Protein AF-A0A9N8EPL3-F1 (afdb_monomer)

Mean predicted aligned error: 24.22 Å

Structure (mmCIF, N/CA/C/O backbone):
data_AF-A0A9N8EPL3-F1
#
_entry.id   AF-A0A9N8EPL3-F1
#
loop_
_atom_site.group_PDB
_atom_site.id
_atom_site.type_symbol
_atom_site.label_atom_id
_atom_site.label_alt_id
_atom_site.label_comp_id
_atom_site.label_asym_id
_atom_site.label_entity_id
_atom_site.label_seq_id
_atom_site.pdbx_PDB_ins_code
_atom_site.Cartn_x
_atom_site.Cartn_y
_atom_site.Cartn_z
_atom_site.occupancy
_atom_site.B_iso_or_equiv
_atom_site.auth_seq_id
_atom_site.auth_comp_id
_atom_site.auth_asym_id
_atom_site.auth_atom_id
_atom_site.pdbx_PDB_model_num
ATOM 1 N N . MET A 1 1 ? 80.827 -56.954 -45.476 1.00 40.31 1 MET A N 1
ATOM 2 C CA . MET A 1 1 ? 81.808 -56.240 -44.629 1.00 40.31 1 MET A CA 1
ATOM 3 C C . MET A 1 1 ? 81.049 -55.196 -43.836 1.00 40.31 1 MET A C 1
ATOM 5 O O . MET A 1 1 ? 80.089 -54.658 -44.373 1.00 40.31 1 MET A O 1
ATOM 9 N N . ALA A 1 2 ? 81.421 -54.974 -42.580 1.00 41.19 2 ALA A N 1
ATOM 10 C CA . ALA A 1 2 ? 80.780 -54.018 -41.684 1.00 41.19 2 ALA A CA 1
ATOM 11 C C . ALA A 1 2 ? 81.861 -53.354 -40.828 1.00 41.19 2 ALA A C 1
ATOM 13 O O . ALA A 1 2 ? 82.773 -54.053 -40.406 1.00 41.19 2 ALA A O 1
ATOM 14 N N . GLU A 1 3 ? 81.736 -52.048 -40.608 1.00 37.34 3 GLU A N 1
ATOM 15 C CA . GLU A 1 3 ? 82.481 -51.197 -39.666 1.00 37.34 3 GLU A CA 1
ATOM 16 C C . GLU A 1 3 ? 81.985 -49.748 -39.880 1.00 37.34 3 GLU A C 1
ATOM 18 O O . GLU A 1 3 ? 81.495 -49.430 -40.962 1.00 37.34 3 GLU A O 1
ATOM 23 N N . ASN A 1 4 ? 82.128 -48.802 -38.953 1.00 39.25 4 ASN A N 1
ATOM 24 C CA . ASN A 1 4 ? 81.725 -48.801 -37.540 1.00 39.25 4 ASN A CA 1
ATOM 25 C C . ASN A 1 4 ? 81.555 -47.319 -37.120 1.00 39.25 4 ASN A C 1
ATOM 27 O O . ASN A 1 4 ? 82.023 -46.426 -37.826 1.00 39.25 4 ASN A O 1
ATOM 31 N N . THR A 1 5 ? 80.896 -47.022 -36.000 1.00 44.78 5 THR A N 1
ATOM 32 C CA . THR A 1 5 ? 80.741 -45.625 -35.518 1.00 44.78 5 THR A CA 1
ATOM 33 C C . THR A 1 5 ? 82.028 -45.094 -34.856 1.00 44.78 5 THR A C 1
ATOM 35 O O . THR A 1 5 ? 82.841 -45.911 -34.416 1.00 44.78 5 THR A O 1
ATOM 38 N N . PRO A 1 6 ? 82.217 -43.763 -34.714 1.00 53.03 6 PRO A N 1
ATOM 39 C CA . PRO A 1 6 ? 81.726 -43.117 -33.481 1.00 53.03 6 PRO A CA 1
ATOM 40 C C . PRO A 1 6 ? 81.220 -41.659 -33.624 1.00 53.03 6 PRO A C 1
ATOM 42 O O . PRO A 1 6 ? 81.658 -40.903 -34.487 1.00 53.03 6 PRO A O 1
ATOM 45 N N . SER A 1 7 ? 80.365 -41.239 -32.684 1.00 39.00 7 SER A N 1
ATOM 46 C CA . SER A 1 7 ? 80.159 -39.821 -32.307 1.00 39.00 7 SER A CA 1
ATOM 47 C C . SER A 1 7 ? 81.125 -39.434 -31.173 1.00 39.00 7 SER A C 1
ATOM 49 O O . SER A 1 7 ? 81.661 -40.337 -30.523 1.00 39.00 7 SER A O 1
ATOM 51 N N . PRO A 1 8 ? 81.329 -38.134 -30.866 1.00 53.06 8 PRO A N 1
ATOM 52 C CA . PRO A 1 8 ? 80.723 -37.629 -29.615 1.00 53.06 8 PRO A CA 1
ATOM 53 C C . PRO A 1 8 ? 80.386 -36.109 -29.563 1.00 53.06 8 PRO A C 1
ATOM 55 O O . PRO A 1 8 ? 80.992 -35.316 -30.267 1.00 53.06 8 PRO A O 1
ATOM 58 N N . THR A 1 9 ? 79.457 -35.742 -28.657 1.00 38.78 9 THR A N 1
ATOM 59 C CA . THR A 1 9 ? 79.371 -34.523 -27.784 1.00 38.78 9 THR A CA 1
ATOM 60 C C . THR A 1 9 ? 79.788 -33.120 -28.288 1.00 38.78 9 THR A C 1
ATOM 62 O O . THR A 1 9 ? 80.861 -32.978 -28.852 1.00 38.78 9 THR A O 1
ATOM 65 N N . ASN A 1 10 ? 79.172 -31.972 -27.949 1.00 35.41 10 ASN A N 1
ATOM 66 C CA . ASN A 1 10 ? 77.970 -31.504 -27.201 1.00 35.41 10 ASN A CA 1
ATOM 67 C C . ASN A 1 10 ? 77.811 -29.977 -27.591 1.00 35.41 10 ASN A C 1
ATOM 69 O O . ASN A 1 10 ? 78.437 -29.575 -28.565 1.00 35.41 10 ASN A O 1
ATOM 73 N N . ASN A 1 11 ? 77.075 -29.025 -26.980 1.00 32.94 11 ASN A N 1
ATOM 74 C CA . ASN A 1 11 ? 76.281 -28.914 -25.743 1.00 32.94 11 ASN A CA 1
ATOM 75 C C . ASN A 1 11 ? 75.267 -27.735 -25.820 1.00 32.94 11 ASN A C 1
ATOM 77 O O . ASN A 1 11 ? 75.605 -26.729 -26.433 1.00 32.94 11 ASN A O 1
ATOM 81 N N . ALA A 1 12 ? 74.166 -27.801 -25.048 1.00 33.34 12 ALA A N 1
ATOM 82 C CA . ALA A 1 12 ? 73.296 -26.678 -24.611 1.00 33.34 12 ALA A CA 1
ATOM 83 C C . ALA A 1 12 ? 72.541 -25.863 -25.719 1.00 33.34 12 ALA A C 1
ATOM 85 O O . ALA A 1 12 ? 72.945 -25.865 -26.873 1.00 33.34 12 ALA A O 1
ATOM 86 N N . SER A 1 13 ? 71.400 -25.180 -25.501 1.00 33.31 13 SER A N 1
ATOM 87 C CA . SER A 1 13 ? 70.576 -24.914 -24.300 1.00 33.31 13 SER A CA 1
ATOM 88 C C . SER A 1 13 ? 69.064 -24.826 -24.634 1.00 33.31 13 SER A C 1
ATOM 90 O O . SER A 1 13 ? 68.695 -24.382 -25.713 1.00 33.31 13 SER A O 1
ATOM 92 N N . SER A 1 14 ? 68.205 -25.136 -23.651 1.00 37.78 14 SER A N 1
ATOM 93 C CA . SER A 1 14 ? 66.886 -24.510 -23.353 1.00 37.78 14 SER A CA 1
ATOM 94 C C . SER A 1 14 ? 65.889 -24.092 -24.468 1.00 37.78 14 SER A C 1
ATOM 96 O O . SER A 1 14 ? 66.021 -23.014 -25.047 1.00 37.78 14 SER A O 1
ATOM 98 N N . SER A 1 15 ? 64.765 -24.814 -24.593 1.00 38.09 15 SER A N 1
ATOM 99 C CA . SER A 1 15 ? 63.357 -24.312 -24.660 1.00 38.09 15 SER A CA 1
ATOM 100 C C . SER A 1 15 ? 62.410 -25.534 -24.706 1.00 38.09 15 SER A C 1
ATOM 102 O O . SER A 1 15 ? 62.738 -26.526 -25.345 1.00 38.09 15 SER A O 1
ATOM 104 N N . ALA A 1 16 ? 61.389 -25.648 -23.846 1.00 40.59 16 ALA A N 1
ATOM 105 C CA . ALA A 1 16 ? 60.056 -25.028 -23.969 1.00 40.59 16 ALA A CA 1
ATOM 106 C C . ALA A 1 16 ? 59.380 -25.434 -25.297 1.00 40.59 16 ALA A C 1
ATOM 108 O O . ALA A 1 16 ? 59.772 -24.956 -26.353 1.00 40.59 16 ALA A O 1
ATOM 109 N N . ASP A 1 17 ? 58.575 -26.499 -25.301 1.00 45.41 17 ASP A N 1
ATOM 110 C CA . ASP A 1 17 ? 57.138 -26.520 -24.940 1.00 45.41 17 ASP A CA 1
ATOM 111 C C . ASP A 1 17 ? 56.240 -26.057 -26.107 1.00 45.41 17 ASP A C 1
ATOM 113 O O . ASP A 1 17 ? 56.545 -25.094 -26.804 1.00 45.41 17 ASP A O 1
ATOM 117 N N . GLY A 1 18 ? 55.174 -26.813 -26.376 1.00 41.47 18 GLY A N 1
ATOM 118 C CA . GLY A 1 18 ? 54.440 -26.767 -27.645 1.00 41.47 18 GLY A CA 1
ATOM 119 C C . GLY A 1 18 ? 53.420 -27.897 -27.804 1.00 41.47 18 GLY A C 1
ATOM 120 O O . GLY A 1 18 ? 53.473 -28.645 -28.778 1.00 41.47 18 GLY A O 1
ATOM 121 N N . GLY A 1 19 ? 52.523 -28.047 -26.822 1.00 46.97 19 GLY A N 1
ATOM 122 C CA . GLY A 1 19 ? 51.480 -29.089 -26.784 1.00 46.97 19 GLY A CA 1
ATOM 123 C C . GLY A 1 19 ? 50.029 -28.583 -26.706 1.00 46.97 19 GLY A C 1
ATOM 124 O O . GLY A 1 19 ? 49.110 -29.395 -26.639 1.00 46.97 19 GLY A O 1
ATOM 125 N N . ALA A 1 20 ? 49.822 -27.264 -26.708 1.00 50.41 20 ALA A N 1
ATOM 126 C CA . ALA A 1 20 ? 48.538 -26.552 -26.713 1.00 50.41 20 ALA A CA 1
ATOM 127 C C . ALA A 1 20 ? 48.774 -25.152 -27.343 1.00 50.41 20 ALA A C 1
ATOM 129 O O . ALA A 1 20 ? 49.918 -24.707 -27.389 1.00 50.41 20 ALA A O 1
ATOM 130 N N . ASP A 1 21 ? 47.813 -24.413 -27.908 1.00 40.72 21 ASP A N 1
ATOM 131 C CA . ASP A 1 21 ? 46.347 -24.511 -27.865 1.00 40.72 21 ASP A CA 1
ATOM 132 C C . ASP A 1 21 ? 45.696 -24.365 -29.257 1.00 40.72 21 ASP A C 1
ATOM 134 O O . ASP A 1 21 ? 46.080 -23.511 -30.055 1.00 40.72 21 ASP A O 1
ATOM 138 N N . GLN A 1 22 ? 44.595 -25.091 -29.493 1.00 48.56 22 GLN A N 1
ATOM 139 C CA . GLN A 1 22 ? 43.567 -24.728 -30.487 1.00 48.56 22 GLN A CA 1
ATOM 140 C C . GLN A 1 22 ? 42.187 -24.582 -29.816 1.00 48.56 22 GLN A C 1
ATOM 142 O O . GLN A 1 22 ? 41.227 -25.242 -30.207 1.00 48.56 22 GLN A O 1
ATOM 147 N N . ASN A 1 23 ? 42.059 -23.753 -28.769 1.00 50.03 23 ASN A N 1
ATOM 148 C CA . ASN A 1 23 ? 40.772 -23.614 -28.069 1.00 50.03 23 ASN A CA 1
ATOM 149 C C . ASN A 1 23 ? 40.500 -22.239 -27.422 1.00 50.03 23 ASN A C 1
ATOM 151 O O . ASN A 1 23 ? 40.343 -22.129 -26.208 1.00 50.03 23 ASN A O 1
ATOM 155 N N . THR A 1 24 ? 40.377 -21.183 -28.231 1.00 46.59 24 THR A N 1
ATOM 156 C CA . THR A 1 24 ? 39.913 -19.859 -27.752 1.00 46.59 24 THR A CA 1
ATOM 157 C C . THR A 1 24 ? 38.661 -19.342 -28.467 1.00 46.59 24 THR A C 1
ATOM 159 O O . THR A 1 24 ? 37.778 -18.785 -27.815 1.00 46.59 24 THR A O 1
ATOM 162 N N . ASN A 1 25 ? 38.504 -19.575 -29.776 1.00 45.41 25 ASN A N 1
ATOM 163 C CA . ASN A 1 25 ? 37.389 -18.996 -30.547 1.00 45.41 25 ASN A CA 1
ATOM 164 C C . ASN A 1 25 ? 36.025 -19.701 -30.332 1.00 45.41 25 ASN A C 1
ATOM 166 O O . ASN A 1 25 ? 34.971 -19.177 -30.687 1.00 45.41 25 ASN A O 1
ATOM 170 N N . THR A 1 26 ? 36.010 -20.875 -29.695 1.00 45.06 26 THR A N 1
ATOM 171 C CA . THR A 1 26 ? 34.785 -21.621 -29.346 1.00 45.06 26 THR A CA 1
ATOM 172 C C . THR A 1 26 ? 33.987 -20.963 -28.209 1.00 45.06 26 THR A C 1
ATOM 174 O O . THR A 1 26 ? 32.779 -21.178 -28.083 1.00 45.06 26 THR A O 1
ATOM 177 N N . ASN A 1 27 ? 34.651 -20.157 -27.371 1.00 48.25 27 ASN A N 1
ATOM 178 C CA . ASN A 1 27 ? 34.168 -19.811 -26.029 1.00 48.25 27 ASN A CA 1
ATOM 179 C C . ASN A 1 27 ? 33.155 -18.647 -25.982 1.00 48.25 27 ASN A C 1
ATOM 181 O O . ASN A 1 27 ? 32.413 -18.489 -25.014 1.00 48.25 27 ASN A O 1
ATOM 185 N N . ASN A 1 28 ? 33.071 -17.837 -27.040 1.00 50.56 28 ASN A N 1
ATOM 186 C CA . ASN A 1 28 ? 32.079 -16.758 -27.112 1.00 50.56 28 ASN A CA 1
ATOM 187 C C . ASN A 1 28 ? 30.680 -17.290 -27.476 1.00 50.56 28 ASN A C 1
ATOM 189 O O . ASN A 1 28 ? 29.670 -16.795 -26.978 1.00 50.56 28 ASN A O 1
ATOM 193 N N . ASN A 1 29 ? 30.604 -18.348 -28.290 1.00 49.81 29 ASN A N 1
ATOM 194 C CA . ASN A 1 29 ? 29.332 -18.913 -28.756 1.00 49.81 29 ASN A CA 1
ATOM 195 C C . ASN A 1 29 ? 28.694 -19.858 -27.708 1.00 49.81 29 ASN A C 1
ATOM 197 O O . ASN A 1 29 ? 27.468 -19.922 -27.578 1.00 49.81 29 ASN A O 1
ATOM 201 N N . SER A 1 30 ? 29.512 -20.536 -26.890 1.00 56.25 30 SER A N 1
ATOM 202 C CA . SER A 1 30 ? 29.051 -21.309 -25.724 1.00 56.25 30 SER A CA 1
ATOM 203 C C . SER A 1 30 ? 28.411 -20.418 -24.651 1.00 56.25 30 SER A C 1
ATOM 205 O O . SER A 1 30 ? 27.349 -20.763 -24.126 1.00 56.25 30 SER A O 1
ATOM 207 N N . ASN A 1 31 ? 28.995 -19.248 -24.372 1.00 55.75 31 ASN A N 1
ATOM 208 C CA . ASN A 1 31 ? 28.458 -18.288 -23.405 1.00 55.75 31 ASN A CA 1
ATOM 209 C C . ASN A 1 31 ? 27.102 -17.709 -23.843 1.00 55.75 31 ASN A C 1
ATOM 211 O O . ASN A 1 31 ? 26.171 -17.680 -23.038 1.00 55.75 31 ASN A O 1
ATOM 215 N N . VAL A 1 32 ? 26.934 -17.339 -25.120 1.00 59.25 32 VAL A N 1
ATOM 216 C CA . VAL A 1 32 ? 25.638 -16.855 -25.640 1.00 59.25 32 VAL A CA 1
ATOM 217 C C . VAL A 1 32 ? 24.559 -17.942 -25.560 1.00 59.25 32 VAL A C 1
ATOM 219 O O . VAL A 1 32 ? 23.460 -17.677 -25.070 1.00 59.25 32 VAL A O 1
ATOM 222 N N . ARG A 1 33 ? 24.864 -19.187 -25.957 1.00 63.25 33 ARG A N 1
ATOM 223 C CA . ARG A 1 33 ? 23.916 -20.312 -25.829 1.00 63.25 33 ARG A CA 1
ATOM 224 C C . ARG A 1 33 ? 23.555 -20.608 -24.371 1.00 63.25 33 ARG A C 1
ATOM 226 O O . ARG A 1 33 ? 22.383 -20.815 -24.068 1.00 63.25 33 ARG A O 1
ATOM 233 N N . THR A 1 34 ? 24.529 -20.567 -23.463 1.00 65.44 34 THR A N 1
ATOM 234 C CA . THR A 1 34 ? 24.298 -20.752 -22.020 1.00 65.44 34 THR A CA 1
ATOM 235 C C . THR A 1 34 ? 23.418 -19.639 -21.445 1.00 65.44 34 THR A C 1
ATOM 237 O O . THR A 1 34 ? 22.477 -19.926 -20.709 1.00 65.44 34 THR A O 1
ATOM 240 N N . ALA A 1 35 ? 23.637 -18.379 -21.835 1.00 65.88 35 ALA A N 1
ATOM 241 C CA . ALA A 1 35 ? 22.799 -17.254 -21.416 1.00 65.88 35 ALA A CA 1
ATOM 242 C C . ALA A 1 35 ? 21.344 -17.382 -21.911 1.00 65.88 35 ALA A C 1
ATOM 244 O O . ALA A 1 35 ? 20.411 -17.157 -21.137 1.00 65.88 35 ALA A O 1
ATOM 245 N N . VAL A 1 36 ? 21.133 -17.798 -23.166 1.00 72.19 36 VAL A N 1
ATOM 246 C CA . VAL A 1 36 ? 19.790 -18.049 -23.724 1.00 72.19 36 VAL A CA 1
ATOM 247 C C . VAL A 1 36 ? 19.098 -19.215 -23.012 1.00 72.19 36 VAL A C 1
ATOM 249 O O . VAL A 1 36 ? 17.945 -19.074 -22.601 1.00 72.19 36 VAL A O 1
ATOM 252 N N . ASN A 1 37 ? 19.800 -20.330 -22.788 1.00 76.25 37 ASN A N 1
ATOM 253 C CA . ASN A 1 37 ? 19.259 -21.486 -22.068 1.00 76.25 37 ASN A CA 1
ATOM 254 C C . ASN A 1 37 ? 18.890 -21.131 -20.619 1.00 76.25 37 ASN A C 1
ATOM 256 O O . ASN A 1 37 ? 17.798 -21.468 -20.166 1.00 76.25 37 ASN A O 1
ATOM 260 N N . ASN A 1 38 ? 19.741 -20.379 -19.914 1.00 76.25 38 ASN A N 1
ATOM 261 C CA . ASN A 1 38 ? 19.460 -19.906 -18.556 1.00 76.25 38 ASN A CA 1
ATOM 262 C C . ASN A 1 38 ? 18.253 -18.953 -18.518 1.00 76.25 38 ASN A C 1
ATOM 264 O O . ASN A 1 38 ? 17.423 -19.052 -17.614 1.00 76.25 38 ASN A O 1
ATOM 268 N N . LYS A 1 39 ? 18.099 -18.073 -19.518 1.00 79.25 39 LYS A N 1
ATOM 269 C CA . LYS A 1 39 ? 16.929 -17.186 -19.643 1.00 79.25 39 LYS A CA 1
ATOM 270 C C . LYS A 1 39 ? 15.638 -17.976 -19.899 1.00 79.25 39 LYS A C 1
ATOM 272 O O . LYS A 1 39 ? 14.622 -17.697 -19.265 1.00 79.25 39 LYS A O 1
ATOM 277 N N . MET A 1 40 ? 15.684 -18.998 -20.756 1.00 80.81 40 MET A N 1
ATOM 278 C CA . MET A 1 40 ? 14.547 -19.889 -21.027 1.00 80.81 40 MET A CA 1
ATOM 279 C C . MET A 1 40 ? 14.180 -20.748 -19.804 1.00 80.81 40 MET A C 1
ATOM 281 O O . MET A 1 40 ? 12.998 -20.906 -19.489 1.00 80.81 40 MET A O 1
ATOM 285 N N . ALA A 1 41 ? 15.173 -21.246 -19.061 1.00 81.56 41 ALA A N 1
ATOM 286 C CA . ALA A 1 41 ? 14.965 -21.967 -17.807 1.00 81.56 41 ALA A CA 1
ATOM 287 C C . ALA A 1 41 ? 14.335 -21.067 -16.728 1.00 81.56 41 ALA A C 1
ATOM 289 O O . ALA A 1 41 ? 13.367 -21.471 -16.082 1.00 81.56 41 ALA A O 1
ATOM 290 N N . ALA A 1 42 ? 14.809 -19.824 -16.584 1.00 81.06 42 ALA A N 1
ATOM 291 C CA . ALA A 1 42 ? 14.230 -18.840 -15.668 1.00 81.06 42 ALA A CA 1
ATOM 292 C C . ALA A 1 42 ? 12.772 -18.498 -16.027 1.00 81.06 42 ALA A C 1
ATOM 294 O O . ALA A 1 42 ? 11.908 -18.499 -15.149 1.00 81.06 42 ALA A O 1
ATOM 295 N N . GLN A 1 43 ? 12.472 -18.290 -17.314 1.00 86.00 43 GLN A N 1
ATOM 296 C CA . GLN A 1 43 ? 11.109 -18.054 -17.802 1.00 86.00 43 GLN A CA 1
ATOM 297 C C . GLN A 1 43 ? 10.193 -19.266 -17.556 1.00 86.00 43 GLN A C 1
ATOM 299 O O . GLN A 1 43 ? 9.058 -19.108 -17.109 1.00 86.00 43 GLN A O 1
ATOM 304 N N . THR A 1 44 ? 10.695 -20.486 -17.762 1.00 86.44 44 THR A N 1
ATOM 305 C CA . THR A 1 44 ? 9.955 -21.729 -17.479 1.00 86.44 44 THR A CA 1
ATOM 306 C C . THR A 1 44 ? 9.679 -21.886 -15.979 1.00 86.44 44 THR A C 1
ATOM 308 O O . THR A 1 44 ? 8.559 -22.204 -15.579 1.00 86.44 44 THR A O 1
ATOM 311 N N . ALA A 1 45 ? 10.657 -21.580 -15.122 1.00 87.31 45 ALA A N 1
ATOM 312 C CA . ALA A 1 45 ? 10.479 -21.569 -13.672 1.00 87.31 45 ALA A CA 1
ATOM 313 C C . ALA A 1 45 ? 9.475 -20.493 -13.210 1.00 87.31 45 ALA A C 1
ATOM 315 O O . ALA A 1 45 ? 8.706 -20.731 -12.278 1.00 87.31 45 ALA A O 1
ATOM 316 N N . GLN A 1 46 ? 9.434 -19.331 -13.870 1.00 88.31 46 GLN A N 1
ATOM 317 C CA . GLN A 1 46 ? 8.438 -18.286 -13.618 1.00 88.31 46 GLN A CA 1
ATOM 318 C C . GLN A 1 46 ? 7.025 -18.735 -14.027 1.00 88.31 46 GLN A C 1
ATOM 320 O O . GLN A 1 46 ? 6.084 -18.541 -13.258 1.00 88.31 46 GLN A O 1
ATOM 325 N N . LEU A 1 47 ? 6.871 -19.393 -15.181 1.00 87.69 47 LEU A N 1
ATOM 326 C CA . LEU A 1 47 ? 5.592 -19.964 -15.625 1.00 87.69 47 LEU A CA 1
ATOM 327 C C . LEU A 1 47 ? 5.093 -21.075 -14.689 1.00 87.69 47 LEU A C 1
ATOM 329 O O . LEU A 1 47 ? 3.902 -21.120 -14.381 1.00 87.69 47 LEU A O 1
ATOM 333 N N . ASN A 1 48 ? 5.986 -21.918 -14.164 1.00 89.00 48 ASN A N 1
ATOM 334 C CA . ASN A 1 48 ? 5.621 -22.919 -13.158 1.00 89.00 48 ASN A CA 1
ATOM 335 C C . ASN A 1 48 ? 5.181 -22.258 -11.840 1.00 89.00 48 ASN A C 1
ATOM 337 O O . ASN A 1 48 ? 4.092 -22.555 -11.358 1.00 89.00 48 ASN A O 1
ATOM 341 N N . LYS A 1 49 ? 5.918 -21.260 -11.327 1.00 90.44 49 LYS A N 1
ATOM 342 C CA . LYS A 1 49 ? 5.492 -20.472 -10.149 1.00 90.44 49 LYS A CA 1
ATOM 343 C C . LYS A 1 49 ? 4.123 -19.804 -10.348 1.00 90.44 49 LYS A C 1
ATOM 345 O O . LYS A 1 49 ? 3.303 -19.812 -9.433 1.00 90.44 49 LYS A O 1
ATOM 350 N N . MET A 1 50 ? 3.851 -19.268 -11.541 1.00 86.69 50 MET A N 1
ATOM 351 C CA . MET A 1 50 ? 2.538 -18.719 -11.916 1.00 86.69 50 MET A CA 1
ATOM 352 C C . MET A 1 50 ? 1.445 -19.799 -11.920 1.00 86.69 50 MET A C 1
ATOM 354 O O . MET A 1 50 ? 0.324 -19.547 -11.477 1.00 86.69 50 MET A O 1
ATOM 358 N N . ARG A 1 51 ? 1.747 -21.011 -12.398 1.00 90.81 51 ARG A N 1
ATOM 359 C CA . ARG A 1 51 ? 0.819 -22.153 -12.402 1.00 90.81 51 ARG A CA 1
ATOM 360 C C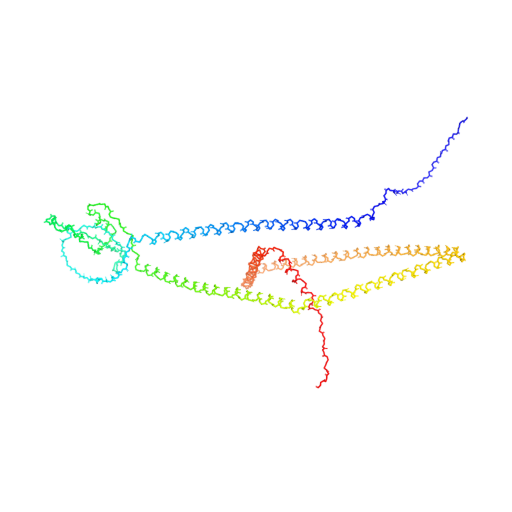 . ARG A 1 51 ? 0.504 -22.633 -10.983 1.00 90.81 51 ARG A C 1
ATOM 362 O O . ARG A 1 51 ? -0.668 -22.838 -10.670 1.00 90.81 51 ARG A O 1
ATOM 369 N N . ASP A 1 52 ? 1.511 -22.718 -10.119 1.00 90.06 52 ASP A N 1
ATOM 370 C CA . ASP A 1 52 ? 1.367 -23.112 -8.713 1.00 90.06 52 ASP A CA 1
ATOM 371 C C . ASP A 1 52 ? 0.589 -22.064 -7.906 1.00 90.06 52 ASP A C 1
ATOM 373 O O . ASP A 1 52 ? -0.290 -22.411 -7.116 1.00 90.06 52 ASP A O 1
ATOM 377 N N . ALA A 1 53 ? 0.853 -20.772 -8.139 1.00 88.31 53 ALA A N 1
ATOM 378 C CA . ALA A 1 53 ? 0.079 -19.677 -7.557 1.00 88.31 53 ALA A CA 1
ATOM 379 C C . ALA A 1 53 ? -1.395 -19.746 -7.986 1.00 88.31 53 ALA A C 1
ATOM 381 O O . ALA A 1 53 ? -2.283 -19.718 -7.138 1.00 88.31 53 ALA A O 1
ATOM 382 N N . ASN A 1 54 ? -1.673 -19.946 -9.279 1.00 90.56 54 ASN A N 1
ATOM 383 C CA . ASN A 1 54 ? -3.037 -20.149 -9.779 1.00 90.56 54 ASN A CA 1
ATOM 384 C C . ASN A 1 54 ? -3.711 -21.408 -9.199 1.00 90.56 54 ASN A C 1
ATOM 386 O O . ASN A 1 54 ? -4.919 -21.397 -8.962 1.00 90.56 54 ASN A O 1
ATOM 390 N N . GLY A 1 55 ? -2.954 -22.474 -8.919 1.00 94.50 55 GLY A N 1
ATOM 391 C CA . GLY A 1 55 ? -3.442 -23.640 -8.174 1.00 94.50 55 GLY A CA 1
ATOM 392 C C . GLY A 1 55 ? -3.854 -23.284 -6.741 1.00 94.50 55 GLY A C 1
ATOM 393 O O . GLY A 1 55 ? -4.968 -23.596 -6.320 1.00 94.50 55 GLY A O 1
ATOM 394 N N . LYS A 1 56 ? -3.000 -22.551 -6.014 1.00 93.00 56 LYS A N 1
ATOM 395 C CA . LYS A 1 56 ? -3.293 -22.057 -4.657 1.00 93.00 56 LYS A CA 1
ATOM 396 C C . LYS A 1 56 ? -4.513 -21.134 -4.632 1.00 93.00 56 LYS A C 1
ATOM 398 O O . LYS A 1 56 ? -5.384 -21.328 -3.788 1.00 93.00 56 LYS A O 1
ATOM 403 N N . TYR A 1 57 ? -4.630 -20.199 -5.578 1.00 93.25 57 TYR A N 1
ATOM 404 C CA . TYR A 1 57 ? -5.803 -19.327 -5.689 1.00 93.25 57 TYR A CA 1
ATOM 405 C C . TYR A 1 57 ? -7.086 -20.112 -5.985 1.00 93.25 57 TYR A C 1
ATOM 407 O O . TYR A 1 57 ? -8.102 -19.841 -5.355 1.00 93.25 57 TYR A O 1
ATOM 415 N N . LYS A 1 58 ? -7.055 -21.127 -6.863 1.00 94.44 58 LYS A N 1
ATOM 416 C CA . LYS A 1 58 ? -8.220 -22.004 -7.095 1.00 94.44 58 LYS A CA 1
ATOM 417 C C . LYS A 1 58 ? -8.635 -22.775 -5.840 1.00 94.44 58 LYS A C 1
ATOM 419 O O . LYS A 1 58 ? -9.827 -22.846 -5.554 1.00 94.44 58 LYS A O 1
ATOM 424 N N . ASN A 1 59 ? -7.679 -23.297 -5.070 1.00 93.38 59 ASN A N 1
ATOM 425 C CA . ASN A 1 59 ? -7.971 -23.998 -3.817 1.00 93.38 59 ASN A CA 1
ATOM 426 C C . ASN A 1 59 ? -8.548 -23.050 -2.753 1.00 93.38 59 ASN A C 1
ATOM 428 O O . ASN A 1 59 ? -9.542 -23.386 -2.113 1.00 93.38 59 ASN A O 1
ATOM 432 N N . LEU A 1 60 ? -7.986 -21.845 -2.609 1.00 94.62 60 LEU A N 1
ATOM 433 C CA . LEU A 1 60 ? -8.508 -20.823 -1.698 1.00 94.62 60 LEU A CA 1
ATOM 434 C C . LEU A 1 60 ? -9.922 -20.375 -2.101 1.00 94.62 60 LEU A C 1
ATOM 436 O O . LEU A 1 60 ? -10.797 -20.275 -1.246 1.00 94.62 60 LEU A O 1
ATOM 440 N N . LEU A 1 61 ? -10.174 -20.185 -3.400 1.00 93.56 61 LEU A N 1
ATOM 441 C CA . LEU A 1 61 ? -11.497 -19.839 -3.925 1.00 93.56 61 LEU A CA 1
ATOM 442 C C . LEU A 1 61 ? -12.515 -20.977 -3.729 1.00 93.56 61 LEU A C 1
ATOM 444 O O . LEU A 1 61 ? -13.692 -20.699 -3.508 1.00 93.56 61 LEU A O 1
ATOM 448 N N . LYS A 1 62 ? -12.078 -22.248 -3.759 1.00 96.19 62 LYS A N 1
ATOM 449 C CA . LYS A 1 62 ? -12.925 -23.392 -3.385 1.00 96.19 62 LYS A CA 1
ATOM 450 C C . LYS A 1 62 ? -13.304 -23.323 -1.904 1.00 96.19 62 LYS A C 1
ATOM 452 O O . LYS A 1 62 ? -14.491 -23.332 -1.609 1.00 96.19 62 LYS A O 1
ATOM 457 N N . MET A 1 63 ? -12.331 -23.190 -0.997 1.00 92.88 63 MET A N 1
ATOM 458 C CA . MET A 1 63 ? -12.610 -23.108 0.447 1.00 92.88 63 MET A CA 1
ATOM 459 C C . MET A 1 63 ? -13.470 -21.889 0.810 1.00 92.88 63 MET A C 1
ATOM 461 O O . MET A 1 63 ? -14.326 -21.986 1.681 1.00 92.88 63 MET A O 1
ATOM 465 N N . ALA A 1 64 ? -13.288 -20.756 0.123 1.00 91.25 64 ALA A N 1
ATOM 466 C CA . ALA A 1 64 ? -14.131 -19.578 0.303 1.00 91.25 64 ALA A CA 1
ATOM 467 C C . ALA A 1 64 ? -15.594 -19.853 -0.088 1.00 91.25 64 ALA A C 1
ATOM 469 O O . ALA A 1 64 ? -16.494 -19.507 0.669 1.00 91.25 64 ALA A O 1
ATOM 470 N N . LYS A 1 65 ? -15.840 -20.526 -1.223 1.00 95.38 65 LYS A N 1
ATOM 471 C CA . LYS A 1 65 ? -17.194 -20.949 -1.623 1.00 95.38 65 LYS A CA 1
ATOM 472 C C . LYS A 1 65 ? -17.802 -21.964 -0.656 1.00 95.38 65 LYS A C 1
ATOM 474 O O . LYS A 1 65 ? -18.954 -21.818 -0.283 1.00 95.38 65 LYS A O 1
ATOM 479 N N . GLU A 1 66 ? -17.019 -22.955 -0.244 1.00 94.81 66 GLU A N 1
ATOM 480 C CA . GLU A 1 66 ? -17.428 -24.015 0.687 1.00 94.81 66 GLU A CA 1
ATOM 481 C C . GLU A 1 66 ? -17.827 -23.431 2.054 1.00 94.81 66 GLU A C 1
ATOM 483 O O . GLU A 1 66 ? -18.849 -23.813 2.616 1.00 94.81 66 GLU A O 1
ATOM 488 N N . ARG A 1 67 ? -17.095 -22.417 2.539 1.00 93.19 67 ARG A N 1
ATOM 489 C CA . ARG A 1 67 ? -17.437 -21.693 3.771 1.00 93.19 67 ARG A CA 1
ATOM 490 C C . ARG A 1 67 ? -18.640 -20.758 3.616 1.00 93.19 67 ARG A C 1
ATOM 492 O O . ARG A 1 67 ? -19.413 -20.643 4.558 1.00 93.19 67 ARG A O 1
ATOM 499 N N . ILE A 1 68 ? -18.822 -20.114 2.459 1.00 93.06 68 ILE A N 1
ATOM 500 C CA . ILE A 1 68 ? -20.036 -19.326 2.177 1.00 93.06 68 ILE A CA 1
ATOM 501 C C . ILE A 1 68 ? -21.264 -20.242 2.174 1.00 93.06 68 ILE A C 1
ATOM 503 O O . ILE A 1 68 ? -22.232 -19.933 2.857 1.00 93.06 68 ILE A O 1
ATOM 507 N N . GLN A 1 69 ? -21.194 -21.396 1.503 1.00 95.56 69 GLN A N 1
ATOM 508 C CA . GLN A 1 69 ? -22.290 -22.367 1.477 1.00 95.56 69 GLN A CA 1
ATOM 509 C C . GLN A 1 69 ? -22.644 -22.866 2.890 1.00 95.56 69 GLN A C 1
ATOM 511 O O . GLN A 1 69 ? -23.817 -22.899 3.242 1.00 95.56 69 GLN A O 1
ATOM 516 N N . GLN A 1 70 ? -21.649 -23.168 3.734 1.00 94.12 70 GLN A N 1
ATOM 517 C CA . GLN A 1 70 ? -21.883 -23.514 5.145 1.00 94.12 70 GLN A CA 1
ATOM 518 C C . GLN A 1 70 ? -22.625 -22.399 5.901 1.00 94.12 70 GLN A C 1
ATOM 520 O O . GLN A 1 70 ? -23.561 -22.681 6.639 1.00 94.12 70 GLN A O 1
ATOM 525 N N . GLN A 1 71 ? -22.263 -21.131 5.682 1.00 92.12 71 GLN A N 1
ATOM 526 C CA . GLN A 1 71 ? -22.955 -19.994 6.302 1.00 92.12 71 GLN A CA 1
ATOM 527 C C . GLN A 1 71 ? -24.367 -19.768 5.735 1.00 92.12 71 GLN A C 1
ATOM 529 O O . GLN A 1 71 ? -25.246 -19.301 6.455 1.00 92.12 71 GLN A O 1
ATOM 534 N N . GLU A 1 72 ? -24.613 -20.099 4.466 1.00 92.44 72 GLU A N 1
ATOM 535 C CA . GLU A 1 72 ? -25.950 -20.073 3.858 1.00 92.44 72 GLU A CA 1
ATOM 536 C C . GLU A 1 72 ? -26.846 -21.187 4.432 1.00 92.44 72 GLU A C 1
ATOM 538 O O . GLU A 1 72 ? -28.003 -20.922 4.763 1.00 92.44 72 GLU A O 1
ATOM 543 N N . GLU A 1 73 ? -26.300 -22.389 4.642 1.00 94.62 73 GLU A N 1
ATOM 544 C CA . GLU A 1 73 ? -26.974 -23.523 5.295 1.00 94.62 73 GLU A CA 1
ATOM 545 C C . GLU A 1 73 ? -27.271 -23.236 6.785 1.00 94.62 73 GLU A C 1
ATOM 547 O O . GLU A 1 73 ? -28.409 -23.421 7.224 1.00 94.62 73 GLU A O 1
ATOM 552 N N . GLU A 1 74 ? -26.309 -22.689 7.543 1.00 94.25 74 GLU A N 1
ATOM 553 C CA . GLU A 1 74 ? -26.503 -22.213 8.929 1.00 94.25 74 GLU A CA 1
ATOM 554 C C . GLU A 1 74 ? -27.602 -21.137 9.016 1.00 94.25 74 GLU A C 1
ATOM 556 O O . GLU A 1 74 ? -28.481 -21.199 9.880 1.00 94.25 74 GLU A O 1
ATOM 561 N N . LEU A 1 75 ? -27.597 -20.157 8.102 1.00 90.62 75 LEU A N 1
ATOM 562 C CA . LEU A 1 75 ? -28.612 -19.100 8.054 1.00 90.62 75 LEU A CA 1
ATOM 563 C C . LEU A 1 75 ? -29.998 -19.619 7.655 1.00 90.62 75 LEU A C 1
ATOM 565 O O . LEU A 1 75 ? -31.000 -19.040 8.078 1.00 90.62 75 LEU A O 1
ATOM 569 N N . GLU A 1 76 ? -30.096 -20.673 6.843 1.00 96.00 76 GLU A N 1
ATOM 570 C CA . GLU A 1 76 ? -31.386 -21.286 6.519 1.00 96.00 76 GLU A CA 1
ATOM 571 C C . GLU A 1 76 ? -31.919 -22.160 7.661 1.00 96.00 76 GLU A C 1
ATOM 573 O O . GLU A 1 76 ? -33.124 -22.143 7.925 1.00 96.00 76 GLU A O 1
ATOM 578 N N . GLN A 1 77 ? -31.043 -22.844 8.404 1.00 93.31 77 GLN A N 1
ATOM 579 C CA . GLN A 1 77 ? -31.435 -23.522 9.638 1.00 93.31 77 GLN A CA 1
ATOM 580 C C . GLN A 1 77 ? -31.942 -22.518 10.687 1.00 93.31 77 GLN A C 1
ATOM 582 O O . GLN A 1 77 ? -33.047 -22.690 11.197 1.00 93.31 77 GLN A O 1
ATOM 587 N N . LEU A 1 78 ? -31.215 -21.421 10.930 1.00 91.88 78 LEU A N 1
ATOM 588 C CA . LEU A 1 78 ? -31.648 -20.347 11.838 1.00 91.88 78 LEU A CA 1
ATOM 589 C C . LEU A 1 78 ? -32.985 -19.714 11.420 1.00 91.88 78 LEU A C 1
ATOM 591 O O . LEU A 1 78 ? -33.808 -19.394 12.277 1.00 91.88 78 LEU A O 1
ATOM 595 N N . LYS A 1 79 ? -33.248 -19.558 10.113 1.00 92.12 79 LYS A N 1
ATOM 596 C CA . LYS A 1 79 ? -34.571 -19.127 9.623 1.00 92.12 79 LYS A CA 1
ATOM 597 C C . LYS A 1 79 ? -35.656 -20.141 9.975 1.00 92.12 79 LYS A C 1
ATOM 599 O O . LYS A 1 79 ? -36.678 -19.730 10.513 1.00 92.12 79 LYS A O 1
ATOM 604 N N . ARG A 1 80 ? -35.428 -21.437 9.727 1.00 92.69 80 ARG A N 1
ATOM 605 C CA . ARG A 1 80 ? -36.373 -22.513 10.079 1.00 92.69 80 ARG A CA 1
ATOM 606 C C . ARG A 1 80 ? -36.634 -22.593 11.585 1.00 92.69 80 ARG A C 1
ATOM 608 O O . ARG A 1 80 ? -37.774 -22.804 11.978 1.00 92.69 80 ARG A O 1
ATOM 615 N N . GLU A 1 81 ? -35.628 -22.361 12.425 1.00 89.94 81 GLU A N 1
ATOM 616 C CA . GLU A 1 81 ? -35.791 -22.293 13.886 1.00 89.94 81 GLU A CA 1
ATOM 617 C C . GLU A 1 81 ? -36.617 -21.066 14.318 1.00 89.94 81 GLU A C 1
ATOM 619 O O . GLU A 1 81 ? -37.529 -21.196 15.133 1.00 89.94 81 GLU A O 1
ATOM 624 N N . VAL A 1 82 ? -36.381 -19.888 13.724 1.00 87.69 82 VAL A N 1
ATOM 625 C CA . VAL A 1 82 ? -37.187 -18.672 13.967 1.00 87.69 82 VAL A CA 1
ATOM 626 C C . VAL A 1 82 ? -38.621 -18.802 13.438 1.00 87.69 82 VAL A C 1
ATOM 628 O O . VAL A 1 82 ? -39.542 -18.218 14.009 1.00 87.69 82 VAL A O 1
ATOM 631 N N . GLU A 1 83 ? -38.834 -19.548 12.357 1.00 89.69 83 GLU A N 1
ATOM 632 C CA . GLU A 1 83 ? -40.156 -19.810 11.782 1.00 89.69 83 GLU A CA 1
ATOM 633 C C . GLU A 1 83 ? -40.937 -20.819 12.639 1.00 89.69 83 GLU A C 1
ATOM 635 O O . GLU A 1 83 ? -42.045 -20.511 13.074 1.00 89.69 83 GLU A O 1
ATOM 640 N N . ALA A 1 84 ? -40.312 -21.927 13.050 1.00 86.06 84 ALA A N 1
ATOM 641 C CA . ALA A 1 84 ? -40.886 -22.870 14.013 1.00 86.06 84 ALA A CA 1
ATOM 642 C C . ALA A 1 84 ? -41.194 -22.219 15.379 1.00 86.06 84 ALA A C 1
ATOM 644 O O . ALA A 1 84 ? -42.210 -22.529 16.002 1.00 86.06 84 ALA A O 1
ATOM 645 N N . ALA A 1 85 ? -40.367 -21.269 15.835 1.00 80.94 85 ALA A N 1
ATOM 646 C CA . ALA A 1 85 ? -40.633 -20.488 17.045 1.00 80.94 85 ALA A CA 1
ATOM 647 C C . ALA A 1 85 ? -41.826 -19.518 16.899 1.00 80.94 85 ALA A C 1
ATOM 649 O O . ALA A 1 85 ? -42.448 -19.166 17.900 1.00 80.94 85 ALA A O 1
ATOM 650 N N . LYS A 1 86 ? -42.177 -19.098 15.674 1.00 80.06 86 LYS A N 1
ATOM 651 C CA . LYS A 1 86 ? -43.393 -18.310 15.394 1.00 80.06 86 LYS A CA 1
ATOM 652 C C . LYS A 1 86 ? -44.645 -19.170 15.261 1.00 80.06 86 LYS A C 1
ATOM 654 O O . LYS A 1 86 ? -45.723 -18.693 15.601 1.00 80.06 86 LYS A O 1
ATOM 659 N N . GLU A 1 87 ? -44.517 -20.405 14.779 1.00 74.31 87 GLU A N 1
ATOM 660 C CA . GLU A 1 87 ? -45.640 -21.344 14.647 1.00 74.31 87 GLU A CA 1
ATOM 661 C C . GLU A 1 87 ? -46.077 -21.971 15.985 1.00 74.31 87 GLU A C 1
ATOM 663 O O . GLU A 1 87 ? -47.139 -22.587 16.047 1.00 74.31 87 GLU A O 1
ATOM 668 N N . ASN A 1 88 ? -45.327 -21.752 17.076 1.00 54.28 88 ASN A N 1
ATOM 669 C CA . ASN A 1 88 ? -45.619 -22.298 18.409 1.00 54.28 88 ASN A CA 1
ATOM 670 C C . ASN A 1 88 ? -45.936 -21.228 19.504 1.00 54.28 88 ASN A C 1
ATOM 672 O O . ASN A 1 88 ? -45.327 -21.243 20.577 1.00 54.28 88 ASN A O 1
ATOM 676 N N . PRO A 1 89 ? -46.873 -20.274 19.290 1.00 51.53 89 PRO A N 1
ATOM 677 C CA . PRO A 1 89 ? -47.117 -19.147 20.199 1.00 51.53 89 PRO A CA 1
ATOM 678 C C . PRO A 1 89 ? -48.054 -19.507 21.375 1.00 51.53 89 PRO A C 1
ATOM 680 O O . PRO A 1 89 ? -49.179 -19.015 21.465 1.00 51.53 89 PRO A O 1
ATOM 683 N N . LEU A 1 90 ? -47.597 -20.354 22.302 1.00 47.06 90 LEU A N 1
ATOM 684 C CA . LEU A 1 90 ? -48.350 -20.762 23.502 1.00 47.06 90 LEU A CA 1
ATOM 685 C C . LEU A 1 90 ? -47.467 -20.716 24.765 1.00 47.06 90 LEU A C 1
ATOM 687 O O . LEU A 1 90 ? -46.836 -21.711 25.112 1.00 47.06 90 LEU A O 1
ATOM 691 N N . GLY A 1 91 ? -47.421 -19.573 25.472 1.00 42.75 91 GLY A N 1
ATOM 692 C CA . GLY A 1 91 ? -46.576 -19.475 26.680 1.00 42.75 91 GLY A CA 1
ATOM 693 C C . GLY A 1 91 ? -46.487 -18.163 27.484 1.00 42.75 91 GLY A C 1
ATOM 694 O O . GLY A 1 91 ? -45.604 -18.078 28.330 1.00 42.75 91 GLY A O 1
ATOM 695 N N . GLY A 1 92 ? -47.359 -17.164 27.287 1.00 38.97 92 GLY A N 1
ATOM 696 C CA . GLY A 1 92 ? -47.362 -15.920 28.091 1.00 38.97 92 GLY A CA 1
ATOM 697 C C . GLY A 1 92 ? -46.177 -14.963 27.830 1.00 38.97 92 GLY A C 1
ATOM 698 O O . GLY A 1 92 ? -45.350 -15.216 26.961 1.00 38.97 92 GLY A O 1
ATOM 699 N N . VAL A 1 93 ? -46.054 -13.815 28.510 1.00 43.25 93 VAL A N 1
ATOM 700 C CA . VAL A 1 93 ? -46.927 -13.184 29.528 1.00 43.25 93 VAL A CA 1
ATOM 701 C C . VAL A 1 93 ? -47.021 -11.678 29.235 1.00 43.25 93 VAL A C 1
ATOM 703 O O . VAL A 1 93 ? -46.020 -11.061 28.875 1.00 43.25 93 VAL A O 1
ATOM 706 N N . ASP A 1 94 ? -48.193 -11.070 29.433 1.00 40.19 94 ASP A N 1
ATOM 707 C CA . ASP A 1 94 ? -48.394 -9.623 29.291 1.00 40.19 94 ASP A CA 1
ATOM 708 C C . ASP A 1 94 ? -47.582 -8.812 30.318 1.00 40.19 94 ASP A C 1
ATOM 710 O O . ASP A 1 94 ? -47.941 -8.709 31.493 1.00 40.19 94 ASP A O 1
ATOM 714 N N . THR A 1 95 ? -46.501 -8.160 29.883 1.00 43.84 95 THR A N 1
ATOM 715 C CA . THR A 1 95 ? -45.735 -7.215 30.717 1.00 43.84 95 THR A CA 1
ATOM 716 C C . THR A 1 95 ? -46.412 -5.841 30.785 1.00 43.84 95 THR A C 1
ATOM 718 O O . THR A 1 95 ? -45.888 -4.844 30.290 1.00 43.84 95 THR A O 1
ATOM 721 N N . ALA A 1 96 ? -47.590 -5.801 31.412 1.00 44.03 96 ALA A N 1
ATOM 722 C CA . ALA A 1 96 ? -48.423 -4.612 31.610 1.00 44.03 96 ALA A CA 1
ATOM 723 C C . ALA A 1 96 ? -48.614 -4.260 33.105 1.00 44.03 96 ALA A C 1
ATOM 725 O O . ALA A 1 96 ? -49.731 -4.035 33.568 1.00 44.03 96 ALA A O 1
ATOM 726 N N . SER A 1 97 ? -47.508 -4.170 33.852 1.00 36.66 97 SER A N 1
ATOM 727 C CA . SER A 1 97 ? -47.467 -3.666 35.238 1.00 36.66 97 SER A CA 1
ATOM 728 C C . SER A 1 97 ? -46.615 -2.392 35.277 1.00 36.66 97 SER A C 1
ATOM 730 O O . SER A 1 97 ? -45.486 -2.411 34.802 1.00 36.66 97 SER A O 1
ATOM 732 N N . SER A 1 98 ? -47.060 -1.224 35.750 1.00 46.12 98 SER A N 1
ATOM 733 C CA . SER A 1 98 ? -48.105 -0.894 36.736 1.00 46.12 98 SER A CA 1
ATOM 734 C C . SER A 1 98 ? -47.788 -1.346 38.166 1.00 46.12 98 SER A C 1
ATOM 736 O O . SER A 1 98 ? -48.461 -2.193 38.744 1.00 46.12 98 SER A O 1
ATOM 738 N N . SER A 1 99 ? -46.783 -0.697 38.753 1.00 33.78 99 SER A N 1
ATOM 739 C CA . SER A 1 99 ? -46.607 -0.540 40.201 1.00 33.78 99 SER A CA 1
ATOM 740 C C . SER A 1 99 ? -46.122 0.897 40.451 1.00 33.78 99 SER A C 1
ATOM 742 O O . SER A 1 99 ? -45.167 1.323 39.809 1.00 33.78 99 SER A O 1
ATOM 744 N N . GLY A 1 100 ? -46.722 1.719 41.311 1.00 33.00 100 GLY A N 1
ATOM 745 C CA . GLY A 1 100 ? -47.617 1.375 42.419 1.00 33.00 100 GLY A CA 1
ATOM 746 C C . GLY A 1 100 ? -46.821 1.295 43.717 1.00 33.00 100 GLY A C 1
ATOM 747 O O . GLY A 1 100 ? -46.688 0.225 44.295 1.00 33.00 100 GLY A O 1
ATOM 748 N N . THR A 1 101 ? -46.235 2.420 44.130 1.00 38.09 101 THR A N 1
ATOM 749 C CA . THR A 1 101 ? -45.485 2.556 45.384 1.00 38.09 101 THR A CA 1
ATOM 750 C C . THR A 1 101 ? -46.434 2.552 46.587 1.00 38.09 101 THR A C 1
ATOM 752 O O . THR A 1 101 ? -47.182 3.523 46.738 1.00 38.09 101 THR A O 1
ATOM 755 N N . PRO A 1 102 ? -46.398 1.543 47.477 1.00 40.53 102 PRO A N 1
ATOM 756 C CA . PRO A 1 102 ? -46.970 1.694 48.808 1.00 40.53 102 PRO A CA 1
ATOM 757 C C . PRO A 1 102 ? -46.100 2.672 49.609 1.00 40.53 102 PRO A C 1
ATOM 759 O O . PRO A 1 102 ? -44.870 2.616 49.552 1.00 40.53 102 PRO A O 1
ATOM 762 N N . ALA A 1 103 ? -46.726 3.585 50.350 1.00 36.56 103 ALA A N 1
ATOM 763 C CA . ALA A 1 103 ? -45.996 4.475 51.244 1.00 36.56 103 ALA A CA 1
ATOM 764 C C . ALA A 1 103 ? -45.476 3.679 52.450 1.00 36.56 103 ALA A C 1
ATOM 766 O O . ALA A 1 103 ? -46.266 3.102 53.195 1.00 36.56 103 ALA A O 1
ATOM 767 N N . ILE A 1 104 ? -44.157 3.658 52.652 1.00 40.22 104 ILE A N 1
ATOM 768 C CA . ILE A 1 104 ? -43.554 3.094 53.864 1.00 40.22 104 ILE A CA 1
ATOM 769 C C . ILE A 1 104 ? -43.751 4.111 54.990 1.00 40.22 104 ILE A C 1
ATOM 771 O O . ILE A 1 104 ? -43.038 5.111 55.068 1.00 40.22 104 ILE A O 1
ATOM 775 N N . THR A 1 105 ? -44.734 3.864 55.850 1.00 35.25 105 THR A N 1
ATOM 776 C CA . THR A 1 105 ? -44.922 4.608 57.097 1.00 35.25 105 THR A CA 1
ATOM 777 C C . THR A 1 105 ? -43.834 4.215 58.090 1.00 35.25 105 THR A C 1
ATOM 779 O O . THR A 1 105 ? -43.840 3.100 58.609 1.00 35.25 105 THR A O 1
ATOM 782 N N . MET A 1 106 ? -42.901 5.130 58.358 1.00 43.06 106 MET A N 1
ATOM 783 C CA . MET A 1 106 ? -42.066 5.061 59.557 1.00 43.06 106 MET A CA 1
ATOM 784 C C . MET A 1 106 ? -42.917 5.519 60.741 1.00 43.06 106 MET A C 1
ATOM 786 O O . MET A 1 106 ? -43.274 6.693 60.818 1.00 43.06 106 MET A O 1
ATOM 790 N N . ASP A 1 107 ? -43.273 4.578 61.610 1.00 32.34 107 ASP A N 1
ATOM 791 C CA . ASP A 1 107 ? -44.004 4.822 62.851 1.00 32.34 107 ASP A CA 1
ATOM 792 C C . ASP A 1 107 ? -43.066 4.518 64.027 1.00 32.34 107 ASP A C 1
ATOM 794 O O . ASP A 1 107 ? -42.773 3.354 64.312 1.00 32.34 107 ASP A O 1
ATOM 798 N N . ASP A 1 108 ? -42.536 5.565 64.669 1.00 42.41 108 ASP A N 1
ATOM 799 C CA . ASP A 1 108 ? -41.661 5.465 65.849 1.00 42.41 108 ASP A CA 1
ATOM 800 C C . ASP A 1 108 ? -42.500 5.168 67.112 1.00 42.41 108 ASP A C 1
ATOM 802 O O . ASP A 1 108 ? -42.618 5.973 68.038 1.00 42.41 108 ASP 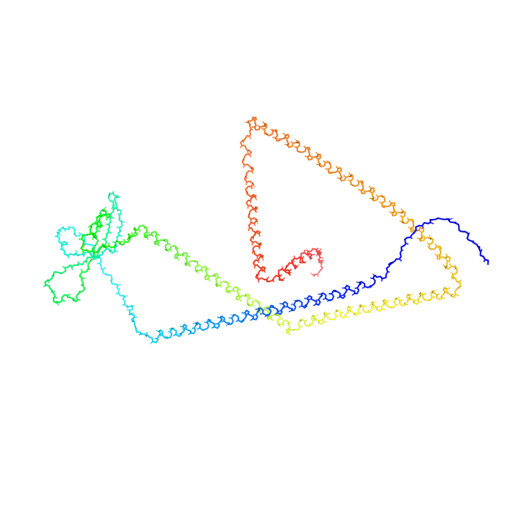A O 1
ATOM 806 N N . GLY A 1 109 ? -43.129 3.990 67.121 1.00 37.69 109 GLY A N 1
ATOM 807 C CA . GLY A 1 109 ? -44.008 3.498 68.181 1.00 37.69 109 GLY A CA 1
ATOM 808 C C . GLY A 1 109 ? -43.269 2.787 69.320 1.00 37.69 109 GLY A C 1
ATOM 809 O O . GLY A 1 109 ? -43.409 1.575 69.483 1.00 37.69 109 GLY A O 1
ATOM 810 N N . ASP A 1 110 ? -42.500 3.526 70.124 1.00 41.69 110 ASP A N 1
ATOM 811 C CA . ASP A 1 110 ? -41.888 3.013 71.364 1.00 41.69 110 ASP A CA 1
ATOM 812 C C . ASP A 1 110 ? -42.933 2.821 72.483 1.00 41.69 110 ASP A C 1
ATOM 814 O O . ASP A 1 110 ? -43.137 3.698 73.322 1.00 41.69 110 ASP A O 1
ATOM 818 N N . LEU A 1 111 ? -43.608 1.665 72.493 1.00 39.00 111 LEU A N 1
ATOM 819 C CA . LEU A 1 111 ? -44.319 1.127 73.660 1.00 39.00 111 LEU A CA 1
ATOM 820 C C . LEU A 1 111 ? -44.209 -0.407 73.694 1.00 39.00 111 LEU A C 1
ATOM 822 O O . LEU A 1 111 ? -44.519 -1.093 72.721 1.00 39.00 111 LEU A O 1
ATOM 826 N N . GLY A 1 112 ? -43.774 -0.950 74.834 1.00 43.56 112 GLY A N 1
ATOM 827 C CA . GLY A 1 112 ? -43.537 -2.385 75.011 1.00 43.56 112 GLY A CA 1
ATOM 828 C C . GLY A 1 112 ? -44.806 -3.232 75.174 1.00 43.56 112 GLY A C 1
ATOM 829 O O . GLY A 1 112 ? -45.808 -2.787 75.734 1.00 43.56 112 GLY A O 1
ATOM 830 N N . GLY A 1 113 ? -44.723 -4.493 74.741 1.00 37.09 113 GLY A N 1
ATOM 831 C CA . GLY A 1 113 ? -45.752 -5.514 74.935 1.00 37.09 113 GLY A CA 1
ATOM 832 C C . GLY A 1 113 ? -45.265 -6.886 74.466 1.00 37.09 113 GLY A C 1
ATOM 833 O O . GLY A 1 113 ? -45.121 -7.114 73.266 1.00 37.09 113 GLY A O 1
ATOM 834 N N . ASP A 1 114 ? -45.000 -7.795 75.407 1.00 42.00 114 ASP A N 1
ATOM 835 C CA . ASP A 1 114 ? -44.420 -9.120 75.145 1.00 42.00 114 ASP A CA 1
ATOM 836 C C . ASP A 1 114 ? -45.430 -10.083 74.493 1.00 42.00 114 ASP A C 1
ATOM 838 O O . ASP A 1 114 ? -46.034 -10.932 75.148 1.00 42.00 114 ASP A O 1
ATOM 842 N N . ALA A 1 115 ? -45.624 -9.930 73.180 1.00 44.53 115 ALA A N 1
ATOM 843 C CA . ALA A 1 115 ? -46.606 -10.674 72.388 1.00 44.53 115 ALA A CA 1
ATOM 844 C C . ALA A 1 115 ? -46.024 -11.387 71.143 1.00 44.53 115 ALA A C 1
ATOM 846 O O . ALA A 1 115 ? -46.787 -11.876 70.316 1.00 44.53 115 ALA A O 1
ATOM 847 N N . GLU A 1 116 ? -44.695 -11.523 71.002 1.00 52.12 116 GLU A N 1
ATOM 848 C CA . GLU A 1 116 ? -44.054 -12.205 69.847 1.00 52.12 116 GLU A CA 1
ATOM 849 C C . GLU A 1 116 ? -44.286 -13.745 69.793 1.00 52.12 116 GLU A C 1
ATOM 851 O O . GLU A 1 116 ? -43.674 -14.446 68.994 1.00 52.12 116 GLU A O 1
ATOM 856 N N . SER A 1 117 ? -45.179 -14.305 70.616 1.00 55.06 117 SER A N 1
ATOM 857 C CA . SER A 1 117 ? -45.271 -15.744 70.935 1.00 55.06 117 SER A CA 1
ATOM 858 C C . SER A 1 117 ? -45.931 -16.653 69.869 1.00 55.06 117 SER A C 1
ATOM 860 O O . SER A 1 117 ? -46.394 -17.741 70.217 1.00 55.06 117 SER A O 1
ATOM 862 N N . SER A 1 118 ? -46.034 -16.237 68.600 1.00 64.56 118 SER A N 1
ATOM 863 C CA . SER A 1 118 ? -46.672 -17.052 67.535 1.00 64.56 118 SER A CA 1
ATOM 864 C C . SER A 1 118 ? -46.217 -16.778 66.090 1.00 64.56 118 SER A C 1
ATOM 866 O O . SER A 1 118 ? -46.788 -17.342 65.160 1.00 64.56 118 SER A O 1
ATOM 868 N N . ALA A 1 119 ? -45.185 -15.958 65.866 1.00 73.69 119 ALA A N 1
ATOM 869 C CA . ALA A 1 119 ? -44.637 -15.724 64.526 1.00 73.69 119 ALA A CA 1
ATOM 870 C C . ALA A 1 119 ? -43.284 -16.431 64.364 1.00 73.69 119 ALA A C 1
ATOM 872 O O . ALA A 1 119 ? -42.363 -16.169 65.136 1.00 73.69 119 ALA A O 1
ATOM 873 N N . SER A 1 120 ? -43.165 -17.301 63.359 1.00 83.25 120 SER A N 1
ATOM 874 C CA . SER A 1 120 ? -41.928 -18.031 63.043 1.00 83.25 120 SER A CA 1
ATOM 875 C C . SER A 1 120 ? -41.099 -17.274 61.999 1.00 83.25 120 SER A C 1
ATOM 877 O O . SER A 1 120 ? -41.642 -16.563 61.147 1.00 83.25 120 SER A O 1
ATOM 879 N N . ILE A 1 121 ? -39.774 -17.381 62.075 1.00 85.56 121 ILE A N 1
ATOM 880 C CA . ILE A 1 121 ? -38.834 -16.747 61.149 1.00 85.56 121 ILE A CA 1
ATOM 881 C C . ILE A 1 121 ? -38.734 -17.581 59.864 1.00 85.56 121 ILE A C 1
ATOM 883 O O . ILE A 1 121 ? -38.218 -18.695 59.871 1.00 85.56 121 ILE A O 1
ATOM 887 N N . VAL A 1 122 ? -39.140 -17.005 58.729 1.00 85.12 122 VAL A N 1
ATOM 888 C CA . VAL A 1 122 ? -39.021 -17.652 57.410 1.00 85.12 122 VAL A CA 1
ATOM 889 C C . VAL A 1 122 ? -37.600 -17.527 56.868 1.00 85.12 122 VAL A C 1
ATOM 891 O O . VAL A 1 122 ? -37.015 -18.500 56.400 1.00 85.12 122 VAL A O 1
ATOM 894 N N . CYS A 1 123 ? -37.052 -16.308 56.865 1.00 87.44 123 CYS A N 1
ATOM 895 C CA . CYS A 1 123 ? -35.707 -16.029 56.361 1.00 87.44 123 CYS A CA 1
ATOM 896 C C . CYS A 1 123 ? -35.198 -14.639 56.776 1.00 87.44 123 CYS A C 1
ATOM 898 O O . CYS A 1 123 ? -35.963 -13.749 57.159 1.00 87.44 123 CYS A O 1
ATOM 900 N N . VAL A 1 124 ? -33.888 -14.428 56.620 1.00 88.94 124 VAL A N 1
ATOM 901 C CA . VAL A 1 124 ? -33.280 -13.092 56.595 1.00 88.94 124 VAL A CA 1
ATOM 902 C C . VAL A 1 124 ? -33.097 -12.674 55.140 1.00 88.94 124 VAL A C 1
ATOM 904 O O . VAL A 1 124 ? -32.330 -13.294 54.409 1.00 88.94 124 VAL A O 1
ATOM 907 N N . LEU A 1 125 ? -33.782 -11.611 54.721 1.00 88.75 125 LEU A N 1
ATOM 908 C CA . LEU A 1 125 ? -33.740 -11.107 53.343 1.00 88.75 125 LEU A CA 1
ATOM 909 C C . LEU A 1 125 ? -32.538 -10.191 53.091 1.00 88.75 125 LEU A C 1
ATOM 911 O O . LEU A 1 125 ? -32.004 -10.140 51.985 1.00 88.75 125 LEU A O 1
ATOM 915 N N . GLN A 1 126 ? -32.115 -9.448 54.114 1.00 90.81 126 GLN A N 1
ATOM 916 C CA . GLN A 1 126 ? -31.032 -8.474 54.022 1.00 90.81 126 GLN A CA 1
ATOM 917 C C . GLN A 1 126 ? -30.380 -8.300 55.396 1.00 90.81 126 GLN A C 1
ATOM 919 O O . GLN A 1 126 ? -31.087 -8.246 56.398 1.00 90.81 126 GLN A O 1
ATOM 924 N N . ARG A 1 127 ? -29.052 -8.140 55.455 1.00 92.31 127 ARG A N 1
ATOM 925 C CA . ARG A 1 127 ? -28.366 -7.570 56.629 1.00 92.31 127 ARG A CA 1
ATOM 926 C C . ARG A 1 127 ? -27.467 -6.404 56.226 1.00 92.31 127 ARG A C 1
ATOM 928 O O . ARG A 1 127 ? -26.924 -6.382 55.120 1.00 92.31 127 ARG A O 1
ATOM 935 N N . VAL A 1 128 ? -27.330 -5.430 57.117 1.00 90.12 128 VAL A N 1
ATOM 936 C CA . VAL A 1 128 ? -26.563 -4.191 56.942 1.00 90.12 128 VAL A CA 1
ATOM 937 C C . VAL A 1 128 ? -25.739 -3.970 58.208 1.00 90.12 128 VAL A C 1
ATOM 939 O O . VAL A 1 128 ? -26.284 -4.061 59.305 1.00 90.12 128 VAL A O 1
ATOM 942 N N . LYS A 1 129 ? -24.446 -3.655 58.072 1.00 89.38 129 LYS A N 1
ATOM 943 C CA . LYS A 1 129 ? -23.665 -3.096 59.184 1.00 89.38 129 LYS A CA 1
ATOM 944 C C . LYS A 1 129 ? -23.767 -1.576 59.160 1.00 89.38 129 LYS A C 1
ATOM 946 O O . LYS A 1 129 ? -23.449 -0.958 58.144 1.00 89.38 129 LYS A O 1
ATOM 951 N N . ALA A 1 130 ? -24.173 -0.988 60.277 1.00 83.88 130 ALA A N 1
ATOM 952 C CA . ALA A 1 130 ? -24.132 0.447 60.516 1.00 83.88 130 ALA A CA 1
ATOM 953 C C . ALA A 1 130 ? -23.090 0.764 61.599 1.00 83.88 130 ALA A C 1
ATOM 955 O O . ALA A 1 130 ? -22.851 -0.031 62.507 1.00 83.88 130 ALA A O 1
ATOM 956 N N . GLN A 1 131 ? -22.460 1.936 61.509 1.00 82.75 131 GLN A N 1
ATOM 957 C CA . GLN A 1 131 ? -21.626 2.458 62.592 1.00 82.75 131 GLN A CA 1
ATOM 958 C C . GLN A 1 131 ? -22.515 3.220 63.574 1.00 82.75 131 GLN A C 1
ATOM 960 O O . GLN A 1 131 ? -23.206 4.167 63.193 1.00 82.75 131 GLN A O 1
ATOM 965 N N . GLN A 1 132 ? -22.501 2.815 64.842 1.00 81.56 132 GLN A N 1
ATOM 966 C CA . GLN A 1 132 ? -23.355 3.390 65.870 1.00 81.56 132 GLN A CA 1
ATOM 967 C C . GLN A 1 132 ? -22.876 4.801 66.240 1.00 81.56 132 GLN A C 1
ATOM 969 O O . GLN A 1 132 ? -21.884 4.980 66.953 1.00 81.56 132 GLN A O 1
ATOM 974 N N . ALA A 1 133 ? -23.628 5.811 65.795 1.00 72.00 133 ALA A N 1
ATOM 975 C CA . ALA A 1 133 ? -23.248 7.230 65.793 1.00 72.00 133 ALA A CA 1
ATOM 976 C C . ALA A 1 133 ? -22.929 7.869 67.166 1.00 72.00 133 ALA A C 1
ATOM 978 O O . ALA A 1 133 ? -22.497 9.020 67.208 1.00 72.00 133 ALA A O 1
ATOM 979 N N . ARG A 1 134 ? -23.150 7.165 68.286 1.00 72.44 134 ARG A N 1
ATOM 980 C CA . ARG A 1 134 ? -22.837 7.644 69.648 1.00 72.44 134 ARG A CA 1
ATOM 981 C C . ARG A 1 134 ? -21.610 6.991 70.288 1.00 72.44 134 ARG A C 1
ATOM 983 O O . ARG A 1 134 ? -20.901 7.677 71.015 1.00 72.44 134 ARG A O 1
ATOM 990 N N . ASN A 1 135 ? -21.356 5.709 70.017 1.00 73.62 135 ASN A N 1
ATOM 991 C CA . ASN A 1 135 ? -20.346 4.915 70.734 1.00 73.62 135 ASN A CA 1
ATOM 992 C C . ASN A 1 135 ? -19.231 4.358 69.831 1.00 73.62 135 ASN A C 1
ATOM 994 O O . ASN A 1 135 ? -18.252 3.825 70.345 1.00 73.62 135 ASN A O 1
ATOM 998 N N . GLY A 1 136 ? -19.369 4.435 68.502 1.00 76.69 136 GLY A N 1
ATOM 999 C CA . GLY A 1 136 ? -18.382 3.891 67.558 1.00 76.69 136 GLY A CA 1
ATOM 1000 C C . GLY A 1 136 ? -18.366 2.361 67.436 1.00 76.69 136 GLY A C 1
ATOM 1001 O O . GLY A 1 136 ? -17.517 1.826 66.728 1.00 76.69 136 GLY A O 1
ATOM 1002 N N . GLY A 1 137 ? -19.294 1.658 68.093 1.00 80.25 137 GLY A N 1
ATOM 1003 C CA . GLY A 1 137 ? -19.531 0.232 67.862 1.00 80.25 137 GLY A CA 1
ATOM 1004 C C . GLY A 1 137 ? -20.141 -0.035 66.482 1.00 80.25 137 GLY A C 1
ATOM 1005 O O . GLY A 1 137 ? -20.735 0.853 65.867 1.00 80.25 137 GLY A O 1
ATOM 1006 N N . GLU A 1 138 ? -20.013 -1.267 66.000 1.00 85.81 138 GLU A N 1
ATOM 1007 C CA . GLU A 1 138 ? -20.813 -1.752 64.874 1.00 85.81 138 GLU A CA 1
ATOM 1008 C C . GLU A 1 138 ? -22.164 -2.243 65.401 1.00 85.81 138 GLU A C 1
ATOM 1010 O O . GLU A 1 138 ? -22.208 -2.966 66.391 1.00 85.81 138 GLU A O 1
ATOM 1015 N N . GLU A 1 139 ? -23.257 -1.890 64.730 1.00 90.31 139 GLU A N 1
ATOM 1016 C CA . GLU A 1 139 ? -24.568 -2.502 64.955 1.00 90.31 139 GLU A CA 1
ATOM 1017 C C . GLU A 1 139 ? -25.091 -3.117 63.655 1.00 90.31 139 GLU A C 1
ATOM 1019 O O . GLU A 1 139 ? -24.835 -2.624 62.549 1.00 90.31 139 GLU A O 1
ATOM 1024 N N . ILE A 1 140 ? -25.794 -4.238 63.784 1.00 90.81 140 ILE A N 1
ATOM 1025 C CA . ILE A 1 140 ? -26.253 -5.051 62.662 1.00 90.81 140 ILE A CA 1
ATOM 1026 C C . ILE A 1 140 ? -27.767 -4.914 62.564 1.00 90.81 140 ILE A C 1
ATOM 1028 O O . ILE A 1 140 ? -28.500 -5.242 63.493 1.00 90.81 140 ILE A O 1
ATOM 1032 N N . TRP A 1 141 ? -28.240 -4.449 61.416 1.00 92.69 141 TRP A N 1
ATOM 1033 C CA . TRP A 1 141 ? -29.659 -4.368 61.099 1.00 92.69 141 TRP A CA 1
ATOM 1034 C C . TRP A 1 141 ? -30.005 -5.470 60.104 1.00 92.69 141 TRP A C 1
ATOM 1036 O O . TRP A 1 141 ? -29.411 -5.533 59.025 1.00 92.69 141 TRP A O 1
ATOM 1046 N N . ALA A 1 142 ? -30.955 -6.338 60.453 1.00 91.56 142 ALA A N 1
ATOM 1047 C CA . ALA A 1 142 ? -31.426 -7.414 59.586 1.00 91.56 142 ALA A CA 1
ATOM 1048 C C . ALA A 1 142 ? -32.913 -7.243 59.254 1.00 91.56 142 ALA A C 1
ATOM 1050 O O . ALA A 1 142 ? -33.736 -7.021 60.144 1.00 91.56 142 ALA A O 1
ATOM 1051 N N . LEU A 1 143 ? -33.252 -7.359 57.970 1.00 91.81 143 LEU A N 1
ATOM 1052 C CA . LEU A 1 143 ? -34.623 -7.424 57.481 1.00 91.81 143 LEU A CA 1
ATOM 1053 C C . LEU A 1 143 ? -35.066 -8.883 57.510 1.00 91.81 143 LEU A C 1
ATOM 1055 O O . LEU A 1 143 ? -34.607 -9.696 56.703 1.00 91.81 143 LEU A O 1
ATOM 1059 N N . VAL A 1 144 ? -35.943 -9.199 58.454 1.00 90.38 144 VAL A N 1
ATOM 1060 C CA . VAL A 1 144 ? -36.425 -10.556 58.710 1.00 90.38 144 VAL A CA 1
ATOM 1061 C C . VAL A 1 144 ? -37.850 -10.684 58.173 1.00 90.38 144 VAL A C 1
ATOM 1063 O O . VAL A 1 144 ? -38.675 -9.790 58.386 1.00 90.38 144 VAL A O 1
ATOM 1066 N N . GLU A 1 145 ? -38.127 -11.771 57.453 1.00 90.12 145 GLU A N 1
ATOM 1067 C CA . GLU A 1 145 ? -39.477 -12.154 57.032 1.00 90.12 145 GLU A CA 1
ATOM 1068 C C . GLU A 1 145 ? -40.054 -13.153 58.041 1.00 90.12 145 GLU A C 1
ATOM 1070 O O . GLU A 1 145 ? -39.432 -14.175 58.337 1.00 90.12 145 GLU A O 1
ATOM 1075 N N . PHE A 1 146 ? -41.229 -12.829 58.575 1.00 88.19 146 PHE A N 1
ATOM 1076 C CA . PHE A 1 146 ? -41.952 -13.603 59.580 1.00 88.19 146 PHE A CA 1
ATOM 1077 C C . PHE A 1 146 ? -43.229 -14.189 58.980 1.00 88.19 146 PHE A C 1
ATOM 1079 O O . PHE A 1 146 ? -43.844 -13.569 58.113 1.00 88.19 146 PHE A O 1
ATOM 1086 N N . GLU A 1 147 ? -43.642 -15.349 59.478 1.00 85.75 147 GLU A N 1
ATOM 1087 C CA . GLU A 1 147 ? -44.876 -16.045 59.118 1.00 85.75 147 GLU A CA 1
ATOM 1088 C C . GLU A 1 147 ? -45.717 -16.255 60.382 1.00 85.75 147 GLU A C 1
ATOM 1090 O O . GLU A 1 147 ? -45.287 -16.894 61.343 1.00 85.75 147 GLU A O 1
ATOM 1095 N N . GLU A 1 148 ? -46.900 -15.639 60.406 1.00 82.00 148 GLU A N 1
ATOM 1096 C CA . GLU A 1 148 ? -47.830 -15.689 61.537 1.00 82.00 148 GLU A CA 1
ATOM 1097 C C . GLU A 1 148 ? -48.524 -17.059 61.599 1.00 82.00 148 GLU A C 1
ATOM 1099 O O . GLU A 1 148 ? -49.292 -17.422 60.702 1.00 82.00 148 GLU A O 1
ATOM 1104 N N . VAL A 1 149 ? -48.259 -17.833 62.658 1.00 68.00 149 VAL A N 1
ATOM 1105 C CA . VAL A 1 149 ? -48.844 -19.166 62.841 1.00 68.00 149 VAL A CA 1
ATOM 1106 C C . VAL A 1 149 ? -50.276 -19.020 63.352 1.00 68.00 149 VAL A C 1
ATOM 1108 O O . VAL A 1 149 ? -50.532 -18.916 64.553 1.00 68.00 149 VAL A O 1
ATOM 1111 N N . MET A 1 150 ? -51.225 -19.014 62.415 1.00 63.81 150 MET A N 1
ATOM 1112 C CA . MET A 1 150 ? -52.658 -19.045 62.713 1.00 63.81 150 MET A CA 1
ATOM 1113 C C . MET A 1 150 ? -53.001 -20.267 63.588 1.00 63.81 150 MET A C 1
ATOM 1115 O O . MET A 1 150 ? -52.619 -21.383 63.235 1.00 63.81 150 MET A O 1
ATOM 1119 N N . PRO A 1 151 ? -53.729 -20.103 64.708 1.00 63.25 151 PRO A N 1
ATOM 1120 C CA . PRO A 1 151 ? -54.028 -21.209 65.615 1.00 63.25 151 PRO A CA 1
ATOM 1121 C C . PRO A 1 151 ? -55.004 -22.225 64.995 1.00 63.25 151 PRO A C 1
ATOM 1123 O O . PRO A 1 151 ? -55.996 -21.840 64.374 1.00 63.25 151 PRO A O 1
ATOM 1126 N N . ASP A 1 152 ? -54.776 -23.516 65.268 1.00 57.81 152 ASP A N 1
ATOM 1127 C CA . ASP A 1 152 ? -55.435 -24.714 64.691 1.00 57.81 152 ASP A CA 1
ATOM 1128 C C . ASP A 1 152 ? -56.979 -24.825 64.825 1.00 57.81 152 ASP A C 1
ATOM 1130 O O . ASP A 1 152 ? -57.559 -25.867 64.529 1.00 57.81 152 ASP A O 1
ATOM 1134 N N . ASN A 1 153 ? -57.694 -23.788 65.267 1.00 54.00 153 ASN A N 1
ATOM 1135 C CA . ASN A 1 153 ? -59.146 -23.817 65.506 1.00 54.00 153 ASN A CA 1
ATOM 1136 C C . ASN A 1 153 ? -60.014 -23.253 64.355 1.00 54.00 153 ASN A C 1
ATOM 1138 O O . ASN A 1 153 ? -61.229 -23.150 64.515 1.00 54.00 153 ASN A O 1
ATOM 1142 N N . LEU A 1 154 ? -59.439 -22.900 63.195 1.00 56.09 154 LEU A N 1
ATOM 1143 C CA . LEU A 1 154 ? -60.163 -22.321 62.037 1.00 56.09 154 LEU A CA 1
ATOM 1144 C C . LEU A 1 154 ? -59.911 -23.082 60.714 1.00 56.09 154 LEU A C 1
ATOM 1146 O O . LEU A 1 154 ? -59.687 -22.502 59.655 1.00 56.09 154 LEU A O 1
ATOM 1150 N N . VAL A 1 155 ? -59.977 -24.414 60.780 1.00 55.66 155 VAL A N 1
ATOM 1151 C CA . VAL A 1 155 ? -59.456 -25.366 59.769 1.00 55.66 155 VAL A CA 1
ATOM 1152 C C . VAL A 1 155 ? -60.238 -25.422 58.433 1.00 55.66 155 VAL A C 1
ATOM 1154 O O . VAL A 1 155 ? -59.799 -26.087 57.501 1.00 55.66 155 VAL A O 1
ATOM 1157 N N . ALA A 1 156 ? -61.392 -24.754 58.297 1.00 54.50 156 ALA A N 1
ATOM 1158 C CA . ALA A 1 156 ? -62.314 -24.985 57.170 1.00 54.50 156 ALA A CA 1
ATOM 1159 C C . ALA A 1 156 ? -62.142 -24.057 55.945 1.00 54.50 156 ALA A C 1
ATOM 1161 O O . ALA A 1 156 ? -62.098 -24.552 54.822 1.00 54.50 156 ALA A O 1
ATOM 1162 N N . GLU A 1 157 ? -62.071 -22.732 56.129 1.00 50.88 157 GLU A N 1
ATOM 1163 C CA . GLU A 1 157 ? -62.108 -21.759 55.010 1.00 50.88 157 GLU A CA 1
ATOM 1164 C C . GLU A 1 157 ? -60.779 -21.013 54.781 1.00 50.88 157 GLU A C 1
ATOM 1166 O O . GLU A 1 157 ? -60.534 -20.494 53.691 1.00 50.88 157 GLU A O 1
ATOM 1171 N N . ALA A 1 158 ? -59.877 -20.995 55.771 1.00 51.44 158 ALA A N 1
ATOM 1172 C CA . ALA A 1 158 ? -58.621 -20.240 55.701 1.00 51.44 158 ALA A CA 1
ATOM 1173 C C . ALA A 1 158 ? -57.581 -20.826 54.721 1.00 51.44 158 ALA A C 1
ATOM 1175 O O . ALA A 1 158 ? -56.699 -20.102 54.265 1.00 51.44 158 ALA A O 1
ATOM 1176 N N . ALA A 1 159 ? -57.703 -22.105 54.345 1.00 53.28 159 ALA A N 1
ATOM 1177 C CA . ALA A 1 159 ? -56.720 -22.856 53.550 1.00 53.28 159 ALA A CA 1
ATOM 1178 C C . ALA A 1 159 ? -56.495 -22.351 52.103 1.00 53.28 159 ALA A C 1
ATOM 1180 O O . ALA A 1 159 ? -55.671 -22.908 51.380 1.00 53.28 159 ALA A O 1
ATOM 1181 N N . THR A 1 160 ? -57.217 -21.310 51.676 1.00 54.09 160 THR A N 1
ATOM 1182 C CA . THR A 1 160 ? -57.087 -20.681 50.347 1.00 54.09 160 THR A CA 1
ATOM 1183 C C . THR A 1 160 ? -56.369 -19.325 50.382 1.00 54.09 160 THR A C 1
ATOM 1185 O O . THR A 1 160 ? -56.098 -18.750 49.329 1.00 54.09 160 THR A O 1
ATOM 1188 N N . MET A 1 161 ? -56.072 -18.790 51.571 1.00 58.06 161 MET A N 1
ATOM 1189 C CA . MET A 1 161 ? -55.333 -17.534 51.734 1.00 58.06 161 MET A CA 1
ATOM 1190 C C . MET A 1 161 ? -53.824 -17.820 51.783 1.00 58.06 161 MET A C 1
ATOM 1192 O O . MET A 1 161 ? -53.418 -18.793 52.423 1.00 58.06 161 MET A O 1
ATOM 1196 N N . PRO A 1 162 ? -52.965 -16.997 51.149 1.00 61.53 162 PRO A N 1
ATOM 1197 C CA . PRO A 1 162 ? -51.528 -17.092 51.374 1.00 61.53 162 PRO A CA 1
ATOM 1198 C C . PRO A 1 162 ? -51.214 -16.778 52.850 1.00 61.53 162 PRO A C 1
ATOM 1200 O O . PRO A 1 162 ? -51.904 -15.948 53.449 1.00 61.53 162 PRO A O 1
ATOM 1203 N N . PRO A 1 163 ? -50.183 -17.405 53.444 1.00 66.62 163 PRO A N 1
ATOM 1204 C CA . PRO A 1 163 ? -49.807 -17.140 54.828 1.00 66.62 163 PRO A CA 1
ATOM 1205 C C . PRO A 1 163 ? -49.450 -15.662 55.026 1.00 66.62 163 PRO A C 1
ATOM 1207 O O . PRO A 1 163 ? -48.859 -15.030 54.144 1.00 66.62 163 PRO A O 1
ATOM 1210 N N . ASN A 1 164 ? -49.814 -15.107 56.185 1.00 77.19 164 ASN A N 1
ATOM 1211 C CA . ASN A 1 164 ? -49.650 -13.684 56.478 1.00 77.19 164 ASN A CA 1
ATOM 1212 C C . ASN A 1 164 ? -48.175 -13.354 56.760 1.00 77.19 164 ASN A C 1
ATOM 1214 O O . ASN A 1 164 ? -47.726 -13.322 57.907 1.00 77.19 164 ASN A O 1
ATOM 1218 N N . ARG A 1 165 ? -47.403 -13.162 55.685 1.00 86.62 165 ARG A N 1
ATOM 1219 C CA . ARG A 1 165 ? -45.974 -12.853 55.749 1.00 86.62 165 ARG A CA 1
ATOM 1220 C C . ARG A 1 165 ? -45.733 -11.357 55.830 1.00 86.62 165 ARG A C 1
ATOM 1222 O O . ARG A 1 165 ? -46.097 -10.610 54.921 1.00 86.62 165 ARG A O 1
ATOM 1229 N N . TYR A 1 166 ? -45.043 -10.932 56.881 1.00 87.50 166 TYR A N 1
ATOM 1230 C CA . TYR A 1 166 ? -44.641 -9.543 57.079 1.00 87.50 166 TYR A CA 1
ATOM 1231 C C . TYR A 1 166 ? -43.130 -9.426 57.278 1.00 87.50 166 TYR A C 1
ATOM 1233 O O . TYR A 1 166 ? -42.440 -10.378 57.641 1.00 87.50 166 TYR A O 1
ATOM 1241 N N . ARG A 1 167 ? -42.594 -8.234 57.005 1.00 92.44 167 ARG A N 1
ATOM 1242 C CA . ARG A 1 167 ? -41.153 -7.956 57.043 1.00 92.44 167 ARG A CA 1
ATOM 1243 C C . ARG A 1 167 ? -40.871 -6.872 58.064 1.00 92.44 167 ARG A C 1
ATOM 1245 O O . ARG A 1 167 ? -41.476 -5.804 57.999 1.00 92.44 167 ARG A O 1
ATOM 1252 N N . LYS A 1 168 ? -39.947 -7.130 58.988 1.00 92.00 168 LYS A N 1
ATOM 1253 C CA . LYS A 1 168 ? -39.567 -6.184 60.045 1.00 92.00 168 LYS A CA 1
ATOM 1254 C C . LYS A 1 168 ? -38.048 -6.114 60.157 1.00 92.00 168 LYS A C 1
ATOM 1256 O O . LYS A 1 168 ? -37.363 -7.134 60.105 1.00 92.00 168 LYS A O 1
ATOM 1261 N N . TRP A 1 169 ? -37.527 -4.903 60.316 1.00 93.19 169 TRP A N 1
ATOM 1262 C CA . TRP A 1 169 ? -36.132 -4.696 60.689 1.00 93.19 169 TRP A CA 1
ATOM 1263 C C . TRP A 1 169 ? -35.956 -5.009 62.180 1.00 93.19 169 TRP A C 1
ATOM 1265 O O . TRP A 1 169 ? -36.664 -4.442 63.013 1.00 93.19 169 TRP A O 1
ATOM 1275 N N . LYS A 1 170 ? -35.011 -5.889 62.521 1.00 91.81 170 LYS A N 1
ATOM 1276 C CA . LYS A 1 170 ? -34.499 -6.050 63.892 1.00 91.81 170 LYS A CA 1
ATOM 1277 C C . LYS A 1 170 ? -33.034 -5.596 63.952 1.00 91.81 170 LYS A C 1
ATOM 1279 O O . LYS A 1 170 ? -32.288 -5.752 62.982 1.00 91.81 170 LYS A O 1
ATOM 1284 N N . ARG A 1 171 ? -32.659 -4.998 65.085 1.00 92.69 171 ARG A N 1
ATOM 1285 C CA . ARG A 1 171 ? -31.312 -4.506 65.407 1.00 92.69 171 ARG A CA 1
ATOM 1286 C C . ARG A 1 171 ? -30.635 -5.492 66.354 1.00 92.69 171 ARG A C 1
ATOM 1288 O O . ARG A 1 171 ? -31.279 -5.948 67.293 1.00 92.69 171 ARG A O 1
ATOM 1295 N N . PHE A 1 172 ? -29.354 -5.747 66.122 1.00 92.44 172 PHE A N 1
ATOM 1296 C CA . PHE A 1 172 ? -28.500 -6.648 66.891 1.00 92.44 172 PHE A CA 1
ATOM 1297 C C . PHE A 1 172 ? -27.168 -5.946 67.194 1.00 92.44 172 PHE A C 1
ATOM 1299 O O . PHE A 1 172 ? -26.651 -5.197 66.360 1.00 92.44 172 PHE A O 1
ATOM 1306 N N . GLU A 1 173 ? -26.607 -6.175 68.377 1.00 89.88 173 GLU A N 1
ATOM 1307 C CA . GLU A 1 173 ? -25.360 -5.547 68.844 1.00 89.88 173 GLU A CA 1
ATOM 1308 C C . GLU A 1 173 ? -24.119 -6.406 68.557 1.00 89.88 173 GLU A C 1
ATOM 1310 O O . GLU A 1 173 ? -22.995 -5.907 68.567 1.00 89.88 173 GLU A O 1
ATOM 1315 N N . ALA A 1 174 ? -24.312 -7.690 68.244 1.00 89.88 174 ALA A N 1
ATOM 1316 C CA . ALA A 1 174 ? -23.259 -8.599 67.802 1.00 89.88 174 ALA A CA 1
ATOM 1317 C C . ALA A 1 174 ? -23.795 -9.637 66.806 1.00 89.88 174 ALA A C 1
ATOM 1319 O O . ALA A 1 174 ? -24.959 -10.028 66.861 1.00 89.88 174 ALA A O 1
ATOM 1320 N N . GLU A 1 175 ? -22.929 -10.157 65.930 1.00 88.06 175 GLU A N 1
ATOM 1321 C CA . GLU A 1 175 ? -23.318 -11.210 64.975 1.00 88.06 175 GLU A CA 1
ATOM 1322 C C . GLU A 1 175 ? -23.780 -12.490 65.694 1.00 88.06 175 GLU A C 1
ATOM 1324 O O . GLU A 1 175 ? -24.693 -13.163 65.232 1.00 88.06 175 GLU A O 1
ATOM 1329 N N . THR A 1 176 ? -23.228 -12.777 66.879 1.00 89.62 176 THR A N 1
ATOM 1330 C CA . THR A 1 176 ? -23.667 -13.887 67.739 1.00 89.62 176 THR A CA 1
ATOM 1331 C C . THR A 1 176 ? -25.112 -13.738 68.213 1.00 89.62 176 THR A C 1
ATOM 1333 O O . THR A 1 176 ? -25.793 -14.739 68.393 1.00 89.62 176 THR A O 1
ATOM 1336 N N . GLU A 1 177 ? -25.603 -12.508 68.397 1.00 89.38 177 GLU A N 1
ATOM 1337 C CA . GLU A 1 177 ? -26.998 -12.250 68.772 1.00 89.38 177 GLU A CA 1
ATOM 1338 C C . GLU A 1 177 ? -27.944 -12.515 67.590 1.00 89.38 177 GLU A C 1
ATOM 1340 O O . GLU A 1 177 ? -29.009 -13.101 67.773 1.00 89.38 177 GLU A O 1
ATOM 1345 N N . LEU A 1 178 ? -27.527 -12.155 66.370 1.00 87.88 178 LEU A N 1
ATOM 1346 C CA . LEU A 1 178 ? -28.248 -12.478 65.136 1.00 87.88 178 LEU A CA 1
ATOM 1347 C C . LEU A 1 178 ? -28.268 -13.996 64.878 1.00 87.88 178 LEU A C 1
ATOM 1349 O O . LEU A 1 178 ? -29.325 -14.548 64.573 1.00 87.88 178 LEU A O 1
ATOM 1353 N N . GLU A 1 179 ? -27.133 -14.683 65.042 1.00 87.75 179 GLU A N 1
ATOM 1354 C CA . GLU A 1 179 ? -27.061 -16.146 64.941 1.00 87.75 179 GLU A CA 1
ATOM 1355 C C . GLU A 1 179 ? -27.960 -16.838 65.977 1.00 87.75 179 GLU A C 1
ATOM 1357 O O . GLU A 1 179 ? -28.726 -17.735 65.623 1.00 87.75 179 GLU A O 1
ATOM 1362 N N . ASP A 1 180 ? -27.913 -16.422 67.245 1.00 86.88 180 ASP A N 1
ATOM 1363 C CA . ASP A 1 180 ? -28.709 -17.036 68.313 1.00 86.88 180 ASP A CA 1
ATOM 1364 C C . ASP A 1 180 ? -30.196 -16.665 68.256 1.00 86.88 180 ASP A C 1
ATOM 1366 O O . ASP A 1 180 ? -31.022 -17.426 68.759 1.00 86.88 180 ASP A O 1
ATOM 1370 N N . PHE A 1 181 ? -30.564 -15.541 67.634 1.00 85.88 181 PHE A N 1
ATOM 1371 C CA . PHE A 1 181 ? -31.953 -15.226 67.295 1.00 85.88 181 PHE A CA 1
ATOM 1372 C C . PHE A 1 181 ? -32.491 -16.189 66.227 1.00 85.88 181 PHE A C 1
ATOM 1374 O O . PHE A 1 181 ? -33.574 -16.744 66.391 1.00 85.88 181 PHE A O 1
ATOM 1381 N N . ILE A 1 182 ? -31.704 -16.452 65.180 1.00 85.50 182 ILE A N 1
ATOM 1382 C CA . ILE A 1 182 ? -32.068 -17.348 64.070 1.00 85.50 182 ILE A CA 1
ATOM 1383 C C . ILE A 1 182 ? -32.116 -18.823 64.500 1.00 85.50 182 ILE A C 1
ATOM 1385 O O . ILE A 1 182 ? -32.978 -19.568 64.046 1.00 85.50 182 ILE A O 1
ATOM 1389 N N . ARG A 1 183 ? -31.229 -19.256 65.405 1.00 81.56 183 ARG A N 1
ATOM 1390 C CA . ARG A 1 183 ? -31.168 -20.641 65.923 1.00 81.56 183 ARG A CA 1
ATOM 1391 C C . ARG A 1 183 ? -32.349 -21.061 66.810 1.00 81.56 183 ARG A C 1
ATOM 1393 O O . ARG A 1 183 ? -32.393 -22.221 67.214 1.00 81.56 183 ARG A O 1
ATOM 1400 N N . ARG A 1 184 ? -33.244 -20.143 67.192 1.00 69.75 184 ARG A N 1
ATOM 1401 C CA . ARG A 1 184 ? -34.349 -20.429 68.131 1.00 69.75 184 ARG A CA 1
ATOM 1402 C C . ARG A 1 184 ? -35.610 -20.962 67.462 1.00 69.75 184 ARG A C 1
ATOM 1404 O O . ARG A 1 184 ? -36.408 -21.594 68.151 1.00 69.75 184 ARG A O 1
ATOM 1411 N N . ASP A 1 185 ? -35.775 -20.752 66.159 1.00 63.50 185 ASP A N 1
ATOM 1412 C CA . ASP A 1 185 ? -36.836 -21.406 65.394 1.00 63.50 185 ASP A CA 1
ATOM 1413 C C . ASP A 1 185 ? -36.495 -22.880 65.133 1.00 63.50 185 ASP A C 1
ATOM 1415 O O . ASP A 1 185 ? -35.340 -23.262 64.933 1.00 63.50 185 ASP A O 1
ATOM 1419 N N . THR A 1 186 ? -37.513 -23.738 65.175 1.00 52.56 186 THR A N 1
ATOM 1420 C CA . THR A 1 186 ? -37.338 -25.200 65.240 1.00 52.56 186 THR A CA 1
ATOM 1421 C C . THR A 1 186 ? -37.187 -25.839 63.854 1.00 52.56 186 THR A C 1
ATOM 1423 O O . THR A 1 186 ? -38.045 -26.596 63.406 1.00 52.56 186 THR A O 1
ATOM 1426 N N . GLY A 1 187 ? -36.078 -25.548 63.164 1.00 64.88 187 GLY A N 1
ATOM 1427 C CA . GLY A 1 187 ? -35.860 -26.004 61.786 1.00 64.88 187 GLY A CA 1
ATOM 1428 C C . GLY A 1 187 ? -34.403 -26.115 61.326 1.00 64.88 187 GLY A C 1
ATOM 1429 O O . GLY A 1 187 ? -33.465 -26.213 62.118 1.00 64.88 187 GLY A O 1
ATOM 1430 N N . GLU A 1 188 ? -34.230 -26.141 60.004 1.00 68.75 188 GLU A N 1
ATOM 1431 C CA . GLU A 1 188 ? -32.930 -26.105 59.324 1.00 68.75 188 GLU A CA 1
ATOM 1432 C C . GLU A 1 188 ? -32.269 -24.719 59.508 1.00 68.75 188 GLU A C 1
ATOM 1434 O O . GLU A 1 188 ? -32.970 -23.706 59.447 1.00 68.75 188 GLU A O 1
ATOM 1439 N N . PRO A 1 189 ? -30.944 -24.620 59.749 1.00 71.38 189 PRO A N 1
ATOM 1440 C CA . PRO A 1 189 ? -30.295 -23.340 60.034 1.00 71.38 189 PRO A CA 1
ATOM 1441 C C . PRO A 1 189 ? -30.365 -22.377 58.839 1.00 71.38 189 PRO A C 1
ATOM 1443 O O . PRO A 1 189 ? -29.684 -22.566 57.829 1.00 71.38 189 PRO A O 1
ATOM 1446 N N . LEU A 1 190 ? -31.159 -21.312 58.982 1.00 79.44 190 LEU A N 1
ATOM 1447 C CA . LEU A 1 190 ? -31.408 -20.328 57.926 1.00 79.44 190 LEU A CA 1
ATOM 1448 C C . LEU A 1 190 ? -30.110 -19.654 57.454 1.00 79.44 190 LEU A C 1
ATOM 1450 O O . LEU A 1 190 ? -29.344 -19.088 58.238 1.00 79.44 190 LEU A O 1
ATOM 1454 N N . THR A 1 191 ? -29.875 -19.673 56.142 1.00 81.25 191 THR A N 1
ATOM 1455 C CA . THR A 1 191 ? -28.657 -19.124 55.53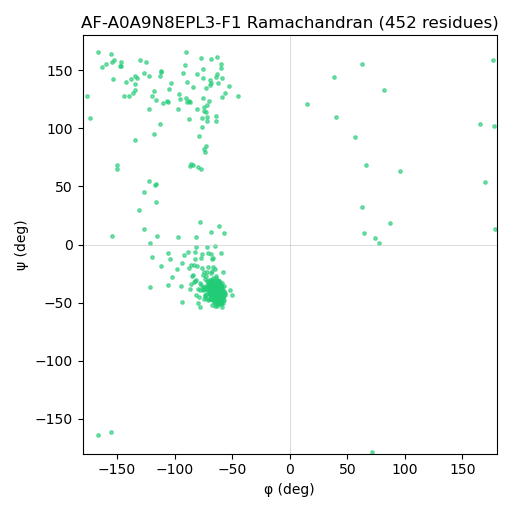6 1.00 81.25 191 THR A CA 1
ATOM 1456 C C . THR A 1 191 ? -28.671 -17.596 55.523 1.00 81.25 191 THR A C 1
ATOM 1458 O O . THR A 1 191 ? -29.498 -16.985 54.845 1.00 81.25 191 THR A O 1
ATOM 1461 N N . LEU A 1 192 ? -27.717 -16.966 56.212 1.00 85.62 192 LEU A N 1
ATOM 1462 C CA . LEU A 1 192 ? -27.569 -15.509 56.218 1.00 85.62 192 LEU A CA 1
ATOM 1463 C C . LEU A 1 192 ? -27.074 -14.972 54.853 1.00 85.62 192 LEU A C 1
ATOM 1465 O O . LEU A 1 192 ? -25.979 -15.351 54.424 1.00 85.62 192 LEU A O 1
ATOM 1469 N N . PRO A 1 193 ? -27.791 -14.034 54.196 1.00 88.88 193 PRO A N 1
ATOM 1470 C CA . PRO A 1 193 ? -27.320 -13.384 52.966 1.00 88.88 193 PRO A CA 1
ATOM 1471 C C . PRO A 1 193 ? -26.041 -12.571 53.235 1.00 88.88 193 PRO A C 1
ATOM 1473 O O . PRO A 1 193 ? -25.762 -12.247 54.390 1.00 88.88 193 PRO A O 1
ATOM 1476 N N . PRO A 1 194 ? -25.225 -12.201 52.232 1.00 88.06 194 PRO A N 1
ATOM 1477 C CA . PRO A 1 194 ? -24.084 -11.308 52.456 1.00 88.06 194 PRO A CA 1
ATOM 1478 C C . PRO A 1 194 ? -24.535 -9.945 53.012 1.00 88.06 194 PRO A C 1
ATOM 1480 O O . PRO A 1 194 ? -25.675 -9.523 52.803 1.00 88.06 194 PRO A O 1
ATOM 1483 N N . TYR A 1 195 ? -23.647 -9.234 53.717 1.00 88.19 195 TYR A N 1
ATOM 1484 C CA . TYR A 1 195 ? -23.944 -7.855 54.113 1.00 88.19 195 TYR A CA 1
ATOM 1485 C C . TYR A 1 195 ? -24.129 -6.970 52.879 1.00 88.19 195 TYR A C 1
ATOM 1487 O O . TYR A 1 195 ? -23.362 -7.038 51.917 1.00 88.19 195 TYR A O 1
ATOM 1495 N N . SER A 1 196 ? -25.123 -6.091 52.948 1.00 86.81 196 SER A N 1
ATOM 1496 C CA . SER A 1 196 ? -25.276 -5.000 51.992 1.00 86.81 196 SER A CA 1
ATOM 1497 C C . SER A 1 196 ? -24.086 -4.052 52.095 1.00 86.81 196 SER A C 1
ATOM 1499 O O . SER A 1 196 ? -23.589 -3.792 53.193 1.00 86.81 196 SER A O 1
ATOM 1501 N N . LEU A 1 197 ? -23.668 -3.504 50.954 1.00 83.38 197 LEU A N 1
ATOM 1502 C CA . LEU A 1 197 ? -22.660 -2.448 50.890 1.00 83.38 197 LEU A CA 1
ATOM 1503 C C . LEU A 1 197 ? -23.054 -1.283 51.806 1.00 83.38 197 LEU A C 1
ATOM 1505 O O . LEU A 1 197 ? -24.207 -0.845 51.792 1.00 83.38 197 LEU A O 1
ATOM 1509 N N . ALA A 1 198 ? -22.093 -0.747 52.559 1.00 83.44 198 ALA A N 1
ATOM 1510 C CA . ALA A 1 198 ? -22.317 0.466 53.339 1.00 83.44 198 ALA A CA 1
ATOM 1511 C C . ALA A 1 198 ? -22.720 1.630 52.405 1.00 83.44 198 ALA A C 1
ATOM 1513 O O . ALA A 1 198 ? -22.266 1.657 51.254 1.00 83.44 198 ALA A O 1
ATOM 1514 N N . PRO A 1 199 ? -23.503 2.628 52.865 1.00 79.81 199 PRO A N 1
ATOM 1515 C CA . PRO A 1 199 ? -23.954 3.734 52.017 1.00 79.81 199 PRO A CA 1
ATOM 1516 C C . PRO A 1 199 ? -22.817 4.406 51.233 1.00 79.81 199 PRO A C 1
ATOM 1518 O O . PRO A 1 199 ? -22.931 4.575 50.021 1.00 79.81 199 PRO A O 1
ATOM 1521 N N . GLU A 1 200 ? -21.668 4.661 51.871 1.00 82.81 200 GLU A N 1
ATOM 1522 C CA . GLU A 1 200 ? -20.468 5.175 51.195 1.00 82.81 200 GLU A CA 1
ATOM 1523 C C . GLU A 1 200 ? -19.920 4.251 50.100 1.00 82.81 200 GLU A C 1
ATOM 1525 O O . GLU A 1 200 ? -19.525 4.728 49.038 1.00 82.81 200 GLU A O 1
ATOM 1530 N N . GLN A 1 201 ? -19.873 2.937 50.334 1.00 85.62 201 GLN A N 1
ATOM 1531 C CA . GLN A 1 201 ? -19.392 1.971 49.342 1.00 85.62 201 GLN A CA 1
ATOM 1532 C C . GLN A 1 201 ? -20.331 1.940 48.133 1.00 85.62 201 GLN A C 1
ATOM 1534 O O . GLN A 1 201 ? -19.869 1.984 46.995 1.00 85.62 201 GLN A O 1
ATOM 1539 N N . SER A 1 202 ? -21.647 1.941 48.380 1.00 87.44 202 SER A N 1
ATOM 1540 C CA . SER A 1 202 ? -22.655 1.998 47.319 1.00 87.44 202 SER A CA 1
ATOM 1541 C C . SER A 1 202 ? -22.557 3.293 46.500 1.00 87.44 202 SER A C 1
ATOM 1543 O O . SER A 1 202 ? -22.631 3.246 45.274 1.00 87.44 202 SER A O 1
ATOM 1545 N N . ALA A 1 203 ? -22.294 4.434 47.150 1.00 89.38 203 ALA A N 1
ATOM 1546 C CA . ALA A 1 203 ? -22.111 5.722 46.488 1.00 89.38 203 ALA A CA 1
ATOM 1547 C C . ALA A 1 203 ? -20.846 5.747 45.614 1.00 89.38 203 ALA A C 1
ATOM 1549 O O . ALA A 1 203 ? -20.926 6.148 44.453 1.00 89.38 203 ALA A O 1
ATOM 1550 N N . ARG A 1 204 ? -19.707 5.256 46.130 1.00 92.69 204 ARG A N 1
ATOM 1551 C CA . ARG A 1 204 ? -18.439 5.163 45.380 1.00 92.69 204 ARG A CA 1
ATOM 1552 C C . ARG A 1 204 ? -18.579 4.272 44.142 1.00 92.69 204 ARG A C 1
ATOM 1554 O O . ARG A 1 204 ? -18.212 4.695 43.052 1.00 92.69 204 ARG A O 1
ATOM 1561 N N . ILE A 1 205 ? -19.185 3.090 44.287 1.00 93.38 205 ILE A N 1
ATOM 1562 C CA . ILE A 1 205 ? -19.439 2.165 43.167 1.00 93.38 205 ILE A CA 1
ATOM 1563 C C . ILE A 1 205 ? -20.409 2.787 42.147 1.00 93.38 205 ILE A C 1
ATOM 1565 O O . ILE A 1 205 ? -20.220 2.640 40.942 1.00 93.38 205 ILE A O 1
ATOM 1569 N N . GLN A 1 206 ? -21.421 3.539 42.596 1.00 94.94 206 GLN A N 1
ATOM 1570 C CA . GLN A 1 206 ? -22.335 4.236 41.687 1.00 94.94 206 GLN A CA 1
ATOM 1571 C C . GLN A 1 206 ? -21.655 5.404 40.944 1.00 94.94 206 GLN A C 1
ATOM 1573 O O . GLN A 1 206 ? -22.004 5.678 39.796 1.00 94.94 206 GLN A O 1
ATOM 1578 N N . GLU A 1 207 ? -20.703 6.106 41.563 1.00 96.19 207 GLU A N 1
ATOM 1579 C CA . GLU A 1 207 ? -19.892 7.138 40.902 1.00 96.19 207 GLU A CA 1
ATOM 1580 C C . GLU A 1 207 ? -18.919 6.529 39.881 1.00 96.19 207 GLU A C 1
ATOM 1582 O O . GLU A 1 207 ? -18.834 7.005 38.747 1.00 96.19 207 GLU A O 1
ATOM 1587 N N . GLU A 1 208 ? -18.253 5.432 40.244 1.00 96.19 208 GLU A N 1
ATOM 1588 C CA . GLU A 1 208 ? -17.357 4.679 39.364 1.00 96.19 208 GLU A CA 1
ATOM 1589 C C . GLU A 1 208 ? -18.100 4.147 38.129 1.00 96.19 208 GLU A C 1
ATOM 1591 O O . GLU A 1 208 ? -17.708 4.455 37.003 1.00 96.19 208 GLU A O 1
ATOM 1596 N N . ALA A 1 209 ? -19.255 3.500 38.309 1.00 96.38 209 ALA A N 1
ATOM 1597 C CA . ALA A 1 209 ? -20.092 3.039 37.199 1.00 96.38 209 ALA A CA 1
ATOM 1598 C C . ALA A 1 209 ? -20.582 4.193 36.294 1.00 96.38 209 ALA A C 1
ATOM 1600 O O . ALA A 1 209 ? -20.587 4.067 35.068 1.00 96.38 209 ALA A O 1
ATOM 1601 N N . LYS A 1 210 ? -20.950 5.357 36.857 1.00 97.12 210 LYS A N 1
ATOM 1602 C CA . LYS A 1 210 ? -21.305 6.555 36.061 1.00 97.12 210 LYS A CA 1
ATOM 1603 C C . LYS A 1 210 ? -20.121 7.059 35.230 1.00 97.12 210 LYS A C 1
ATOM 1605 O O . LYS A 1 210 ? -20.309 7.484 34.086 1.00 97.12 210 LYS A O 1
ATOM 1610 N N . LYS A 1 211 ? -18.910 7.017 35.788 1.00 97.44 211 LYS A N 1
ATOM 1611 C CA . LYS A 1 211 ? -17.664 7.408 35.116 1.00 97.44 211 LYS A CA 1
ATOM 1612 C C . LYS A 1 211 ? -17.306 6.434 33.990 1.00 97.44 211 LYS A C 1
ATOM 1614 O O . LYS A 1 211 ? -16.992 6.895 32.894 1.00 97.44 211 LYS A O 1
ATOM 1619 N N . GLU A 1 212 ? -17.424 5.125 34.213 1.00 97.38 212 GLU A N 1
ATOM 1620 C CA . GLU A 1 212 ? -17.225 4.101 33.178 1.00 97.38 212 GLU A CA 1
ATOM 1621 C C . GLU A 1 212 ? -18.226 4.247 32.026 1.00 97.38 212 GLU A C 1
ATOM 1623 O O . GLU A 1 212 ? -17.816 4.333 30.869 1.00 97.38 212 GLU A O 1
ATOM 1628 N N . VAL A 1 213 ? -19.526 4.381 32.318 1.00 97.12 213 VAL A N 1
ATOM 1629 C CA . VAL A 1 213 ? -20.559 4.621 31.292 1.00 97.12 213 VAL A CA 1
ATOM 1630 C C . VAL A 1 213 ? -20.253 5.890 30.488 1.00 97.12 213 VAL A C 1
ATOM 1632 O O . VAL A 1 213 ? -20.331 5.876 29.258 1.00 97.12 213 VAL A O 1
ATOM 1635 N N . SER A 1 214 ? -19.825 6.966 31.154 1.00 96.50 214 SER A N 1
ATOM 1636 C CA . SER A 1 214 ? -19.428 8.218 30.492 1.00 96.50 214 SER A CA 1
ATOM 1637 C C . SER A 1 214 ? -18.208 8.038 29.577 1.00 96.50 214 SER A C 1
ATOM 1639 O O . SER A 1 214 ? -18.179 8.588 28.473 1.00 96.50 214 SER A O 1
ATOM 1641 N N . GLN A 1 215 ? -17.218 7.242 29.996 1.00 97.25 215 GLN A N 1
ATOM 1642 C CA . GLN A 1 215 ? -16.055 6.897 29.176 1.00 97.25 215 GLN A CA 1
ATOM 1643 C C . GLN A 1 215 ? -16.459 6.054 27.958 1.00 97.25 215 GLN A C 1
ATOM 1645 O O . GLN A 1 215 ? -16.104 6.408 26.835 1.00 97.25 215 GLN A O 1
ATOM 1650 N N . VAL A 1 216 ? -17.246 4.991 28.150 1.00 97.12 216 VAL A N 1
ATOM 1651 C CA . VAL A 1 216 ? -17.712 4.104 27.069 1.00 97.12 216 VAL A CA 1
ATOM 1652 C C . VAL A 1 216 ? -18.558 4.870 26.045 1.00 97.12 216 VAL A C 1
ATOM 1654 O O . VAL A 1 216 ? -18.386 4.679 24.840 1.00 97.12 216 VAL A O 1
ATOM 1657 N N . MET A 1 217 ? -19.411 5.803 26.484 1.00 97.38 217 MET A N 1
ATOM 1658 C CA . MET A 1 217 ? -20.163 6.694 25.590 1.00 97.38 217 MET A CA 1
ATOM 1659 C C . MET A 1 217 ? -19.246 7.584 24.735 1.00 97.38 217 MET A C 1
ATOM 1661 O O . MET A 1 217 ? -19.459 7.718 23.526 1.00 97.38 217 MET A O 1
ATOM 1665 N N . GLU A 1 218 ? -18.209 8.178 25.330 1.00 97.06 218 GLU A N 1
ATOM 1666 C CA . GLU A 1 218 ? -17.230 9.005 24.614 1.00 97.06 218 GLU A CA 1
ATOM 1667 C C . GLU A 1 218 ? -16.354 8.170 23.662 1.00 97.06 218 GLU A C 1
ATOM 1669 O O . GLU A 1 218 ? -16.074 8.592 22.536 1.00 97.06 218 GLU A O 1
ATOM 1674 N N . GLU A 1 219 ? -15.965 6.957 24.052 1.00 95.50 219 GLU A N 1
ATOM 1675 C CA . GLU A 1 219 ? -15.240 6.022 23.188 1.00 95.50 219 GLU A CA 1
ATOM 1676 C C . GLU A 1 219 ? -16.095 5.543 22.009 1.00 95.50 219 GLU A C 1
ATOM 1678 O O . GLU A 1 219 ? -15.608 5.530 20.873 1.00 95.50 219 GLU A O 1
ATOM 1683 N N . PHE A 1 220 ? -17.383 5.259 22.224 1.00 97.81 220 PHE A N 1
ATOM 1684 C CA . PHE A 1 220 ? -18.333 4.937 21.158 1.00 97.81 220 PHE A CA 1
ATOM 1685 C C . PHE A 1 220 ? -18.549 6.125 20.206 1.00 97.81 220 PHE A C 1
ATOM 1687 O O . PHE A 1 220 ? -18.535 5.954 18.982 1.00 97.81 220 PHE A O 1
ATOM 1694 N N . ARG A 1 221 ? -18.643 7.357 20.731 1.00 98.38 221 ARG A N 1
ATOM 1695 C CA . ARG A 1 221 ? -18.689 8.585 19.916 1.00 98.38 221 ARG A CA 1
ATOM 1696 C C . ARG A 1 221 ? -17.428 8.726 19.056 1.00 98.38 221 ARG A C 1
ATOM 1698 O O . ARG A 1 221 ? -17.529 8.941 17.845 1.00 98.38 221 ARG A O 1
ATOM 1705 N N . ARG A 1 222 ? -16.239 8.530 19.640 1.00 97.50 222 ARG A N 1
ATOM 1706 C CA . ARG A 1 222 ? -14.947 8.517 18.921 1.00 97.50 222 ARG A CA 1
ATOM 1707 C C . ARG A 1 222 ? -14.852 7.381 17.904 1.00 97.50 222 ARG A C 1
ATOM 1709 O O . ARG A 1 222 ? -14.229 7.554 16.859 1.00 97.50 222 ARG A O 1
ATOM 1716 N N . PHE A 1 223 ? -15.429 6.216 18.184 1.00 98.00 223 PHE A N 1
ATOM 1717 C CA . PHE A 1 223 ? -15.479 5.092 17.250 1.00 98.00 223 PHE A CA 1
ATOM 1718 C C . PHE A 1 223 ? -16.365 5.407 16.038 1.00 98.00 223 PHE A C 1
ATOM 1720 O O . PHE A 1 223 ? -15.911 5.247 14.903 1.00 98.00 223 PHE A O 1
ATOM 1727 N N . ARG A 1 224 ? -17.573 5.952 16.248 1.00 98.06 224 ARG A N 1
ATOM 1728 C CA . ARG A 1 224 ? -18.452 6.405 15.154 1.00 98.06 224 ARG A CA 1
ATOM 1729 C C . ARG A 1 224 ? -17.796 7.471 14.277 1.00 98.06 224 ARG A C 1
ATOM 1731 O O . ARG A 1 224 ? -17.855 7.363 13.059 1.00 98.06 224 ARG A O 1
ATOM 1738 N N . VAL A 1 225 ? -17.125 8.464 14.866 1.00 98.44 225 VAL A N 1
ATOM 1739 C CA . VAL A 1 225 ? -16.418 9.500 14.086 1.00 98.44 225 VAL A CA 1
ATOM 1740 C C . VAL A 1 225 ? -15.253 8.907 13.281 1.00 98.44 225 VAL A C 1
ATOM 1742 O O . VAL A 1 225 ? -15.096 9.242 12.109 1.00 98.44 225 VAL A O 1
ATOM 1745 N N . ARG A 1 226 ? -14.461 7.993 13.864 1.00 96.25 226 ARG A N 1
ATOM 1746 C CA . ARG A 1 226 ? -13.342 7.334 13.161 1.00 96.25 226 ARG A CA 1
ATOM 1747 C C . ARG A 1 226 ? -13.806 6.423 12.020 1.00 96.25 226 ARG A C 1
ATOM 1749 O O . ARG A 1 226 ? -13.199 6.453 10.955 1.00 96.25 226 ARG A O 1
ATOM 1756 N N . SER A 1 227 ? -14.871 5.647 12.218 1.00 94.88 227 SER A N 1
ATOM 1757 C CA . SER A 1 227 ? -15.419 4.752 11.184 1.00 94.88 227 SER A CA 1
ATOM 1758 C C . SER A 1 227 ? -16.088 5.523 10.039 1.00 94.88 227 SER A C 1
ATOM 1760 O O . SER A 1 227 ? -15.815 5.226 8.878 1.00 94.88 227 SER A O 1
ATOM 1762 N N . GLU A 1 228 ? -16.860 6.577 10.331 1.00 96.75 228 GLU A N 1
ATOM 1763 C CA . GLU A 1 228 ? -17.395 7.491 9.306 1.00 96.75 228 GLU A CA 1
ATOM 1764 C C . GLU A 1 228 ? -16.285 8.186 8.502 1.00 96.75 228 GLU A C 1
ATOM 1766 O O . GLU A 1 228 ? -16.379 8.284 7.277 1.00 96.75 228 GLU A O 1
ATOM 1771 N N . LEU A 1 229 ? -15.217 8.649 9.165 1.00 95.31 229 LEU A N 1
ATOM 1772 C CA . LEU A 1 229 ? -14.073 9.267 8.490 1.00 95.31 229 LEU A CA 1
ATOM 1773 C C . LEU A 1 229 ? -13.322 8.259 7.608 1.00 95.31 229 LEU A C 1
ATOM 1775 O O . LEU A 1 229 ? -13.009 8.574 6.463 1.00 95.31 229 LEU A O 1
ATOM 1779 N N . SER A 1 230 ? -13.077 7.048 8.114 1.00 95.62 230 SER A N 1
ATOM 1780 C CA . SER A 1 230 ? -12.390 5.988 7.371 1.00 95.62 230 SER A CA 1
ATOM 1781 C C . SER A 1 230 ? -13.187 5.543 6.141 1.00 95.62 230 SER A C 1
ATOM 1783 O O . SER A 1 230 ? -12.612 5.456 5.056 1.00 95.62 230 SER A O 1
ATOM 1785 N N . ARG A 1 231 ? -14.517 5.379 6.258 1.00 96.69 231 ARG A N 1
ATOM 1786 C CA . ARG A 1 231 ? -15.379 5.098 5.099 1.00 96.69 231 ARG A CA 1
ATOM 1787 C C . ARG A 1 231 ? -15.310 6.231 4.074 1.00 96.69 231 ARG A C 1
ATOM 1789 O O . ARG A 1 231 ? -15.050 5.967 2.910 1.00 96.69 231 ARG A O 1
ATOM 1796 N N . LYS A 1 232 ? -15.417 7.498 4.501 1.00 97.94 232 LYS A N 1
ATOM 1797 C CA . LYS A 1 232 ? -15.292 8.657 3.594 1.00 97.94 232 LYS A CA 1
ATOM 1798 C C . LYS A 1 232 ? -13.929 8.744 2.896 1.00 97.94 232 LYS A C 1
ATOM 1800 O O . LYS A 1 232 ? -13.875 9.187 1.753 1.00 97.94 232 LYS A O 1
ATOM 1805 N N . GLN A 1 233 ? -12.844 8.328 3.550 1.00 95.00 233 GLN A N 1
ATOM 1806 C CA . GLN A 1 233 ? -11.514 8.244 2.933 1.00 95.00 233 GLN A CA 1
ATOM 1807 C C . GLN A 1 233 ? -11.448 7.130 1.876 1.00 95.00 233 GLN A C 1
ATOM 1809 O O . GLN A 1 233 ? -10.913 7.355 0.793 1.00 95.00 233 GLN A O 1
ATOM 1814 N N . GLN A 1 234 ? -12.046 5.965 2.145 1.00 94.00 234 GLN A N 1
ATOM 1815 C CA . GLN A 1 234 ? -12.169 4.879 1.165 1.00 94.00 234 GLN A CA 1
ATOM 1816 C C . GLN A 1 234 ? -13.059 5.286 -0.024 1.00 94.00 234 GLN A C 1
ATOM 1818 O O . GLN A 1 234 ? -12.646 5.124 -1.170 1.00 94.00 234 GLN A O 1
ATOM 1823 N N . ASP A 1 235 ? -14.219 5.901 0.231 1.00 95.44 235 ASP A N 1
ATOM 1824 C CA . ASP A 1 235 ? -15.130 6.435 -0.793 1.00 95.44 235 ASP A CA 1
ATOM 1825 C C . ASP A 1 235 ? -14.435 7.479 -1.691 1.00 95.44 235 ASP A C 1
ATOM 1827 O O . ASP A 1 235 ? -14.650 7.508 -2.904 1.00 95.44 235 ASP A O 1
ATOM 1831 N N . ALA A 1 236 ? -13.595 8.344 -1.108 1.00 94.19 236 ALA A N 1
ATOM 1832 C CA . ALA A 1 236 ? -12.816 9.337 -1.845 1.00 94.19 236 ALA A CA 1
ATOM 1833 C C . ALA A 1 236 ? -11.735 8.685 -2.722 1.00 94.19 236 ALA A C 1
ATOM 1835 O O . ALA A 1 236 ? -11.650 8.998 -3.907 1.00 94.19 236 ALA A O 1
ATOM 1836 N N . HIS A 1 237 ? -10.973 7.733 -2.178 1.00 94.19 237 HIS A N 1
ATOM 1837 C CA . HIS A 1 237 ? -9.943 6.996 -2.917 1.00 94.19 237 HIS A CA 1
ATOM 1838 C C . HIS A 1 237 ? -10.534 6.157 -4.066 1.00 94.19 237 HIS A C 1
ATOM 1840 O O . HIS A 1 237 ? -9.968 6.104 -5.156 1.00 94.19 237 HIS A O 1
ATOM 1846 N N . ILE A 1 238 ? -11.716 5.557 -3.879 1.00 93.88 238 ILE A N 1
ATOM 1847 C CA . ILE A 1 238 ? -12.439 4.856 -4.954 1.00 93.88 238 ILE A CA 1
ATOM 1848 C C . ILE A 1 238 ? -12.832 5.832 -6.073 1.00 93.88 238 ILE A C 1
ATOM 1850 O O . ILE A 1 238 ? -12.646 5.511 -7.247 1.00 93.88 238 ILE A O 1
ATOM 1854 N N . LYS A 1 239 ? -13.317 7.036 -5.738 1.00 94.62 239 LYS A N 1
ATOM 1855 C CA . LYS A 1 239 ? -13.643 8.077 -6.731 1.00 94.62 239 LYS A CA 1
ATOM 1856 C C . LYS A 1 239 ? -12.410 8.616 -7.455 1.00 94.62 239 LYS A C 1
ATOM 1858 O O . LYS A 1 239 ? -12.482 8.867 -8.654 1.00 94.62 239 LYS A O 1
ATOM 1863 N N . GLU A 1 240 ? -11.286 8.767 -6.760 1.00 93.69 240 GLU A N 1
ATOM 1864 C CA . GLU A 1 240 ? -10.004 9.151 -7.356 1.00 93.69 240 GLU A CA 1
ATOM 1865 C C . GLU A 1 240 ? -9.515 8.087 -8.348 1.00 93.69 240 GLU A C 1
ATOM 1867 O O . GLU A 1 240 ? -9.234 8.404 -9.504 1.00 93.69 240 GLU A O 1
ATOM 1872 N N . LEU A 1 241 ? -9.518 6.809 -7.951 1.00 91.31 241 LEU A N 1
ATOM 1873 C CA . LEU A 1 241 ? -9.202 5.699 -8.849 1.00 91.31 241 LEU A CA 1
ATOM 1874 C C . LEU A 1 241 ? -10.143 5.663 -10.060 1.00 91.31 241 LEU A C 1
ATOM 1876 O O . LEU A 1 241 ? -9.663 5.522 -11.182 1.00 91.31 241 LEU A O 1
ATOM 1880 N N . GLN A 1 242 ? -11.455 5.824 -9.866 1.00 91.62 242 GLN A N 1
ATOM 1881 C CA . GLN A 1 242 ? -12.428 5.874 -10.964 1.00 91.62 242 GLN A CA 1
ATOM 1882 C C . GLN A 1 242 ? -12.167 7.058 -11.907 1.00 91.62 242 GLN A C 1
ATOM 1884 O O . GLN A 1 242 ? -12.139 6.859 -13.119 1.00 91.62 242 GLN A O 1
ATOM 1889 N N . SER A 1 243 ? -11.897 8.255 -11.376 1.00 91.88 243 SER A N 1
ATOM 1890 C CA . SER A 1 243 ? -11.506 9.437 -12.161 1.00 91.88 243 SER A CA 1
ATOM 1891 C C . SER A 1 243 ? -10.253 9.167 -13.000 1.00 91.88 243 SER A C 1
ATOM 1893 O O . SER A 1 243 ? -10.256 9.404 -14.206 1.00 91.88 243 SER A O 1
ATOM 1895 N N . ASN A 1 244 ? -9.211 8.587 -12.402 1.00 88.75 244 ASN A N 1
ATOM 1896 C CA . ASN A 1 244 ? -7.957 8.278 -13.092 1.00 88.75 244 ASN A CA 1
ATOM 1897 C C . ASN A 1 244 ? -8.142 7.211 -14.189 1.00 88.75 244 ASN A C 1
ATOM 1899 O O . ASN A 1 244 ? -7.593 7.350 -15.285 1.00 88.75 244 ASN A O 1
ATOM 1903 N N . HIS A 1 245 ? -8.959 6.179 -13.942 1.00 89.12 245 HIS A N 1
ATOM 1904 C CA . HIS A 1 245 ? -9.307 5.180 -14.960 1.00 89.12 245 HIS A CA 1
ATOM 1905 C C . HIS A 1 245 ? -10.133 5.787 -16.100 1.00 89.12 245 HIS A C 1
ATOM 1907 O O . HIS A 1 245 ? -9.856 5.487 -17.259 1.00 89.12 245 HIS A O 1
ATOM 1913 N N . VAL A 1 246 ? -11.094 6.670 -15.802 1.00 89.25 246 VAL A N 1
ATOM 1914 C CA . VAL A 1 246 ? -11.881 7.386 -16.820 1.00 89.25 246 VAL A CA 1
ATOM 1915 C C . VAL A 1 246 ? -10.991 8.314 -17.646 1.00 89.25 246 VAL A C 1
ATOM 1917 O O . VAL A 1 246 ? -11.070 8.265 -18.866 1.00 89.25 246 VAL A O 1
ATOM 1920 N N . GLN A 1 247 ? -10.085 9.082 -17.033 1.00 84.69 247 GLN A N 1
ATOM 1921 C CA . GLN A 1 247 ? -9.140 9.937 -17.765 1.00 84.69 247 GLN A CA 1
ATOM 1922 C C . GLN A 1 247 ? -8.175 9.131 -18.645 1.00 84.69 247 GLN A C 1
ATOM 1924 O O . GLN A 1 247 ? -7.896 9.528 -19.773 1.00 84.69 247 GLN A O 1
ATOM 1929 N N . THR A 1 248 ? -7.675 7.992 -18.159 1.00 82.25 248 THR A N 1
ATOM 1930 C CA . THR A 1 248 ? -6.784 7.117 -18.943 1.00 82.25 248 THR A CA 1
ATOM 1931 C C . THR A 1 248 ? -7.539 6.468 -20.105 1.00 82.25 248 THR A C 1
ATOM 1933 O O . THR A 1 248 ? -7.048 6.452 -21.231 1.00 82.25 248 THR A O 1
ATOM 1936 N N . ALA A 1 249 ? -8.765 5.990 -19.867 1.00 79.38 249 ALA A N 1
ATOM 1937 C CA . ALA A 1 249 ? -9.637 5.487 -20.924 1.00 79.38 249 ALA A CA 1
ATOM 1938 C C . ALA A 1 249 ? -9.989 6.584 -21.941 1.00 79.38 249 ALA A C 1
ATOM 1940 O O . ALA A 1 249 ? -9.979 6.319 -23.139 1.00 79.38 249 ALA A O 1
ATOM 1941 N N . GLN A 1 250 ? -10.232 7.815 -21.484 1.00 84.06 250 GLN A N 1
ATOM 1942 C CA . GLN A 1 250 ? -10.521 8.966 -22.333 1.00 84.06 250 GLN A CA 1
ATOM 1943 C C . GLN A 1 250 ? -9.337 9.304 -23.247 1.00 84.06 250 GLN A C 1
ATOM 1945 O O . GLN A 1 250 ? -9.527 9.296 -24.456 1.00 84.06 250 GLN A O 1
ATOM 1950 N N . ARG A 1 251 ? -8.110 9.488 -22.729 1.00 78.88 251 ARG A N 1
ATOM 1951 C CA . ARG A 1 251 ? -6.919 9.752 -23.575 1.00 78.88 251 ARG A CA 1
ATOM 1952 C C . ARG A 1 251 ? -6.674 8.650 -24.611 1.00 78.88 251 ARG A C 1
ATOM 1954 O O . ARG A 1 251 ? -6.285 8.935 -25.743 1.00 78.88 251 ARG A O 1
ATOM 1961 N N . ARG A 1 252 ? -6.952 7.397 -24.234 1.00 76.88 252 ARG A N 1
ATOM 1962 C CA . ARG A 1 252 ? -6.842 6.223 -25.109 1.00 76.88 252 ARG A CA 1
ATOM 1963 C C . ARG A 1 252 ? -7.929 6.173 -26.193 1.00 76.88 252 ARG A C 1
ATOM 1965 O O . ARG A 1 252 ? -7.655 5.703 -27.292 1.00 76.88 252 ARG A O 1
ATOM 1972 N N . ILE A 1 253 ? -9.140 6.658 -25.905 1.00 75.62 253 ILE A N 1
ATOM 1973 C CA . ILE A 1 253 ? -10.235 6.827 -26.881 1.00 75.62 253 ILE A CA 1
ATOM 1974 C C . ILE A 1 253 ? -9.974 8.039 -27.791 1.00 75.62 253 ILE A C 1
ATOM 1976 O O . ILE A 1 253 ? -10.238 7.973 -28.986 1.00 75.62 253 ILE A O 1
ATOM 1980 N N . GLU A 1 254 ? -9.400 9.114 -27.247 1.00 80.38 254 GLU A N 1
ATOM 1981 C CA . GLU A 1 254 ? -8.972 10.324 -27.966 1.00 80.38 254 GLU A CA 1
ATOM 1982 C C . GLU A 1 254 ? -7.721 10.109 -28.841 1.00 80.38 254 GLU A C 1
ATOM 1984 O O . GLU A 1 254 ? -7.293 11.029 -29.530 1.00 80.38 254 GLU A O 1
ATOM 1989 N N . GLY A 1 255 ? -7.127 8.910 -28.836 1.00 71.25 255 GLY A N 1
ATOM 1990 C CA . GLY A 1 255 ? -6.034 8.528 -29.739 1.00 71.25 255 GLY A CA 1
ATOM 1991 C C . GLY A 1 255 ? -4.646 9.069 -29.376 1.00 71.25 255 GLY A C 1
ATOM 1992 O O . GLY A 1 255 ? -3.684 8.749 -30.072 1.00 71.25 255 GLY A O 1
ATOM 1993 N N . GLN A 1 256 ? -4.500 9.810 -28.272 1.00 69.56 256 GLN A N 1
ATOM 1994 C CA . GLN A 1 256 ? -3.247 10.486 -27.893 1.00 69.56 256 GLN A CA 1
ATOM 1995 C C . GLN A 1 256 ? -2.062 9.519 -27.713 1.00 69.56 256 GLN A C 1
ATOM 1997 O O . GLN A 1 256 ? -0.921 9.869 -28.020 1.00 69.56 256 GLN A O 1
ATOM 2002 N N . ASP A 1 257 ? -2.327 8.294 -27.245 1.00 67.38 257 ASP A N 1
ATOM 2003 C CA . ASP A 1 257 ? -1.324 7.226 -27.120 1.00 67.38 257 ASP A CA 1
ATOM 2004 C C . ASP A 1 257 ? -0.809 6.747 -28.491 1.00 67.38 257 ASP A C 1
ATOM 2006 O O . ASP A 1 257 ? 0.316 6.257 -28.603 1.00 67.38 257 ASP A O 1
ATOM 2010 N N . LEU A 1 258 ? -1.644 6.841 -29.531 1.00 71.06 258 LEU A N 1
ATOM 2011 C CA . LEU A 1 258 ? -1.402 6.290 -30.864 1.00 71.06 258 LEU A CA 1
ATOM 2012 C C . LEU A 1 258 ? -0.603 7.274 -31.729 1.00 71.06 258 LEU A C 1
ATOM 2014 O O . LEU A 1 258 ? 0.334 6.855 -32.403 1.00 71.06 258 LEU A O 1
ATOM 2018 N N . ASP A 1 259 ? -0.880 8.577 -31.622 1.00 77.19 259 ASP A N 1
ATOM 2019 C CA . ASP A 1 259 ? -0.046 9.623 -32.232 1.00 77.19 259 ASP A CA 1
ATOM 2020 C C . ASP A 1 259 ? 1.377 9.637 -31.646 1.00 77.19 259 ASP A C 1
ATOM 2022 O O . ASP A 1 259 ? 2.353 9.738 -32.390 1.00 77.19 259 ASP A O 1
ATOM 2026 N N . GLN A 1 260 ? 1.520 9.444 -30.328 1.00 79.38 260 GLN A N 1
ATOM 2027 C CA . GLN A 1 260 ? 2.834 9.311 -29.682 1.00 79.38 260 GLN A CA 1
ATOM 2028 C C . GLN A 1 260 ? 3.604 8.081 -30.188 1.00 79.38 260 GLN A C 1
ATOM 2030 O O . GLN A 1 260 ? 4.785 8.190 -30.514 1.00 79.38 260 GLN A O 1
ATOM 2035 N N . GLN A 1 261 ? 2.937 6.929 -30.330 1.00 78.38 261 GLN A N 1
ATOM 2036 C CA . GLN A 1 261 ? 3.542 5.724 -30.916 1.00 78.38 261 GLN A CA 1
ATOM 2037 C C . GLN A 1 261 ? 3.921 5.912 -32.394 1.00 78.38 261 GLN A C 1
ATOM 2039 O O . GLN A 1 261 ? 4.960 5.412 -32.826 1.00 78.38 261 GLN A O 1
ATOM 2044 N N . LEU A 1 262 ? 3.123 6.650 -33.174 1.00 80.56 262 LEU A N 1
ATOM 2045 C CA . LEU A 1 262 ? 3.440 6.969 -34.569 1.00 80.56 262 LEU A CA 1
ATOM 2046 C C . LEU A 1 262 ? 4.656 7.896 -34.694 1.00 80.56 262 LEU A C 1
ATOM 2048 O O . LEU A 1 262 ? 5.484 7.676 -35.580 1.00 80.56 262 LEU A O 1
ATOM 2052 N N . GLU A 1 263 ? 4.797 8.897 -33.824 1.00 84.38 263 GLU A N 1
ATOM 2053 C CA . GLU A 1 263 ? 5.958 9.796 -33.847 1.00 84.38 263 GLU A CA 1
ATOM 2054 C C . GLU A 1 263 ? 7.228 9.117 -33.313 1.00 84.38 263 GLU A C 1
ATOM 2056 O O . GLU A 1 263 ? 8.297 9.259 -33.910 1.00 84.38 263 GLU A O 1
ATOM 2061 N N . GLN A 1 264 ? 7.113 8.262 -32.289 1.00 84.88 264 GLN A N 1
ATOM 2062 C CA . GLN A 1 264 ? 8.209 7.385 -31.867 1.00 84.88 264 GLN A CA 1
ATOM 2063 C C . GLN A 1 264 ? 8.672 6.483 -33.025 1.00 84.88 264 GLN A C 1
ATOM 2065 O O . GLN A 1 264 ? 9.856 6.472 -33.362 1.00 84.88 264 GLN A O 1
ATOM 2070 N N . ALA A 1 265 ? 7.746 5.799 -33.707 1.00 84.62 265 ALA A N 1
ATOM 2071 C CA . ALA A 1 265 ? 8.067 4.936 -34.846 1.00 84.62 265 ALA A CA 1
ATOM 2072 C C . ALA A 1 265 ? 8.663 5.705 -36.046 1.00 84.62 265 ALA A C 1
ATOM 2074 O O . ALA A 1 265 ? 9.443 5.140 -36.820 1.00 84.62 265 ALA A O 1
ATOM 2075 N N . ARG A 1 266 ? 8.339 6.997 -36.214 1.00 89.50 266 ARG A N 1
ATOM 2076 C CA . ARG A 1 266 ? 9.006 7.888 -37.183 1.00 89.50 266 ARG A CA 1
ATOM 2077 C C . ARG A 1 266 ? 10.449 8.181 -36.772 1.00 89.50 266 ARG A C 1
ATOM 2079 O O . ARG A 1 266 ? 11.330 8.067 -37.627 1.00 89.50 266 ARG A O 1
ATOM 2086 N N . SER A 1 267 ? 10.700 8.498 -35.499 1.00 89.19 267 SER A N 1
ATOM 2087 C CA . SER A 1 267 ? 12.055 8.744 -34.980 1.00 89.19 267 SER A CA 1
ATOM 2088 C C . SER A 1 267 ? 12.940 7.502 -35.103 1.00 89.19 267 SER A C 1
ATOM 2090 O O . SER A 1 267 ? 13.997 7.563 -35.730 1.00 89.19 267 SER A O 1
ATOM 2092 N N . GLU A 1 268 ? 12.464 6.349 -34.621 1.00 88.69 268 GLU A N 1
ATOM 2093 C CA . GLU A 1 268 ? 13.169 5.061 -34.703 1.00 88.69 268 GLU A CA 1
ATOM 2094 C C . GLU A 1 268 ? 13.488 4.676 -36.156 1.00 88.69 268 GLU A C 1
ATOM 2096 O O . GLU A 1 268 ? 14.605 4.264 -36.475 1.00 88.69 268 GLU A O 1
ATOM 2101 N N . ARG A 1 269 ? 12.541 4.872 -37.086 1.00 88.81 269 ARG A N 1
ATOM 2102 C CA . ARG A 1 269 ? 12.777 4.647 -38.522 1.00 88.81 269 ARG A CA 1
ATOM 2103 C C . ARG A 1 269 ? 13.791 5.637 -39.107 1.00 88.81 269 ARG A C 1
ATOM 2105 O O . ARG A 1 269 ? 14.546 5.263 -40.005 1.00 88.81 269 ARG A O 1
ATOM 2112 N N . GLY A 1 270 ? 13.818 6.876 -38.620 1.00 91.44 270 GLY A N 1
ATOM 2113 C CA . GLY A 1 270 ? 14.820 7.879 -38.979 1.00 91.44 270 GLY A CA 1
ATOM 2114 C C . GLY A 1 270 ? 16.228 7.481 -38.530 1.00 91.44 270 GLY A C 1
ATOM 2115 O O . GLY A 1 270 ? 17.165 7.556 -39.320 1.00 91.44 270 GLY A O 1
ATOM 2116 N N . GLU A 1 271 ? 16.375 7.000 -37.297 1.00 92.06 271 GLU A N 1
ATOM 2117 C CA . GLU A 1 271 ? 17.640 6.497 -36.744 1.00 92.06 271 GLU A CA 1
ATOM 2118 C C . GLU A 1 271 ? 18.124 5.233 -37.462 1.00 92.06 271 GLU A C 1
ATOM 2120 O O . GLU A 1 271 ? 19.276 5.167 -37.887 1.00 92.06 271 GLU A O 1
ATOM 2125 N N . LEU A 1 272 ? 17.229 4.273 -37.710 1.00 90.31 272 LEU A N 1
ATOM 2126 C CA . LEU A 1 272 ? 17.527 3.051 -38.463 1.00 90.31 272 LEU A CA 1
ATOM 2127 C C . LEU A 1 272 ? 17.988 3.375 -39.899 1.00 90.31 272 LEU A C 1
ATOM 2129 O O . LEU A 1 272 ? 18.915 2.747 -40.414 1.00 90.31 272 LEU A O 1
ATOM 2133 N N . ASN A 1 273 ? 17.397 4.389 -40.539 1.00 93.31 273 ASN A N 1
ATOM 2134 C CA . ASN A 1 273 ? 17.847 4.873 -41.846 1.00 93.31 273 ASN A CA 1
ATOM 2135 C C . ASN A 1 273 ? 19.226 5.559 -41.790 1.00 93.31 273 ASN A C 1
ATOM 2137 O O . ASN A 1 273 ? 20.023 5.337 -42.699 1.00 93.31 273 ASN A O 1
ATOM 2141 N N . LYS A 1 274 ? 19.535 6.343 -40.743 1.00 93.81 274 LYS A N 1
ATOM 2142 C CA . LYS A 1 274 ? 20.878 6.929 -40.545 1.00 93.81 274 LYS A CA 1
ATOM 2143 C C . LYS A 1 274 ? 21.936 5.839 -40.386 1.00 93.81 274 LYS A C 1
ATOM 2145 O O . LYS A 1 274 ? 22.914 5.845 -41.121 1.00 93.81 274 LYS A O 1
ATOM 2150 N N . LEU A 1 275 ? 21.693 4.863 -39.509 1.00 92.50 275 LEU A N 1
ATOM 2151 C CA . LEU A 1 275 ? 22.621 3.756 -39.262 1.00 92.50 275 LEU A CA 1
ATOM 2152 C C . LEU A 1 275 ? 22.850 2.904 -40.525 1.00 92.50 275 LEU A C 1
ATOM 2154 O O . LEU A 1 275 ? 23.955 2.433 -40.768 1.00 92.50 275 LEU A O 1
ATOM 2158 N N . LYS A 1 276 ? 21.828 2.740 -41.377 1.00 93.56 276 LYS A N 1
ATOM 2159 C CA . LYS A 1 276 ? 21.984 2.106 -42.698 1.00 93.56 276 LYS A CA 1
ATOM 2160 C C . LYS A 1 276 ? 22.839 2.921 -43.668 1.00 93.56 276 LYS A C 1
ATOM 2162 O O . LYS A 1 276 ? 23.590 2.321 -44.429 1.00 93.56 276 LYS A O 1
ATOM 2167 N N . ALA A 1 277 ? 22.720 4.249 -43.661 1.00 94.06 277 ALA A N 1
ATOM 2168 C CA . ALA A 1 277 ? 23.561 5.115 -44.484 1.00 94.06 277 ALA A CA 1
ATOM 2169 C C . ALA A 1 277 ? 25.025 5.066 -44.015 1.00 94.06 277 ALA A C 1
ATOM 2171 O O . ALA A 1 277 ? 25.911 4.853 -44.832 1.00 94.06 277 ALA A O 1
ATOM 2172 N N . GLU A 1 278 ? 25.259 5.144 -42.703 1.00 94.19 278 GLU A N 1
ATOM 2173 C CA . GLU A 1 278 ? 26.583 5.020 -42.081 1.00 94.19 278 GLU A CA 1
ATOM 2174 C C . GLU A 1 278 ? 27.232 3.652 -42.361 1.00 94.19 278 GLU A C 1
ATOM 2176 O O . GLU A 1 278 ? 28.411 3.579 -42.700 1.00 94.19 278 GLU A O 1
ATOM 2181 N N . MET A 1 279 ? 26.472 2.553 -42.296 1.00 93.31 279 MET A N 1
ATOM 2182 C CA . MET A 1 279 ? 26.971 1.229 -42.693 1.00 93.31 279 MET A CA 1
ATOM 2183 C C . MET A 1 279 ? 27.348 1.168 -44.181 1.00 93.31 279 MET A C 1
ATOM 2185 O O . MET A 1 279 ? 28.406 0.640 -44.511 1.00 93.31 279 MET A O 1
ATOM 2189 N N . ALA A 1 280 ? 26.532 1.739 -45.074 1.00 95.25 280 ALA A N 1
ATOM 2190 C CA . ALA A 1 280 ? 26.827 1.776 -46.509 1.00 95.25 280 ALA A CA 1
ATOM 2191 C C . ALA A 1 280 ? 28.033 2.677 -46.848 1.00 95.25 280 ALA A C 1
ATOM 2193 O O . ALA A 1 280 ? 28.802 2.362 -47.755 1.00 95.25 280 ALA A O 1
ATOM 2194 N N . GLU A 1 281 ? 28.229 3.771 -46.107 1.00 94.12 281 GLU A N 1
ATOM 2195 C CA . GLU A 1 281 ? 29.413 4.630 -46.208 1.00 94.12 281 GLU A CA 1
ATOM 2196 C C . GLU A 1 281 ? 30.673 3.892 -45.734 1.00 94.12 281 GLU A C 1
ATOM 2198 O O . GLU A 1 281 ? 31.690 3.906 -46.422 1.00 94.12 281 GLU A O 1
ATOM 2203 N N . ASN A 1 282 ? 30.601 3.152 -44.622 1.00 95.69 282 ASN A N 1
ATOM 2204 C CA . ASN A 1 282 ? 31.705 2.307 -44.160 1.00 95.69 282 ASN A CA 1
ATOM 2205 C C . ASN A 1 282 ? 32.044 1.179 -45.154 1.00 95.69 282 ASN A C 1
ATOM 2207 O O . ASN A 1 282 ? 33.222 0.942 -45.421 1.00 95.69 282 ASN A O 1
ATOM 2211 N N . GLU A 1 283 ? 31.045 0.525 -45.757 1.00 94.75 283 GLU A N 1
ATOM 2212 C CA . GLU A 1 283 ? 31.257 -0.462 -46.828 1.00 94.75 283 GLU A CA 1
ATOM 2213 C C . GLU A 1 283 ? 31.924 0.163 -48.068 1.00 94.75 283 GLU A C 1
ATOM 2215 O O . GLU A 1 283 ? 32.834 -0.439 -48.644 1.00 94.75 283 GLU A O 1
ATOM 2220 N N . ALA A 1 284 ? 31.532 1.383 -48.454 1.00 95.44 284 ALA A N 1
ATOM 2221 C CA . ALA A 1 284 ? 32.167 2.123 -49.544 1.00 95.44 284 ALA A CA 1
ATOM 2222 C C . ALA A 1 284 ? 33.623 2.500 -49.215 1.00 95.44 284 ALA A C 1
ATOM 2224 O O . ALA A 1 284 ? 34.515 2.228 -50.018 1.00 95.44 284 ALA A O 1
ATOM 2225 N N . ASN A 1 285 ? 33.878 3.033 -48.016 1.00 95.81 285 ASN A N 1
ATOM 2226 C CA . ASN A 1 285 ? 35.210 3.421 -47.543 1.00 95.81 285 ASN A CA 1
ATOM 2227 C C . ASN A 1 285 ? 36.166 2.217 -47.461 1.00 95.81 285 ASN A C 1
ATOM 2229 O O . ASN A 1 285 ? 37.324 2.307 -47.872 1.00 95.81 285 ASN A O 1
ATOM 2233 N N . TRP A 1 286 ? 35.697 1.064 -46.968 1.00 96.50 286 TRP A N 1
ATOM 2234 C CA . TRP A 1 286 ? 36.490 -0.172 -46.950 1.00 96.50 286 TRP A CA 1
ATOM 2235 C C . TRP A 1 286 ? 36.765 -0.707 -48.353 1.00 96.50 286 TRP A C 1
ATOM 2237 O O . TRP A 1 286 ? 37.858 -1.219 -48.602 1.00 96.50 286 TRP A O 1
ATOM 2247 N N . LYS A 1 287 ? 35.809 -0.572 -49.278 1.00 97.31 287 LYS A N 1
ATOM 2248 C CA . LYS A 1 287 ? 36.017 -0.945 -50.676 1.00 97.31 287 LYS A CA 1
ATOM 2249 C C . LYS A 1 287 ? 37.042 -0.034 -51.355 1.00 97.31 287 LYS A C 1
ATOM 2251 O O . LYS A 1 287 ? 37.949 -0.552 -51.993 1.00 97.31 287 LYS A O 1
ATOM 2256 N N . GLU A 1 288 ? 36.947 1.284 -51.191 1.00 95.69 288 GLU A N 1
ATOM 2257 C CA . GLU A 1 288 ? 37.922 2.226 -51.757 1.00 95.69 288 GLU A CA 1
ATOM 2258 C C . GLU A 1 288 ? 39.328 1.972 -51.195 1.00 95.69 288 GLU A C 1
ATOM 2260 O O . GLU A 1 288 ? 40.282 1.850 -51.961 1.00 95.69 288 GLU A O 1
ATOM 2265 N N . ALA A 1 289 ? 39.459 1.771 -49.879 1.00 93.31 289 ALA A N 1
ATOM 2266 C CA . ALA A 1 289 ? 40.732 1.404 -49.259 1.00 93.31 289 ALA A CA 1
ATOM 2267 C C . ALA A 1 289 ? 41.293 0.069 -49.793 1.00 93.31 289 ALA A C 1
ATOM 2269 O O . ALA A 1 289 ? 42.501 -0.053 -50.001 1.00 93.31 289 ALA A O 1
ATOM 2270 N N . TYR A 1 290 ? 40.435 -0.925 -50.052 1.00 94.81 290 TYR A N 1
ATOM 2271 C CA . TYR A 1 290 ? 40.838 -2.186 -50.680 1.00 94.81 290 TYR A CA 1
ATOM 2272 C C . TYR A 1 290 ? 41.279 -1.996 -52.138 1.00 94.81 290 TYR A C 1
ATOM 2274 O O . TYR A 1 290 ? 42.328 -2.511 -52.522 1.00 94.81 290 TYR A O 1
ATOM 2282 N N . ASP A 1 291 ? 40.523 -1.241 -52.936 1.00 96.00 291 ASP A N 1
ATOM 2283 C CA . ASP A 1 291 ? 40.827 -0.975 -54.345 1.00 96.00 291 ASP A CA 1
ATOM 2284 C C . ASP A 1 291 ? 42.136 -0.161 -54.486 1.00 96.00 291 ASP A C 1
ATOM 2286 O O . ASP A 1 291 ? 42.947 -0.450 -55.370 1.00 96.00 291 ASP A O 1
ATOM 2290 N N . VAL A 1 292 ? 42.415 0.772 -53.561 1.00 95.19 292 VAL A N 1
ATOM 2291 C CA . VAL A 1 292 ? 43.708 1.478 -53.443 1.00 95.19 292 VAL A CA 1
ATOM 2292 C C . VAL A 1 292 ? 44.843 0.514 -53.090 1.00 95.19 292 VAL A C 1
ATOM 2294 O O . VAL A 1 292 ? 45.842 0.471 -53.808 1.00 95.19 292 VAL A O 1
ATOM 2297 N N . LEU A 1 293 ? 44.697 -0.311 -52.046 1.00 92.38 293 LEU A N 1
ATOM 2298 C CA . LEU A 1 293 ? 45.719 -1.300 -51.668 1.00 92.38 293 LEU A CA 1
ATOM 2299 C C . LEU A 1 293 ? 45.979 -2.324 -52.785 1.00 92.38 293 LEU A C 1
ATOM 2301 O O . LEU A 1 293 ? 47.113 -2.765 -52.973 1.00 92.38 293 LEU A O 1
ATOM 2305 N N . LEU A 1 294 ? 44.953 -2.691 -53.556 1.00 93.81 294 LEU A N 1
ATOM 2306 C CA . LEU A 1 294 ? 45.074 -3.566 -54.719 1.00 93.81 294 LEU A CA 1
ATOM 2307 C C . LEU A 1 294 ? 45.823 -2.870 -55.869 1.00 93.81 294 LEU A C 1
ATOM 2309 O O . LEU A 1 294 ? 46.680 -3.491 -56.503 1.00 93.81 294 LEU A O 1
ATOM 2313 N N . ALA A 1 295 ? 45.552 -1.585 -56.114 1.00 91.38 295 ALA A N 1
ATOM 2314 C CA . ALA A 1 295 ? 46.283 -0.775 -57.086 1.00 91.38 295 ALA A CA 1
ATOM 2315 C C . ALA A 1 295 ? 47.763 -0.607 -56.696 1.00 91.38 295 ALA A C 1
ATOM 2317 O O . ALA A 1 295 ? 48.635 -0.846 -57.532 1.00 91.38 295 ALA A O 1
ATOM 2318 N N . GLU A 1 296 ? 48.065 -0.300 -55.430 1.00 86.56 296 GLU A N 1
ATOM 2319 C CA . GLU A 1 296 ? 49.435 -0.251 -54.901 1.00 86.56 296 GLU A CA 1
ATOM 2320 C C . GLU A 1 296 ? 50.143 -1.605 -55.026 1.00 86.56 296 GLU A C 1
ATOM 2322 O O . GLU A 1 296 ? 51.275 -1.676 -55.504 1.00 86.56 296 GLU A O 1
ATOM 2327 N N . ASN A 1 297 ? 49.473 -2.703 -54.663 1.00 84.19 297 ASN A N 1
ATOM 2328 C CA . ASN A 1 297 ? 50.036 -4.048 -54.755 1.00 84.19 297 ASN A CA 1
ATOM 2329 C C . ASN A 1 297 ? 50.384 -4.433 -56.205 1.00 84.19 297 ASN A C 1
ATOM 2331 O O . ASN A 1 297 ? 51.440 -5.016 -56.458 1.00 84.19 297 ASN A O 1
ATOM 2335 N N . ASN A 1 298 ? 49.530 -4.066 -57.164 1.00 86.06 298 ASN A N 1
ATOM 2336 C CA . ASN A 1 298 ? 49.782 -4.265 -58.591 1.00 86.06 298 ASN A CA 1
ATOM 2337 C C . ASN A 1 298 ? 50.887 -3.336 -59.122 1.00 86.06 298 ASN A C 1
ATOM 2339 O O . ASN A 1 298 ? 51.740 -3.784 -59.891 1.00 86.06 298 ASN A O 1
ATOM 2343 N N . ALA A 1 299 ? 50.936 -2.078 -58.673 1.00 82.94 299 ALA A N 1
ATOM 2344 C CA . ALA A 1 299 ? 52.007 -1.147 -59.018 1.00 82.94 299 ALA A CA 1
ATOM 2345 C C . ALA A 1 299 ? 53.371 -1.672 -58.540 1.00 82.94 299 ALA A C 1
ATOM 2347 O O . ALA A 1 299 ? 54.288 -1.803 -59.350 1.00 82.94 299 ALA A O 1
ATOM 2348 N N . LEU A 1 300 ? 53.488 -2.081 -57.274 1.00 74.12 300 LEU A N 1
ATOM 2349 C CA . LEU A 1 300 ? 54.707 -2.666 -56.703 1.00 74.12 300 LEU A CA 1
ATOM 2350 C C . LEU A 1 300 ? 55.169 -3.925 -57.461 1.00 74.12 300 LEU A C 1
ATOM 2352 O O . LEU A 1 300 ? 56.345 -4.022 -57.813 1.00 74.12 300 LEU A O 1
ATOM 2356 N N . LYS A 1 301 ? 54.244 -4.836 -57.802 1.00 77.88 301 LYS A N 1
ATOM 2357 C CA . LYS A 1 301 ? 54.526 -6.015 -58.648 1.00 77.88 301 LYS A CA 1
ATOM 2358 C C . LYS A 1 301 ? 55.041 -5.639 -60.043 1.00 77.88 301 LYS A C 1
ATOM 2360 O O . LYS A 1 301 ? 55.965 -6.269 -60.545 1.00 77.88 301 LYS A O 1
ATOM 2365 N N . SER A 1 302 ? 54.451 -4.622 -60.675 1.00 73.88 302 SER A N 1
ATOM 2366 C CA . SER A 1 302 ? 54.805 -4.182 -62.036 1.00 73.88 302 SER A CA 1
ATOM 2367 C C . SER A 1 302 ? 56.122 -3.399 -62.123 1.00 73.88 302 SER A C 1
ATOM 2369 O O . SER A 1 302 ? 56.777 -3.394 -63.162 1.00 73.88 302 SER A O 1
ATOM 2371 N N . SER A 1 303 ? 56.516 -2.737 -61.034 1.00 62.50 303 SER A N 1
ATOM 2372 C CA . SER A 1 303 ? 57.591 -1.739 -61.000 1.00 62.50 303 SER A CA 1
ATOM 2373 C C . SER A 1 303 ? 59.002 -2.342 -60.894 1.00 62.50 303 SER A C 1
ATOM 2375 O O . SER A 1 303 ? 59.989 -1.625 -61.041 1.00 62.50 303 SER A O 1
ATOM 2377 N N . GLY A 1 304 ? 59.125 -3.643 -60.595 1.00 59.59 304 GLY A N 1
ATOM 2378 C CA . GLY A 1 304 ? 60.408 -4.272 -60.237 1.00 59.59 304 GLY A CA 1
ATOM 2379 C C . GLY A 1 304 ? 61.009 -3.728 -58.930 1.00 59.59 304 GLY A C 1
ATOM 2380 O O . GLY A 1 304 ? 62.151 -4.026 -58.585 1.00 59.59 304 GLY A O 1
ATOM 2381 N N . SER A 1 305 ? 60.236 -2.932 -58.186 1.00 54.47 305 SER A N 1
ATOM 2382 C CA . SER A 1 305 ? 60.657 -2.226 -56.977 1.00 54.47 305 SER A CA 1
ATOM 2383 C C . SER A 1 305 ? 60.653 -3.101 -55.724 1.00 54.47 305 SER A C 1
ATOM 2385 O O . SER A 1 305 ? 61.084 -2.638 -54.673 1.00 54.47 305 SER A O 1
ATOM 2387 N N . GLU A 1 306 ? 60.244 -4.368 -55.824 1.00 60.50 306 GLU A N 1
ATOM 2388 C CA . GLU A 1 306 ? 60.197 -5.342 -54.725 1.00 60.50 306 GLU A CA 1
ATOM 2389 C C . GLU A 1 306 ? 61.533 -5.453 -53.965 1.00 60.50 306 GLU A C 1
ATOM 2391 O O . GLU A 1 306 ? 61.541 -5.484 -52.737 1.00 60.50 306 GLU A O 1
ATOM 2396 N N . ALA A 1 307 ? 62.675 -5.399 -54.661 1.00 63.44 307 ALA A N 1
ATOM 2397 C CA . ALA A 1 307 ? 63.997 -5.387 -54.025 1.00 63.44 307 ALA A CA 1
ATOM 2398 C C . ALA A 1 307 ? 64.255 -4.114 -53.188 1.00 63.44 307 ALA A C 1
ATOM 2400 O O . ALA A 1 307 ? 64.849 -4.181 -52.110 1.00 63.44 307 ALA A O 1
ATOM 2401 N N . LEU A 1 308 ? 63.775 -2.960 -53.662 1.00 65.38 308 LEU A N 1
ATOM 2402 C CA . LEU A 1 308 ? 63.871 -1.662 -52.987 1.00 65.38 308 LEU A CA 1
ATOM 2403 C C . LEU A 1 308 ? 62.880 -1.565 -51.818 1.00 65.38 308 LEU A C 1
ATOM 2405 O O . LEU A 1 308 ? 63.233 -1.079 -50.745 1.00 65.38 308 LEU A O 1
ATOM 2409 N N . LEU A 1 309 ? 61.669 -2.099 -51.991 1.00 65.00 309 LEU A N 1
ATOM 2410 C CA . LEU A 1 309 ? 60.664 -2.223 -50.941 1.00 65.00 309 LEU A CA 1
ATOM 2411 C C . LEU A 1 309 ? 61.160 -3.152 -49.827 1.00 65.00 309 LEU A C 1
ATOM 2413 O O . LEU A 1 309 ? 61.092 -2.786 -48.660 1.00 65.00 309 LEU A O 1
ATOM 2417 N N . ALA A 1 310 ? 61.750 -4.300 -50.170 1.00 74.75 310 ALA A N 1
ATOM 2418 C CA . ALA A 1 310 ? 62.360 -5.216 -49.210 1.00 74.75 310 ALA A CA 1
ATOM 2419 C C . ALA A 1 310 ? 63.571 -4.599 -48.483 1.00 74.75 310 ALA A C 1
ATOM 2421 O O . ALA A 1 310 ? 63.852 -4.964 -47.341 1.00 74.75 310 ALA A O 1
ATOM 2422 N N . ALA A 1 311 ? 64.305 -3.669 -49.104 1.00 75.25 311 ALA A N 1
ATOM 2423 C CA . ALA A 1 311 ? 65.337 -2.890 -48.415 1.00 75.25 311 ALA A CA 1
ATOM 2424 C C . ALA A 1 311 ? 64.716 -1.893 -47.418 1.00 75.25 311 ALA A C 1
ATOM 2426 O O . ALA A 1 311 ? 65.102 -1.878 -46.251 1.00 75.25 311 ALA A O 1
ATOM 2427 N N . GLN A 1 312 ? 63.690 -1.138 -47.829 1.00 7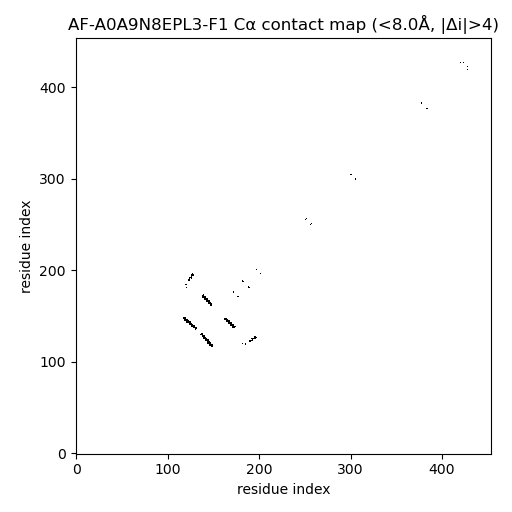8.38 312 GLN A N 1
ATOM 2428 C CA . GLN A 1 312 ? 62.965 -0.222 -46.937 1.00 78.38 312 GLN A CA 1
ATOM 2429 C C . GLN A 1 312 ? 62.229 -0.949 -45.800 1.00 78.38 312 GLN A C 1
ATOM 2431 O O . GLN A 1 312 ? 62.135 -0.414 -44.700 1.00 78.38 312 GLN A O 1
ATOM 2436 N N . TRP A 1 313 ? 61.726 -2.165 -46.026 1.00 82.94 313 TRP A N 1
ATOM 2437 C CA . TRP A 1 313 ? 61.100 -2.991 -44.989 1.00 82.94 313 TRP A CA 1
ATOM 2438 C C . TRP A 1 313 ? 62.115 -3.464 -43.947 1.00 82.94 313 TRP A C 1
ATOM 2440 O O . TRP A 1 313 ? 61.805 -3.404 -42.761 1.00 82.94 313 TRP A O 1
ATOM 2450 N N . ARG A 1 314 ? 63.333 -3.862 -44.354 1.00 85.81 314 ARG A N 1
ATOM 2451 C CA . ARG A 1 314 ? 64.428 -4.152 -43.408 1.00 85.81 314 ARG A CA 1
ATOM 2452 C C . ARG A 1 314 ? 64.773 -2.917 -42.580 1.00 85.81 314 ARG A C 1
ATOM 2454 O O . ARG A 1 314 ? 64.716 -2.991 -41.361 1.00 85.81 314 ARG A O 1
ATOM 2461 N N . GLN A 1 315 ? 64.990 -1.773 -43.232 1.00 87.75 315 GLN A N 1
ATOM 2462 C CA . GLN A 1 315 ? 65.306 -0.515 -42.549 1.00 87.75 315 GLN A CA 1
ATOM 2463 C C . GLN A 1 315 ? 64.209 -0.099 -41.551 1.00 87.75 315 GLN A C 1
ATOM 2465 O O . GLN A 1 315 ? 64.509 0.204 -40.402 1.00 87.75 315 GLN A O 1
ATOM 2470 N N . ARG A 1 316 ? 62.928 -0.121 -41.952 1.00 84.62 316 ARG A N 1
ATOM 2471 C CA . ARG A 1 316 ? 61.805 0.206 -41.052 1.00 84.62 316 ARG A CA 1
ATOM 2472 C C . ARG A 1 316 ? 61.666 -0.798 -39.907 1.00 84.62 316 ARG A C 1
ATOM 2474 O O . ARG A 1 316 ? 61.348 -0.395 -38.795 1.00 84.62 316 ARG A O 1
ATOM 2481 N N . TYR A 1 317 ? 61.911 -2.085 -40.158 1.00 91.94 317 TYR A N 1
ATOM 2482 C CA . TYR A 1 317 ? 61.916 -3.109 -39.114 1.00 91.94 317 TYR A CA 1
ATOM 2483 C C . TYR A 1 317 ? 63.051 -2.882 -38.105 1.00 91.94 317 TYR A C 1
ATOM 2485 O O . TYR A 1 317 ? 62.809 -2.948 -36.905 1.00 91.94 317 TYR A O 1
ATOM 2493 N N . GLU A 1 318 ? 64.257 -2.563 -38.577 1.00 90.31 318 GLU A N 1
ATOM 2494 C CA . GLU A 1 318 ? 65.414 -2.214 -37.744 1.00 90.31 318 GLU A CA 1
ATOM 2495 C C . GLU A 1 318 ? 65.126 -0.970 -36.887 1.00 90.31 318 GLU A C 1
ATOM 2497 O O . GLU A 1 318 ? 65.300 -1.027 -35.670 1.00 90.31 318 GLU A O 1
ATOM 2502 N N . THR A 1 319 ? 64.571 0.100 -37.474 1.00 88.94 319 THR A N 1
ATOM 2503 C CA . THR A 1 319 ? 64.144 1.298 -36.728 1.00 88.94 319 THR A CA 1
ATOM 2504 C C . THR A 1 319 ? 63.084 0.971 -35.675 1.00 88.94 319 THR A C 1
ATOM 2506 O O . THR A 1 319 ? 63.274 1.301 -34.510 1.00 88.94 319 THR A O 1
ATOM 2509 N N . CYS A 1 320 ? 62.005 0.259 -36.018 1.00 86.88 320 CYS A N 1
ATOM 2510 C CA . CYS A 1 320 ? 60.975 -0.090 -35.032 1.00 86.88 320 CYS A CA 1
ATOM 2511 C C . CYS A 1 320 ? 61.466 -1.081 -33.958 1.00 86.88 320 CYS A C 1
ATOM 2513 O O . CYS A 1 320 ? 60.908 -1.127 -32.859 1.00 86.88 320 CYS A O 1
ATOM 2515 N N . LEU A 1 321 ? 62.512 -1.869 -34.232 1.00 92.12 321 LEU A N 1
ATOM 2516 C CA . LEU A 1 321 ? 63.175 -2.711 -33.233 1.00 92.12 321 LEU A CA 1
ATOM 2517 C C . LEU A 1 321 ? 64.007 -1.862 -32.253 1.00 92.12 321 LEU A C 1
ATOM 2519 O O . LEU A 1 321 ? 63.940 -2.089 -31.044 1.00 92.12 321 LEU A O 1
ATOM 2523 N N . GLU A 1 322 ? 64.738 -0.865 -32.757 1.00 94.00 322 GLU A N 1
ATOM 2524 C CA . GLU A 1 322 ? 65.498 0.100 -31.953 1.00 94.00 322 GLU A CA 1
ATOM 2525 C C . GLU A 1 322 ? 64.573 1.000 -31.114 1.00 94.00 322 GLU A C 1
ATOM 2527 O O . GLU A 1 322 ? 64.793 1.161 -29.912 1.00 94.00 322 GLU A O 1
ATOM 2532 N N . GLU A 1 323 ? 63.479 1.505 -31.694 1.00 90.12 323 GLU A N 1
ATOM 2533 C CA . GLU A 1 323 ? 62.418 2.237 -30.988 1.00 90.12 323 GLU A CA 1
ATOM 2534 C C . GLU A 1 323 ? 61.798 1.388 -29.871 1.00 90.12 323 GLU A C 1
ATOM 2536 O O . GLU A 1 323 ? 61.628 1.866 -28.749 1.00 90.12 323 GLU A O 1
ATOM 2541 N N . LYS A 1 324 ? 61.501 0.110 -30.142 1.00 92.88 324 LYS A N 1
ATOM 2542 C CA . LYS A 1 324 ? 60.949 -0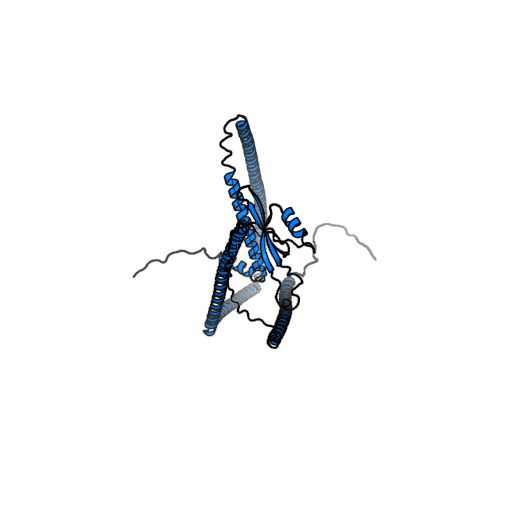.831 -29.157 1.00 92.88 324 LYS A CA 1
ATOM 2543 C C . LYS A 1 324 ? 61.906 -1.068 -27.991 1.00 92.88 324 LYS A C 1
ATOM 2545 O O . LYS A 1 324 ? 61.475 -1.019 -26.838 1.00 92.88 324 LYS A O 1
ATOM 2550 N N . GLU A 1 325 ? 63.180 -1.344 -28.256 1.00 93.56 325 GLU A N 1
ATOM 2551 C CA . GLU A 1 325 ? 64.165 -1.568 -27.191 1.00 93.56 325 GLU A CA 1
ATOM 2552 C C . GLU A 1 325 ? 64.480 -0.264 -26.432 1.00 93.56 325 GLU A C 1
ATOM 2554 O O . GLU A 1 325 ? 64.618 -0.290 -25.208 1.00 93.56 325 GLU A O 1
ATOM 2559 N N . THR A 1 326 ? 64.438 0.892 -27.102 1.00 91.75 326 THR A N 1
ATOM 2560 C CA . THR A 1 326 ? 64.511 2.221 -26.469 1.00 91.75 326 THR A CA 1
ATOM 2561 C C . THR A 1 326 ? 63.318 2.475 -25.543 1.00 91.75 326 THR A C 1
ATOM 2563 O O . THR A 1 326 ? 63.504 2.819 -24.375 1.00 91.75 326 THR A O 1
ATOM 2566 N N . ALA A 1 327 ? 62.088 2.249 -26.010 1.00 88.44 327 ALA A N 1
ATOM 2567 C CA . ALA A 1 327 ? 60.869 2.400 -25.214 1.00 88.44 327 ALA A CA 1
ATOM 2568 C C . ALA A 1 327 ? 60.828 1.423 -24.025 1.00 88.44 327 ALA A C 1
ATOM 2570 O O . ALA A 1 327 ? 60.379 1.775 -22.936 1.00 88.44 327 ALA A O 1
ATOM 2571 N N . LYS A 1 328 ? 61.361 0.209 -24.194 1.00 89.31 328 LYS A N 1
ATOM 2572 C CA . LYS A 1 328 ? 61.528 -0.803 -23.139 1.00 89.31 328 LYS A CA 1
ATOM 2573 C C . LYS A 1 328 ? 62.586 -0.400 -22.103 1.00 89.31 328 LYS A C 1
ATOM 2575 O O . LYS A 1 328 ? 62.346 -0.582 -20.910 1.00 89.31 328 LYS A O 1
ATOM 2580 N N . ALA A 1 329 ? 63.702 0.202 -22.515 1.00 91.12 329 ALA A N 1
ATOM 2581 C CA . ALA A 1 329 ? 64.696 0.769 -21.599 1.00 91.12 329 ALA A CA 1
ATOM 2582 C C . ALA A 1 329 ? 64.137 1.986 -20.830 1.00 91.12 329 ALA A C 1
ATOM 2584 O O . ALA A 1 329 ? 64.347 2.116 -19.619 1.00 91.12 329 ALA A O 1
ATOM 2585 N N . GLN A 1 330 ? 63.351 2.840 -21.497 1.00 89.81 330 GLN A N 1
ATOM 2586 C CA . GLN A 1 330 ? 62.608 3.930 -20.856 1.00 89.81 330 GLN A CA 1
ATOM 2587 C C . GLN A 1 330 ? 61.572 3.397 -19.854 1.00 89.81 330 GLN A C 1
ATOM 2589 O O . GLN A 1 330 ? 61.519 3.892 -18.730 1.00 89.81 330 GLN A O 1
ATOM 2594 N N . LEU A 1 331 ? 60.814 2.352 -20.207 1.00 86.50 331 LEU A N 1
ATOM 2595 C CA . LEU A 1 331 ? 59.854 1.687 -19.320 1.00 86.50 331 LEU A CA 1
ATOM 2596 C C . LEU A 1 331 ? 60.542 1.105 -18.078 1.00 86.50 331 LEU A C 1
ATOM 2598 O O . LEU A 1 331 ? 60.078 1.342 -16.967 1.00 86.50 331 LEU A O 1
ATOM 2602 N N . GLN A 1 332 ? 61.662 0.393 -18.237 1.00 88.94 332 GLN A N 1
ATOM 2603 C CA . GLN A 1 332 ? 62.441 -0.128 -17.105 1.00 88.94 332 GLN A CA 1
ATOM 2604 C C . GLN A 1 332 ? 62.958 1.000 -16.201 1.00 88.94 332 GLN A C 1
ATOM 2606 O O . GLN A 1 332 ? 62.861 0.905 -14.977 1.00 88.94 332 GLN A O 1
ATOM 2611 N N . THR A 1 333 ? 63.435 2.099 -16.792 1.00 86.94 333 THR A N 1
ATOM 2612 C CA . THR A 1 333 ? 63.885 3.291 -16.054 1.00 86.94 333 THR A CA 1
ATOM 2613 C C . THR A 1 333 ? 62.731 3.957 -15.295 1.00 86.94 333 THR A C 1
ATOM 2615 O O . THR A 1 333 ? 62.891 4.333 -14.134 1.00 86.94 333 THR A O 1
ATOM 2618 N N . ALA A 1 334 ? 61.557 4.081 -15.918 1.00 81.12 334 ALA A N 1
ATOM 2619 C CA . ALA A 1 334 ? 60.357 4.645 -15.305 1.00 81.12 334 ALA A CA 1
ATOM 2620 C C . ALA A 1 334 ? 59.810 3.753 -14.177 1.00 81.12 334 ALA A C 1
ATOM 2622 O O . ALA A 1 334 ? 59.456 4.263 -13.119 1.00 81.12 334 ALA A O 1
ATOM 2623 N N . LEU A 1 335 ? 59.812 2.430 -14.358 1.00 83.94 335 LEU A N 1
ATOM 2624 C CA . LEU A 1 335 ? 59.394 1.455 -13.346 1.00 83.94 335 LEU A CA 1
ATOM 2625 C C . LEU A 1 335 ? 60.348 1.460 -12.141 1.00 83.94 335 LEU A C 1
ATOM 2627 O O . LEU A 1 335 ? 59.895 1.441 -10.996 1.00 83.94 335 LEU A O 1
ATOM 2631 N N . HIS A 1 336 ? 61.662 1.568 -12.370 1.00 82.88 336 HIS A N 1
ATOM 2632 C CA . HIS A 1 336 ? 62.635 1.719 -11.286 1.00 82.88 336 HIS A CA 1
ATOM 2633 C C . HIS A 1 336 ? 62.419 3.024 -10.502 1.00 82.88 336 HIS A C 1
ATOM 2635 O O . HIS A 1 336 ? 62.366 2.983 -9.273 1.00 82.88 336 HIS A O 1
ATOM 2641 N N . LYS A 1 337 ? 62.193 4.156 -11.190 1.00 84.56 337 LYS A N 1
ATOM 2642 C CA . LYS A 1 337 ? 61.825 5.431 -10.544 1.00 84.56 337 LYS A CA 1
ATOM 2643 C C . LYS A 1 337 ? 60.527 5.320 -9.748 1.00 84.56 337 LYS A C 1
ATOM 2645 O O . LYS A 1 337 ? 60.516 5.664 -8.576 1.00 84.56 337 LYS A O 1
ATOM 2650 N N . GLN A 1 338 ? 59.471 4.752 -10.328 1.00 77.50 338 GLN A N 1
ATOM 2651 C CA . GLN A 1 338 ? 58.193 4.542 -9.643 1.00 77.50 338 GLN A CA 1
ATOM 2652 C C . GLN A 1 338 ? 58.347 3.650 -8.398 1.00 77.50 338 GLN A C 1
ATOM 2654 O O . GLN A 1 338 ? 57.680 3.873 -7.392 1.00 77.50 338 GLN A O 1
ATOM 2659 N N . THR A 1 339 ? 59.249 2.665 -8.435 1.00 81.06 339 THR A N 1
ATOM 2660 C CA . THR A 1 339 ? 59.559 1.809 -7.278 1.00 81.06 339 THR A CA 1
ATOM 2661 C C . THR A 1 339 ? 60.281 2.599 -6.182 1.00 81.06 339 THR A C 1
ATOM 2663 O O . THR A 1 339 ? 59.896 2.503 -5.018 1.00 81.06 339 THR A O 1
ATOM 2666 N N . GLN A 1 340 ? 61.258 3.443 -6.539 1.00 79.25 340 GLN A N 1
ATOM 2667 C CA . GLN A 1 340 ? 61.917 4.360 -5.598 1.00 79.25 340 GLN A CA 1
ATOM 2668 C C . GLN A 1 340 ? 60.927 5.376 -5.002 1.00 79.25 340 GLN A C 1
ATOM 2670 O O . GLN A 1 340 ? 60.880 5.532 -3.786 1.00 79.25 340 GLN A O 1
ATOM 2675 N N . GLU A 1 341 ? 60.071 5.995 -5.818 1.00 75.62 341 GLU A N 1
ATOM 2676 C CA . GLU A 1 341 ? 59.027 6.929 -5.372 1.00 75.62 341 GLU A CA 1
ATOM 2677 C C . GLU A 1 341 ? 58.013 6.260 -4.426 1.00 75.62 341 GLU A C 1
ATOM 2679 O O . GLU A 1 341 ? 57.587 6.867 -3.442 1.00 75.62 341 GLU A O 1
ATOM 2684 N N . LEU A 1 342 ? 57.640 4.999 -4.675 1.00 70.88 342 LEU A N 1
ATOM 2685 C CA . LEU A 1 342 ? 56.780 4.219 -3.777 1.00 70.88 342 LEU A CA 1
ATOM 2686 C C . LEU A 1 342 ? 57.483 3.875 -2.457 1.00 70.88 342 LEU A C 1
ATOM 2688 O O . LEU A 1 342 ? 56.861 3.969 -1.398 1.00 70.88 342 LEU A O 1
ATOM 2692 N N . GLU A 1 343 ? 58.772 3.532 -2.492 1.00 74.81 343 GLU A N 1
ATOM 2693 C CA . GLU A 1 343 ? 59.577 3.335 -1.286 1.00 74.81 343 GLU A CA 1
ATOM 2694 C C . GLU A 1 343 ? 59.725 4.624 -0.463 1.00 74.81 343 GLU A C 1
ATOM 2696 O O . GLU A 1 343 ? 59.555 4.597 0.756 1.00 74.81 343 GLU A O 1
ATOM 2701 N N . GLU A 1 344 ? 60.038 5.754 -1.098 1.00 71.38 344 GLU A N 1
ATOM 2702 C CA . GLU A 1 344 ? 60.168 7.060 -0.440 1.00 71.38 344 GLU A CA 1
ATOM 2703 C C . GLU A 1 344 ? 58.837 7.527 0.149 1.00 71.38 344 GLU A C 1
ATOM 2705 O O . GLU A 1 344 ? 58.787 7.963 1.300 1.00 71.38 344 GLU A O 1
ATOM 2710 N N . ARG A 1 345 ? 57.733 7.345 -0.582 1.00 66.25 345 ARG A N 1
ATOM 2711 C CA . ARG A 1 345 ? 56.382 7.631 -0.088 1.00 66.25 345 ARG A CA 1
ATOM 2712 C C . ARG A 1 345 ? 55.996 6.728 1.084 1.00 66.25 345 ARG A C 1
ATOM 2714 O O . ARG A 1 345 ? 55.421 7.217 2.054 1.00 66.25 345 ARG A O 1
ATOM 2721 N N . GLY A 1 346 ? 56.367 5.446 1.043 1.00 64.62 346 GLY A N 1
ATOM 2722 C CA . GLY A 1 346 ? 56.202 4.516 2.163 1.00 64.62 346 GLY A CA 1
ATOM 2723 C C . GLY A 1 346 ? 56.989 4.946 3.406 1.00 64.62 346 GLY A C 1
ATOM 2724 O O . GLY A 1 346 ? 56.438 4.968 4.506 1.00 64.62 346 GLY A O 1
ATOM 2725 N N . LYS A 1 347 ? 58.248 5.372 3.231 1.00 68.31 347 LYS A N 1
ATOM 2726 C CA . LYS A 1 347 ? 59.100 5.922 4.303 1.00 68.31 347 LYS A CA 1
ATOM 2727 C C . LYS A 1 347 ? 58.510 7.225 4.877 1.00 68.31 347 LYS A C 1
ATOM 2729 O O . LYS A 1 347 ? 58.493 7.404 6.095 1.00 68.31 347 LYS A O 1
ATOM 2734 N N . ALA A 1 348 ? 57.955 8.095 4.031 1.00 62.59 348 ALA A N 1
ATOM 2735 C CA . ALA A 1 348 ? 57.324 9.351 4.440 1.00 62.59 348 ALA A CA 1
ATOM 2736 C C . ALA A 1 348 ? 56.011 9.152 5.224 1.00 62.59 348 ALA A C 1
ATOM 2738 O O . ALA A 1 348 ? 55.830 9.759 6.284 1.00 62.59 348 ALA A O 1
ATOM 2739 N N . ASP A 1 349 ? 55.098 8.289 4.759 1.00 62.31 349 ASP A N 1
ATOM 2740 C CA . ASP A 1 349 ? 53.869 7.992 5.508 1.00 62.31 349 ASP A CA 1
ATOM 2741 C C . ASP A 1 349 ? 54.170 7.205 6.804 1.00 62.31 349 ASP A C 1
ATOM 2743 O O . ASP A 1 349 ? 53.509 7.447 7.815 1.00 62.31 349 ASP A O 1
ATOM 2747 N N . ALA A 1 350 ? 55.209 6.357 6.849 1.00 66.69 350 ALA A N 1
ATOM 2748 C CA . ALA A 1 350 ? 55.657 5.714 8.091 1.00 66.69 350 ALA A CA 1
ATOM 2749 C C . ALA A 1 350 ? 56.074 6.743 9.164 1.00 66.69 350 ALA A C 1
ATOM 2751 O O . ALA A 1 350 ? 55.535 6.724 10.275 1.00 66.69 350 ALA A O 1
ATOM 2752 N N . GLY A 1 351 ? 56.943 7.702 8.818 1.00 68.94 351 GLY A N 1
ATOM 2753 C CA . GLY A 1 351 ? 57.364 8.772 9.736 1.00 68.94 351 GLY A CA 1
ATOM 2754 C C . GLY A 1 351 ? 56.206 9.666 10.208 1.00 68.94 351 GLY A C 1
ATOM 2755 O O . GLY A 1 351 ? 56.178 10.123 11.350 1.00 68.94 351 GLY A O 1
ATOM 2756 N N . LYS A 1 352 ? 55.184 9.860 9.370 1.00 73.62 352 LYS A N 1
ATOM 2757 C CA . LYS A 1 352 ? 53.954 10.599 9.705 1.00 73.62 352 LYS A CA 1
ATOM 2758 C C . LYS A 1 352 ? 53.069 9.869 10.722 1.00 73.62 352 LYS A C 1
ATOM 2760 O O . LYS A 1 352 ? 52.420 10.528 11.538 1.00 73.62 352 LYS A O 1
ATOM 2765 N N . TYR A 1 353 ? 53.040 8.534 10.715 1.00 75.56 353 TYR A N 1
ATOM 2766 C CA . TYR A 1 353 ? 52.396 7.761 11.785 1.00 75.56 353 TYR A CA 1
ATOM 2767 C C . TYR A 1 353 ? 53.242 7.736 13.062 1.00 75.56 353 TYR A C 1
ATOM 2769 O O . TYR A 1 353 ? 52.681 7.895 14.144 1.00 75.56 353 TYR A O 1
ATOM 2777 N N . GLU A 1 354 ? 54.570 7.633 12.955 1.00 79.88 354 GLU A N 1
ATOM 2778 C CA . GLU A 1 354 ? 55.480 7.723 14.106 1.00 79.88 354 GLU A CA 1
ATOM 2779 C C . GLU A 1 354 ? 55.349 9.072 14.835 1.00 79.88 354 GLU A C 1
ATOM 2781 O O . GLU A 1 354 ? 55.193 9.102 16.058 1.00 79.88 354 GLU A O 1
ATOM 2786 N N . MET A 1 355 ? 55.316 10.184 14.093 1.00 77.94 355 MET A N 1
ATOM 2787 C CA . MET A 1 355 ? 55.135 11.530 14.645 1.00 77.94 355 MET A CA 1
ATOM 2788 C C . MET A 1 355 ? 53.804 11.656 15.400 1.00 77.94 355 MET A C 1
ATOM 2790 O O . MET A 1 355 ? 53.796 12.043 16.566 1.00 77.94 355 MET A O 1
ATOM 2794 N N . LYS A 1 356 ? 52.691 11.195 14.809 1.00 80.19 356 LYS A N 1
ATOM 2795 C CA . LYS A 1 356 ? 51.391 11.126 15.503 1.00 80.19 356 LYS A CA 1
ATOM 2796 C C . LYS A 1 356 ? 51.435 10.259 16.764 1.00 80.19 356 LYS A C 1
ATOM 2798 O O . LYS A 1 356 ? 50.792 10.595 17.756 1.00 80.19 356 LYS A O 1
ATOM 2803 N N . TYR A 1 357 ? 52.170 9.147 16.744 1.00 85.12 357 TYR A N 1
ATOM 2804 C CA . TYR A 1 357 ? 52.304 8.260 17.902 1.00 85.12 357 TYR A CA 1
ATOM 2805 C C . TYR A 1 357 ? 53.127 8.910 19.024 1.00 85.12 357 TYR A C 1
ATOM 2807 O O . TYR A 1 357 ? 52.817 8.741 20.206 1.00 85.12 357 TYR A O 1
ATOM 2815 N N . ARG A 1 358 ? 54.141 9.707 18.665 1.00 88.50 358 ARG A N 1
ATOM 2816 C CA . ARG A 1 358 ? 54.921 10.541 19.587 1.00 88.50 358 ARG A CA 1
ATOM 2817 C C . ARG A 1 358 ? 54.062 11.643 20.209 1.00 88.50 358 ARG A C 1
ATOM 2819 O O . ARG A 1 358 ? 54.043 11.746 21.434 1.00 88.50 358 ARG A O 1
ATOM 2826 N N . ASP A 1 359 ? 53.301 12.381 19.406 1.00 82.88 359 ASP A N 1
ATOM 2827 C CA . ASP A 1 359 ? 52.401 13.445 19.873 1.00 82.88 359 ASP A CA 1
ATOM 2828 C C . ASP A 1 359 ? 51.289 12.895 20.781 1.00 82.88 359 ASP A C 1
ATOM 2830 O O . ASP A 1 359 ? 50.968 13.478 21.818 1.00 82.88 359 ASP A O 1
ATOM 2834 N N . LEU A 1 360 ? 50.731 11.726 20.449 1.00 91.88 360 LEU A N 1
ATOM 2835 C CA . LEU A 1 360 ? 49.741 11.036 21.281 1.00 91.88 360 LEU A CA 1
ATOM 2836 C C . LEU A 1 360 ? 50.344 10.550 22.612 1.00 91.88 360 LEU A C 1
ATOM 2838 O O . LEU A 1 360 ? 49.699 10.626 23.656 1.00 91.88 360 LEU A O 1
ATOM 2842 N N . LYS A 1 361 ? 51.599 10.090 22.606 1.00 91.94 361 LYS A N 1
ATOM 2843 C CA . LYS A 1 361 ? 52.332 9.686 23.817 1.00 91.94 361 LYS A CA 1
ATOM 2844 C C . LYS A 1 361 ? 52.685 10.891 24.702 1.00 91.94 361 LYS A C 1
ATOM 2846 O O . LYS A 1 361 ? 52.606 10.790 25.927 1.00 91.94 361 LYS A O 1
ATOM 2851 N N . GLU A 1 362 ? 53.020 12.031 24.097 1.00 87.12 362 GLU A N 1
ATOM 2852 C CA . GLU A 1 362 ? 53.224 13.325 24.763 1.00 87.12 362 GLU A CA 1
ATOM 2853 C C . GLU A 1 362 ? 51.912 13.844 25.379 1.00 87.12 362 GLU A C 1
ATOM 2855 O O . GLU A 1 362 ? 51.880 14.191 26.561 1.00 87.12 362 GLU A O 1
ATOM 2860 N N . SER A 1 363 ? 50.803 13.822 24.631 1.00 83.62 363 SER A N 1
ATOM 2861 C CA . SER A 1 363 ? 49.497 14.266 25.133 1.00 83.62 363 SER A CA 1
ATOM 2862 C C . SER A 1 363 ? 48.978 13.368 26.259 1.00 83.62 363 SER A C 1
ATOM 2864 O O . SER A 1 363 ? 48.460 13.878 27.251 1.00 83.62 363 SER A O 1
ATOM 2866 N N . PHE A 1 364 ? 49.215 12.052 26.197 1.00 90.31 364 PHE A N 1
ATOM 2867 C CA . PHE A 1 364 ? 48.892 11.133 27.292 1.00 90.31 364 PHE A CA 1
ATOM 2868 C C . PHE A 1 364 ? 49.782 11.364 28.527 1.00 90.31 364 PHE A C 1
ATOM 2870 O O . PHE A 1 364 ? 49.307 11.272 29.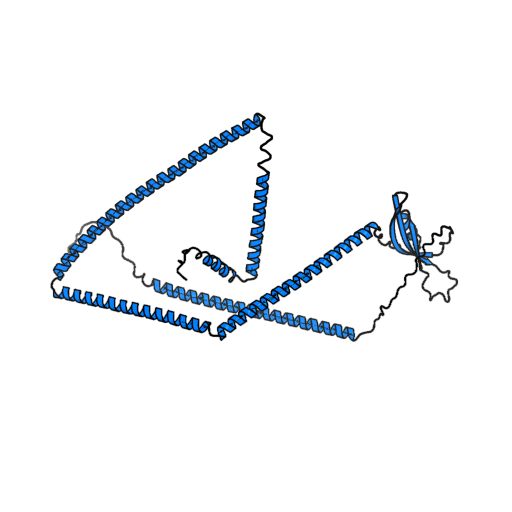660 1.00 90.31 364 PHE A O 1
ATOM 2877 N N . ARG A 1 365 ? 51.062 11.726 28.343 1.00 94.69 365 ARG A N 1
ATOM 2878 C CA . ARG A 1 365 ? 51.968 12.142 29.433 1.00 94.69 365 ARG A CA 1
ATOM 2879 C C . ARG A 1 365 ? 51.482 13.431 30.100 1.00 94.69 365 ARG A C 1
ATOM 2881 O O . ARG A 1 365 ? 51.434 13.495 31.328 1.00 94.69 365 ARG A O 1
ATOM 2888 N N . LEU A 1 366 ? 51.084 14.424 29.304 1.00 89.44 366 LEU A N 1
ATOM 2889 C CA . LEU A 1 366 ? 50.498 15.687 29.765 1.00 89.44 366 LEU A CA 1
ATOM 2890 C C . LEU A 1 366 ? 49.165 15.465 30.488 1.00 89.44 366 LEU A C 1
ATOM 2892 O O . LEU A 1 366 ? 48.989 15.977 31.589 1.00 89.44 366 LEU A O 1
ATOM 2896 N N . TYR A 1 367 ? 48.269 14.644 29.935 1.00 91.69 367 TYR A N 1
ATOM 2897 C CA . TYR A 1 367 ? 47.010 14.272 30.579 1.00 91.69 367 TYR A CA 1
ATOM 2898 C C . TYR A 1 367 ? 47.257 13.566 31.914 1.00 91.69 367 TYR A C 1
ATOM 2900 O O . TYR A 1 367 ? 46.657 13.931 32.917 1.00 91.69 367 TYR A O 1
ATOM 2908 N N . ARG A 1 368 ? 48.200 12.616 31.977 1.00 91.06 368 ARG A N 1
ATOM 2909 C CA . ARG A 1 368 ? 48.549 11.909 33.221 1.00 91.06 368 ARG A CA 1
ATOM 2910 C C . ARG A 1 368 ? 49.210 12.824 34.259 1.00 91.06 368 ARG A C 1
ATOM 2912 O O . ARG A 1 368 ? 49.004 12.608 35.451 1.00 91.06 368 ARG A O 1
ATOM 2919 N N . LYS A 1 369 ? 49.955 13.855 33.832 1.00 91.56 369 LYS A N 1
ATOM 2920 C CA . LYS A 1 369 ? 50.443 14.925 34.720 1.00 91.56 369 LYS A CA 1
ATOM 2921 C C . LYS A 1 369 ? 49.275 15.768 35.243 1.00 91.56 369 LYS A C 1
ATOM 2923 O O . LYS A 1 369 ? 49.139 15.891 36.452 1.00 91.56 369 LYS A O 1
ATOM 2928 N N . LYS A 1 370 ? 48.408 16.273 34.360 1.00 87.69 370 LYS A N 1
ATOM 2929 C CA . LYS A 1 370 ? 47.263 17.119 34.732 1.00 87.69 370 LYS A CA 1
ATOM 2930 C C . LYS A 1 370 ? 46.229 16.374 35.586 1.00 87.69 370 LYS A C 1
ATOM 2932 O O . LYS A 1 370 ? 45.633 16.957 36.480 1.00 87.69 370 LYS A O 1
ATOM 2937 N N . ALA A 1 371 ? 46.038 15.077 35.358 1.00 85.75 371 ALA A N 1
ATOM 2938 C CA . ALA A 1 371 ? 45.191 14.230 36.190 1.00 85.75 371 ALA A CA 1
ATOM 2939 C C . ALA A 1 371 ? 45.767 14.075 37.606 1.00 85.75 371 ALA A C 1
ATOM 2941 O O . ALA A 1 371 ? 45.014 14.190 38.566 1.00 85.75 371 ALA A O 1
ATOM 2942 N N . LYS A 1 372 ? 47.092 13.890 37.749 1.00 88.81 372 LYS A N 1
ATOM 2943 C CA . LYS A 1 372 ? 47.760 13.947 39.061 1.00 88.81 372 LYS A CA 1
ATOM 2944 C C . LYS A 1 372 ? 47.596 15.317 39.717 1.00 88.81 372 LYS A C 1
ATOM 2946 O O . LYS A 1 372 ? 47.155 15.369 40.849 1.00 88.81 372 LYS A O 1
ATOM 2951 N N . GLU A 1 373 ? 47.878 16.392 38.990 1.00 83.44 373 GLU A N 1
ATOM 2952 C CA . GLU A 1 373 ? 47.763 17.786 39.443 1.00 83.44 373 GLU A CA 1
ATOM 2953 C C . GLU A 1 373 ? 46.345 18.126 39.940 1.00 83.44 373 GLU A C 1
ATOM 2955 O O . GLU A 1 373 ? 46.192 18.739 40.992 1.00 83.44 373 GLU A O 1
ATOM 2960 N N . ILE A 1 374 ? 45.295 17.660 39.250 1.00 78.50 374 ILE A N 1
ATOM 2961 C CA . ILE A 1 374 ? 43.896 17.797 39.691 1.00 78.50 374 ILE A CA 1
ATOM 2962 C C . ILE A 1 374 ? 43.623 16.962 40.949 1.00 78.50 374 ILE A C 1
ATOM 2964 O O . ILE A 1 374 ? 42.974 17.453 41.868 1.00 78.50 374 ILE A O 1
ATOM 2968 N N . PHE A 1 375 ? 44.117 15.723 41.016 1.00 81.88 375 PHE A N 1
ATOM 2969 C CA . PHE A 1 375 ? 43.929 14.844 42.177 1.00 81.88 375 PHE A CA 1
ATOM 2970 C C . PHE A 1 375 ? 44.649 15.382 43.426 1.00 81.88 375 PHE A C 1
ATOM 2972 O O . PHE A 1 375 ? 44.098 15.372 44.519 1.00 81.88 375 PHE A O 1
ATOM 2979 N N . GLU A 1 376 ? 45.853 15.921 43.243 1.00 80.00 376 GLU A N 1
ATOM 2980 C CA . GLU A 1 376 ? 46.691 16.573 44.252 1.00 80.00 376 GLU A CA 1
ATOM 2981 C C . GLU A 1 376 ? 46.080 17.913 44.702 1.00 80.00 376 GLU A C 1
ATOM 2983 O O . GLU A 1 376 ? 46.060 18.213 45.892 1.00 80.00 376 GLU A O 1
ATOM 2988 N N . SER A 1 377 ? 45.460 18.668 43.784 1.00 71.19 377 SER A N 1
ATOM 2989 C CA . SER A 1 377 ? 44.666 19.865 44.115 1.00 71.19 377 SER A CA 1
ATOM 2990 C C . SER A 1 377 ? 43.415 19.521 44.933 1.00 71.19 377 SER A C 1
ATOM 2992 O O . SER A 1 377 ? 43.131 20.184 45.926 1.00 71.19 377 SER A O 1
ATOM 2994 N N . GLN A 1 378 ? 42.695 18.455 44.563 1.00 65.00 378 GLN A N 1
ATOM 2995 C CA . GLN A 1 378 ? 41.537 17.963 45.322 1.00 65.00 378 GLN A CA 1
ATOM 2996 C C . GLN A 1 378 ? 41.942 17.408 46.696 1.00 65.00 378 GLN A C 1
ATOM 2998 O O . GLN A 1 378 ? 41.200 17.574 47.663 1.00 65.00 378 GLN A O 1
ATOM 3003 N N . GLN A 1 379 ? 43.124 16.795 46.805 1.00 64.62 379 GLN A N 1
ATOM 3004 C CA . GLN A 1 379 ? 43.683 16.318 48.071 1.00 64.62 379 GLN A CA 1
ATOM 3005 C C . GLN A 1 379 ? 44.162 17.470 48.974 1.00 64.62 379 GLN A C 1
ATOM 3007 O O . GLN A 1 379 ? 44.040 17.368 50.192 1.00 64.62 379 GLN A O 1
ATOM 3012 N N . ASN A 1 380 ? 44.627 18.581 48.392 1.00 56.91 380 ASN A N 1
ATOM 3013 C CA . ASN A 1 380 ? 45.010 19.803 49.109 1.00 56.91 380 ASN A CA 1
ATOM 3014 C C . ASN A 1 380 ? 43.824 20.719 49.487 1.00 56.91 380 ASN A C 1
ATOM 3016 O O . ASN A 1 380 ? 44.038 21.790 50.047 1.00 56.91 380 ASN A O 1
ATOM 3020 N N . GLY A 1 381 ? 42.579 20.277 49.270 1.00 50.50 381 GLY A N 1
ATOM 3021 C CA . GLY A 1 381 ? 41.449 20.709 50.098 1.00 50.50 381 GLY A CA 1
ATOM 3022 C C . GLY A 1 381 ? 40.714 21.992 49.703 1.00 50.50 381 GLY A C 1
ATOM 3023 O O . GLY A 1 381 ? 39.968 22.502 50.535 1.00 50.50 381 GLY A O 1
ATOM 3024 N N . ASP A 1 382 ? 40.843 22.485 48.467 1.00 49.84 382 ASP A N 1
ATOM 3025 C CA . ASP A 1 382 ? 40.024 23.605 47.969 1.00 49.84 382 ASP A CA 1
ATOM 3026 C C . ASP A 1 382 ? 39.382 23.307 46.592 1.00 49.84 382 ASP A C 1
ATOM 3028 O O . ASP A 1 382 ? 39.807 22.418 45.854 1.00 49.84 382 ASP A O 1
ATOM 3032 N N . VAL A 1 383 ? 38.312 24.032 46.251 1.00 49.34 383 VAL A N 1
ATOM 3033 C CA . VAL A 1 383 ? 37.526 23.934 44.999 1.00 49.34 383 VAL A CA 1
ATOM 3034 C C . VAL A 1 383 ? 36.825 22.575 44.763 1.00 49.34 383 VAL A C 1
ATOM 3036 O O . VAL A 1 383 ? 36.569 22.161 43.633 1.00 49.34 383 VAL A O 1
ATOM 3039 N N . SER A 1 384 ? 36.393 21.892 45.829 1.00 47.03 384 SER A N 1
ATOM 3040 C CA . SER A 1 384 ? 35.553 20.676 45.715 1.00 47.03 384 SER A CA 1
ATOM 3041 C C . SER A 1 384 ? 34.073 20.971 45.365 1.00 47.03 384 SER A C 1
ATOM 3043 O O . SER A 1 384 ? 33.354 20.113 44.852 1.00 47.03 384 SER A O 1
ATOM 3045 N N . ALA A 1 385 ? 33.597 22.201 45.599 1.00 48.25 385 ALA A N 1
ATOM 3046 C CA . ALA A 1 385 ? 32.166 22.532 45.569 1.00 48.25 385 ALA A CA 1
ATOM 3047 C C . ALA A 1 385 ? 31.568 22.863 44.182 1.00 48.25 385 ALA A C 1
ATOM 3049 O O . ALA A 1 385 ? 30.370 22.673 43.984 1.00 48.25 385 ALA A O 1
ATOM 3050 N N . GLN A 1 386 ? 32.353 23.374 43.222 1.00 47.00 386 GLN A N 1
ATOM 3051 C CA . GLN A 1 386 ? 31.798 24.000 42.004 1.00 47.00 386 GLN A CA 1
ATOM 3052 C C . GLN A 1 386 ? 31.737 23.114 40.750 1.00 47.00 386 GLN A C 1
ATOM 3054 O O . GLN A 1 386 ? 30.947 23.407 39.856 1.00 47.00 386 GLN A O 1
ATOM 3059 N N . LEU A 1 387 ? 32.521 22.033 40.650 1.00 47.44 387 LEU A N 1
ATOM 3060 C CA . LEU A 1 387 ? 32.599 21.244 39.406 1.00 47.44 387 LEU A CA 1
ATOM 3061 C C . LEU A 1 387 ? 31.597 20.073 39.337 1.00 47.44 387 LEU A C 1
ATOM 3063 O O . LEU A 1 387 ? 31.430 19.465 38.283 1.00 47.44 387 LEU A O 1
ATOM 3067 N N . LYS A 1 388 ? 30.901 19.756 40.437 1.00 49.00 388 LYS A N 1
ATOM 3068 C CA . LYS A 1 388 ? 30.001 18.588 40.528 1.00 49.00 388 LYS A CA 1
ATOM 3069 C C . LYS A 1 388 ? 28.593 18.823 39.948 1.00 49.00 388 LYS A C 1
ATOM 3071 O O . LYS A 1 388 ? 27.810 17.887 39.860 1.00 49.00 388 LYS A O 1
ATOM 3076 N N . THR A 1 389 ? 28.264 20.052 39.548 1.00 48.44 389 THR A N 1
ATOM 3077 C CA . THR A 1 389 ? 26.915 20.457 39.097 1.00 48.44 389 THR A CA 1
ATOM 3078 C C . THR A 1 389 ? 26.765 20.612 37.579 1.00 48.44 389 THR A C 1
ATOM 3080 O O . THR A 1 389 ? 25.638 20.714 37.097 1.00 48.44 389 THR A O 1
ATOM 3083 N N . LEU A 1 390 ? 27.865 20.628 36.815 1.00 48.28 390 LEU A N 1
ATOM 3084 C CA . LEU A 1 390 ? 27.851 20.923 35.372 1.00 48.28 390 LEU A CA 1
ATOM 3085 C C . LEU A 1 390 ? 27.972 19.686 34.466 1.00 48.28 390 LEU A C 1
ATOM 3087 O O . LEU A 1 390 ? 27.474 19.706 33.344 1.00 48.28 390 LEU A O 1
ATOM 3091 N N . THR A 1 391 ? 28.614 18.609 34.923 1.00 50.22 391 THR A N 1
ATOM 3092 C CA . THR A 1 391 ? 28.906 17.420 34.097 1.00 50.22 391 THR A CA 1
ATOM 3093 C C . THR A 1 391 ? 27.762 16.414 33.995 1.00 50.22 391 THR A C 1
ATOM 3095 O O . THR A 1 391 ? 27.690 15.686 33.007 1.00 50.22 391 THR A O 1
ATOM 3098 N N . ASP A 1 392 ? 26.865 16.363 34.980 1.00 46.72 392 ASP A N 1
ATOM 3099 C CA . ASP A 1 392 ? 25.837 15.314 35.061 1.00 46.72 392 ASP A CA 1
ATOM 3100 C C . ASP A 1 392 ? 24.659 15.587 34.103 1.00 46.72 392 ASP A C 1
ATOM 3102 O O . ASP A 1 392 ? 24.237 14.734 33.318 1.00 46.72 392 ASP A O 1
ATOM 3106 N N . ARG A 1 393 ? 24.179 16.839 34.085 1.00 52.19 393 ARG A N 1
ATOM 3107 C CA . ARG A 1 393 ? 22.899 17.215 33.460 1.00 52.19 393 ARG A CA 1
ATOM 3108 C C . ARG A 1 393 ? 22.869 17.077 31.930 1.00 52.19 393 ARG A C 1
ATOM 3110 O O . ARG A 1 393 ? 21.826 16.742 31.382 1.00 52.19 393 ARG A O 1
ATOM 3117 N N . GLY A 1 394 ? 23.998 17.283 31.244 1.00 53.25 394 GLY A N 1
ATOM 3118 C CA . GLY A 1 394 ? 24.101 17.097 29.784 1.00 53.25 394 GLY A CA 1
ATOM 3119 C C . GLY A 1 394 ? 24.285 15.636 29.339 1.00 53.25 394 GLY A C 1
ATOM 3120 O O . GLY A 1 394 ? 24.030 15.296 28.181 1.00 53.25 394 GLY A O 1
ATOM 3121 N N . SER A 1 395 ? 24.709 14.756 30.254 1.00 60.06 395 SER A N 1
ATOM 3122 C CA . SER A 1 395 ? 24.922 13.326 29.985 1.00 60.06 395 SER A CA 1
ATOM 3123 C C . SER A 1 395 ? 23.589 12.580 29.862 1.00 60.06 395 SER A C 1
ATOM 3125 O O . SER A 1 395 ? 23.385 11.797 28.935 1.00 60.06 395 SER A O 1
ATOM 3127 N N . GLU A 1 396 ? 22.654 12.874 30.765 1.00 59.03 396 GLU A N 1
ATOM 3128 C CA . GLU A 1 396 ? 21.302 12.301 30.809 1.00 59.03 396 GLU A CA 1
ATOM 3129 C C . GLU A 1 396 ? 20.486 12.635 29.549 1.00 59.03 396 GLU A C 1
ATOM 3131 O O . GLU A 1 396 ? 19.945 11.742 28.897 1.00 59.03 396 GLU A O 1
ATOM 3136 N N . GLU A 1 397 ? 20.452 13.910 29.147 1.00 61.50 397 GLU A N 1
ATOM 3137 C CA . GLU A 1 397 ? 19.685 14.379 27.983 1.00 61.50 397 GLU A CA 1
ATOM 3138 C C . GLU A 1 397 ? 20.203 13.780 26.660 1.00 61.50 397 GLU A C 1
ATOM 3140 O O . GLU A 1 397 ? 19.424 13.412 25.775 1.00 61.50 397 GLU A O 1
ATOM 3145 N N . SER A 1 398 ? 21.521 13.570 26.564 1.00 68.38 398 SER A N 1
ATOM 3146 C CA . SER A 1 398 ? 22.157 12.876 25.438 1.00 68.38 398 SER A CA 1
ATOM 3147 C C . SER A 1 398 ? 21.740 11.399 25.356 1.00 68.38 398 SER A C 1
ATOM 3149 O O . SER A 1 398 ? 21.411 10.909 24.272 1.00 68.38 398 SER A O 1
ATOM 3151 N N . LYS A 1 399 ? 21.686 10.689 26.495 1.00 70.12 399 LYS A N 1
ATOM 3152 C CA . LYS A 1 399 ? 21.204 9.293 26.568 1.00 70.12 399 LYS A CA 1
ATOM 3153 C C . LYS A 1 399 ? 19.711 9.191 26.240 1.00 70.12 399 LYS A C 1
ATOM 3155 O O . LYS A 1 399 ? 19.310 8.283 25.513 1.00 70.12 399 LYS A O 1
ATOM 3160 N N . LEU A 1 400 ? 18.900 10.130 26.732 1.00 74.19 400 LEU A N 1
ATOM 3161 C CA . LEU A 1 400 ? 17.461 10.205 26.459 1.00 74.19 400 LEU A CA 1
ATOM 3162 C C . LEU A 1 400 ? 17.171 10.386 24.966 1.00 74.19 400 LEU A C 1
ATOM 3164 O O . LEU A 1 400 ? 16.343 9.658 24.420 1.00 74.19 400 LEU A O 1
ATOM 3168 N N . ASN A 1 401 ? 17.879 11.289 24.281 1.00 73.12 401 ASN A N 1
ATOM 3169 C CA . ASN A 1 401 ? 17.740 11.443 22.830 1.00 73.12 401 ASN A CA 1
ATOM 3170 C C . ASN A 1 401 ? 18.232 10.209 22.054 1.00 73.12 401 ASN A C 1
ATOM 3172 O O . ASN A 1 401 ? 17.597 9.828 21.071 1.00 73.12 401 ASN A O 1
ATOM 3176 N N . TYR A 1 402 ? 19.296 9.535 22.507 1.00 73.88 402 TYR A N 1
ATOM 3177 C CA . TYR A 1 402 ? 19.747 8.281 21.893 1.00 73.88 402 TYR A CA 1
ATOM 3178 C C . TYR A 1 402 ? 18.686 7.169 22.002 1.00 73.88 402 TYR A C 1
ATOM 3180 O O . TYR A 1 402 ? 18.302 6.586 20.989 1.00 73.88 402 TYR A O 1
ATOM 3188 N N . LEU A 1 403 ? 18.133 6.940 23.200 1.00 77.06 403 LEU A N 1
ATOM 3189 C CA . LEU A 1 403 ? 17.038 5.985 23.437 1.00 77.06 403 LEU A CA 1
ATOM 3190 C C . LEU A 1 403 ? 15.769 6.327 22.642 1.00 77.06 403 LEU A C 1
ATOM 3192 O O . LEU A 1 403 ? 15.117 5.440 22.094 1.00 77.06 403 LEU A O 1
ATOM 3196 N N . LYS A 1 404 ? 15.427 7.616 22.545 1.00 77.06 404 LYS A N 1
ATOM 3197 C CA . LYS A 1 404 ? 14.267 8.098 21.783 1.00 77.06 404 LYS A CA 1
ATOM 3198 C C . LYS A 1 404 ? 14.427 7.859 20.279 1.00 77.06 404 LYS A C 1
ATOM 3200 O O . LYS A 1 404 ? 13.461 7.465 19.631 1.00 77.06 404 LYS A O 1
ATOM 3205 N N . ASN A 1 405 ? 15.633 8.037 19.740 1.00 73.94 405 ASN A N 1
ATOM 3206 C CA . ASN A 1 405 ? 15.937 7.717 18.345 1.00 73.94 405 ASN A CA 1
ATOM 3207 C C . ASN A 1 405 ? 15.936 6.201 18.092 1.00 73.94 405 ASN A C 1
ATOM 3209 O O . ASN A 1 405 ? 15.375 5.768 17.090 1.00 73.94 405 ASN A O 1
ATOM 3213 N N . LEU A 1 406 ? 16.477 5.398 19.016 1.00 76.62 406 LEU A N 1
ATOM 3214 C CA . LEU A 1 406 ? 16.491 3.934 18.917 1.00 76.62 406 LEU A CA 1
ATOM 3215 C C . LEU A 1 406 ? 15.067 3.342 18.901 1.00 76.62 406 LEU A C 1
ATOM 3217 O O . LEU A 1 406 ? 14.721 2.574 18.009 1.00 76.62 406 LEU A O 1
ATOM 3221 N N . MET A 1 407 ? 14.190 3.788 19.809 1.00 72.75 407 MET A N 1
ATOM 3222 C CA . MET A 1 407 ? 12.776 3.381 19.805 1.00 72.75 407 MET A CA 1
ATOM 3223 C C . MET A 1 407 ? 11.994 3.863 18.573 1.00 72.75 407 MET A C 1
ATOM 3225 O O . MET A 1 407 ? 10.921 3.329 18.287 1.00 72.75 407 MET A O 1
ATOM 3229 N N . ASN A 1 408 ? 12.465 4.898 17.871 1.00 68.50 408 ASN A N 1
ATOM 3230 C CA . ASN A 1 408 ? 11.842 5.357 16.631 1.00 68.50 408 ASN A CA 1
ATOM 3231 C C . ASN A 1 408 ? 12.285 4.493 15.442 1.00 68.50 408 ASN A C 1
ATOM 3233 O O . ASN A 1 408 ? 11.423 4.061 14.679 1.00 68.50 408 ASN A O 1
ATOM 3237 N N . SER A 1 409 ? 13.575 4.156 15.327 1.00 66.12 409 SER A N 1
ATOM 3238 C CA . SER A 1 409 ? 14.061 3.275 14.256 1.00 66.12 409 SER A CA 1
ATOM 3239 C C . SER A 1 409 ? 13.527 1.843 14.381 1.00 66.12 409 SER A C 1
ATOM 3241 O O . SER A 1 409 ? 13.195 1.233 13.367 1.00 66.12 409 SER A O 1
ATOM 3243 N N . GLU A 1 410 ? 13.324 1.322 15.596 1.00 67.62 410 GLU A N 1
ATOM 3244 C CA . GLU A 1 410 ? 12.622 0.044 15.807 1.00 67.62 410 GLU A CA 1
ATOM 3245 C C . GLU A 1 410 ? 11.161 0.087 15.322 1.00 67.62 410 GLU A C 1
ATOM 3247 O O . GLU A 1 410 ? 10.670 -0.876 14.726 1.00 67.62 410 GLU A O 1
ATOM 3252 N N . LYS A 1 411 ? 10.464 1.217 15.509 1.00 68.12 411 LYS A N 1
ATOM 3253 C CA . LYS A 1 411 ? 9.084 1.416 15.026 1.00 68.12 411 LYS A CA 1
ATOM 3254 C C . LYS A 1 411 ? 9.008 1.621 13.514 1.00 68.12 411 LYS A C 1
ATOM 3256 O O . LYS A 1 411 ? 8.005 1.235 12.915 1.00 68.12 411 LYS A O 1
ATOM 3261 N N . GLU A 1 412 ? 10.038 2.186 12.888 1.00 63.00 412 GLU A N 1
ATOM 3262 C CA . GLU A 1 412 ? 10.143 2.257 11.426 1.00 63.00 412 GLU A CA 1
ATOM 3263 C C . GLU A 1 412 ? 10.471 0.889 10.814 1.00 63.00 412 GLU A C 1
ATOM 3265 O O . GLU A 1 412 ? 9.740 0.460 9.924 1.00 63.00 412 GLU A O 1
ATOM 3270 N N . ASN A 1 413 ? 11.432 0.131 11.360 1.00 59.06 413 ASN A N 1
ATOM 3271 C CA . ASN A 1 413 ? 11.680 -1.262 10.950 1.00 59.06 413 ASN A CA 1
ATOM 3272 C C . ASN A 1 413 ? 10.421 -2.135 11.088 1.00 59.06 413 ASN A C 1
ATOM 3274 O O . ASN A 1 413 ? 10.092 -2.899 10.183 1.00 59.06 413 ASN A O 1
ATOM 3278 N N . SER A 1 414 ? 9.680 -1.992 12.193 1.00 65.81 414 SER A N 1
ATOM 3279 C CA . SER A 1 414 ? 8.419 -2.718 12.412 1.00 65.81 414 SER A CA 1
ATOM 3280 C C . SER A 1 414 ? 7.345 -2.356 11.376 1.00 65.81 414 SER A C 1
ATOM 3282 O O . SER A 1 414 ? 6.520 -3.195 11.019 1.00 65.81 414 SER A O 1
ATOM 3284 N N . ARG A 1 415 ? 7.355 -1.118 10.862 1.00 60.44 415 ARG A N 1
ATOM 3285 C CA . ARG A 1 415 ? 6.461 -0.676 9.782 1.00 60.44 415 ARG A CA 1
ATOM 3286 C C . ARG A 1 415 ? 6.915 -1.161 8.407 1.00 60.44 415 ARG A C 1
ATOM 3288 O O . ARG A 1 415 ? 6.051 -1.561 7.632 1.00 60.44 415 ARG A O 1
ATOM 3295 N N . GLU A 1 416 ? 8.216 -1.178 8.105 1.00 56.16 416 GLU A N 1
ATOM 3296 C CA . GLU A 1 416 ? 8.721 -1.781 6.859 1.00 56.16 416 GLU A CA 1
ATOM 3297 C C . GLU A 1 416 ? 8.401 -3.283 6.795 1.00 56.16 416 GLU A C 1
ATOM 3299 O O . GLU A 1 416 ? 7.943 -3.755 5.756 1.00 56.16 416 GLU A O 1
ATOM 3304 N N . LEU A 1 417 ? 8.545 -4.019 7.905 1.00 55.56 417 LEU A N 1
ATOM 3305 C CA . LEU A 1 417 ? 8.189 -5.443 7.989 1.00 55.56 417 LEU A CA 1
ATOM 3306 C C . LEU A 1 417 ? 6.709 -5.689 7.655 1.00 55.56 417 LEU A C 1
ATOM 3308 O O . LEU A 1 417 ? 6.416 -6.433 6.719 1.00 55.56 417 LEU A O 1
ATOM 3312 N N . VAL A 1 418 ? 5.784 -4.996 8.330 1.00 59.12 418 VAL A N 1
ATOM 3313 C CA . VAL A 1 418 ? 4.335 -5.128 8.073 1.00 59.12 418 VAL A CA 1
ATOM 3314 C C . VAL A 1 418 ? 3.959 -4.691 6.649 1.00 59.12 418 VAL A C 1
ATOM 3316 O O . VAL A 1 418 ? 3.105 -5.314 6.019 1.00 59.12 418 VAL A O 1
ATOM 3319 N N . LEU A 1 419 ? 4.615 -3.666 6.093 1.00 50.91 419 LEU A N 1
ATOM 3320 C CA . LEU A 1 419 ? 4.417 -3.273 4.692 1.00 50.91 419 LEU A CA 1
ATOM 3321 C C . LEU A 1 419 ? 4.955 -4.322 3.704 1.00 50.91 419 LEU A C 1
ATOM 3323 O O . LEU A 1 419 ? 4.348 -4.507 2.651 1.00 50.91 419 LEU A O 1
ATOM 3327 N N . SER A 1 420 ? 6.036 -5.034 4.037 1.00 53.12 420 SER A N 1
ATOM 3328 C CA . SER A 1 420 ? 6.602 -6.101 3.197 1.00 53.12 420 SER A CA 1
ATOM 3329 C C . SER A 1 420 ? 5.765 -7.388 3.173 1.00 53.12 420 SER A C 1
ATOM 3331 O O . SER A 1 420 ? 5.783 -8.106 2.172 1.00 53.12 420 SER A O 1
ATOM 3333 N N . GLU A 1 421 ? 4.991 -7.660 4.231 1.00 53.66 421 GLU A N 1
ATOM 3334 C CA . GLU A 1 421 ? 3.991 -8.737 4.242 1.00 53.66 421 GLU A CA 1
ATOM 3335 C C . GLU A 1 421 ? 2.689 -8.323 3.538 1.00 53.66 421 GLU A C 1
ATOM 3337 O O . GLU A 1 421 ? 2.106 -9.120 2.803 1.00 53.66 421 GLU A O 1
ATOM 3342 N N . ALA A 1 422 ? 2.248 -7.070 3.709 1.00 53.00 422 ALA A N 1
ATOM 3343 C CA . ALA A 1 422 ? 1.035 -6.550 3.072 1.00 53.00 422 ALA A CA 1
ATOM 3344 C C . ALA A 1 422 ? 1.182 -6.344 1.550 1.00 53.00 422 ALA A C 1
ATOM 3346 O O . ALA A 1 422 ? 0.232 -6.575 0.801 1.00 53.00 422 ALA A O 1
ATOM 3347 N N . PHE A 1 423 ? 2.366 -5.935 1.082 1.00 48.22 423 PHE A N 1
ATOM 3348 C CA . PHE A 1 423 ? 2.688 -5.753 -0.334 1.00 48.22 423 PHE A CA 1
ATOM 3349 C C . PHE A 1 423 ? 3.817 -6.701 -0.741 1.00 48.22 423 PHE A C 1
ATOM 3351 O O . PHE A 1 423 ? 4.997 -6.388 -0.588 1.00 48.22 423 PHE A O 1
ATOM 3358 N N . GLY A 1 424 ? 3.434 -7.860 -1.292 1.00 47.12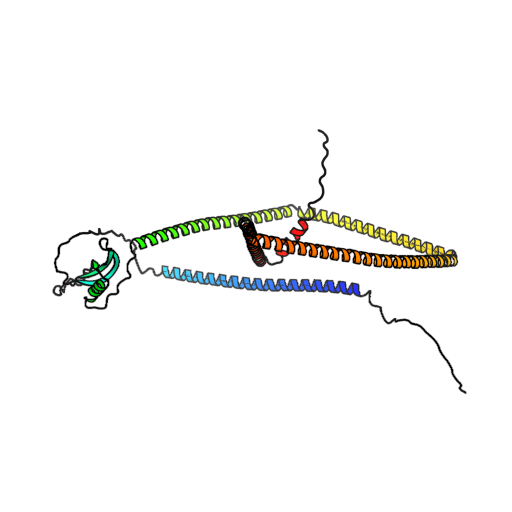 424 GLY A N 1
ATOM 3359 C CA . GLY A 1 424 ? 4.356 -8.929 -1.687 1.00 47.12 424 GLY A CA 1
ATOM 3360 C C . GLY A 1 424 ? 5.589 -8.410 -2.439 1.00 47.12 424 GLY A C 1
ATOM 3361 O O . GLY A 1 424 ? 5.467 -7.670 -3.416 1.00 47.12 424 GLY A O 1
ATOM 3362 N N . GLY A 1 425 ? 6.771 -8.814 -1.959 1.00 51.09 425 GLY A N 1
ATOM 3363 C CA . GLY A 1 425 ? 8.045 -8.076 -2.029 1.00 51.09 425 GLY A CA 1
ATOM 3364 C C . GLY A 1 425 ? 8.676 -7.718 -3.385 1.00 51.09 425 GLY A C 1
ATOM 3365 O O . GLY A 1 425 ? 9.849 -7.360 -3.407 1.00 51.09 425 GLY A O 1
ATOM 3366 N N . ALA A 1 426 ? 7.948 -7.773 -4.501 1.00 47.94 426 ALA A N 1
ATOM 3367 C CA . ALA A 1 426 ? 8.355 -7.116 -5.744 1.00 47.94 426 ALA A CA 1
ATOM 3368 C C . ALA A 1 426 ? 8.235 -5.581 -5.633 1.00 47.94 426 ALA A C 1
ATOM 3370 O O . ALA A 1 426 ? 9.192 -4.863 -5.918 1.00 47.94 426 ALA A O 1
ATOM 3371 N N . ALA A 1 427 ? 7.097 -5.076 -5.135 1.00 46.72 427 ALA A N 1
ATOM 3372 C CA . ALA A 1 427 ? 6.798 -3.638 -5.098 1.00 46.72 427 ALA A CA 1
ATOM 3373 C C . ALA A 1 427 ? 7.787 -2.826 -4.234 1.00 46.72 427 ALA A C 1
ATOM 3375 O O . ALA A 1 427 ? 8.158 -1.704 -4.577 1.00 46.72 427 ALA A O 1
ATOM 3376 N N . ALA A 1 428 ? 8.275 -3.415 -3.136 1.00 45.84 428 ALA A N 1
ATOM 3377 C CA . ALA A 1 428 ? 9.234 -2.776 -2.232 1.00 45.84 428 ALA A CA 1
ATOM 3378 C C . ALA A 1 428 ? 10.623 -2.530 -2.863 1.00 45.84 428 ALA A C 1
ATOM 3380 O O . ALA A 1 428 ? 11.388 -1.704 -2.361 1.00 45.84 428 ALA A O 1
ATOM 3381 N N . PHE A 1 429 ? 10.970 -3.225 -3.953 1.00 45.09 429 PHE A N 1
ATOM 3382 C CA . PHE A 1 429 ? 12.252 -3.040 -4.640 1.00 45.09 429 PHE A CA 1
ATOM 3383 C C . PHE A 1 429 ? 12.207 -1.890 -5.659 1.00 45.09 429 PHE A C 1
ATOM 3385 O O . PHE A 1 429 ? 13.183 -1.158 -5.815 1.00 45.09 429 PHE A O 1
ATOM 3392 N N . GLU A 1 430 ? 11.059 -1.691 -6.308 1.00 44.16 430 GLU A N 1
ATOM 3393 C CA . GLU A 1 430 ? 10.862 -0.702 -7.376 1.00 44.16 430 GLU A CA 1
ATOM 3394 C C . GLU A 1 430 ? 10.800 0.731 -6.817 1.00 44.16 430 GLU A C 1
ATOM 3396 O O . GLU A 1 430 ? 11.569 1.598 -7.235 1.00 44.16 430 GLU A O 1
ATOM 3401 N N . VAL A 1 431 ? 10.060 0.939 -5.720 1.00 47.56 431 VAL A N 1
ATOM 3402 C CA . VAL A 1 431 ? 10.055 2.206 -4.949 1.00 47.56 431 VAL A CA 1
ATOM 3403 C C . VAL A 1 431 ? 11.461 2.580 -4.430 1.00 47.56 431 VAL A C 1
ATOM 3405 O O . VAL A 1 431 ? 11.765 3.755 -4.193 1.00 47.56 431 VAL A O 1
ATOM 3408 N N . ARG A 1 432 ? 12.359 1.593 -4.278 1.00 44.22 432 ARG A N 1
ATOM 3409 C CA . ARG A 1 432 ? 13.756 1.786 -3.847 1.00 44.22 432 ARG A CA 1
ATOM 3410 C C . ARG A 1 432 ? 14.714 2.127 -5.000 1.00 44.22 432 ARG A C 1
ATOM 3412 O O . ARG A 1 432 ? 15.795 2.654 -4.727 1.00 44.22 432 ARG A O 1
ATOM 3419 N N . GLN A 1 433 ? 14.326 1.874 -6.254 1.00 42.12 433 GLN A N 1
ATOM 3420 C CA . GLN A 1 433 ? 15.032 2.335 -7.458 1.00 42.12 433 GLN A CA 1
ATOM 3421 C C . GLN A 1 433 ? 14.727 3.814 -7.737 1.00 42.12 433 GLN A C 1
ATOM 3423 O O . GLN A 1 433 ? 15.648 4.629 -7.806 1.00 42.12 433 GLN A O 1
ATOM 3428 N N . GLU A 1 434 ? 13.447 4.191 -7.822 1.00 39.22 434 GLU A N 1
ATOM 3429 C CA . GLU A 1 434 ? 13.031 5.547 -8.228 1.00 39.22 434 GLU A CA 1
ATOM 3430 C C . GLU A 1 434 ? 13.539 6.643 -7.275 1.00 39.22 434 GLU A C 1
ATOM 3432 O O . GLU A 1 434 ? 14.016 7.698 -7.703 1.00 39.22 434 GLU A O 1
ATOM 3437 N N . ARG A 1 435 ? 13.550 6.368 -5.962 1.00 44.19 435 ARG A N 1
ATOM 3438 C CA . ARG A 1 435 ? 14.116 7.292 -4.963 1.00 44.19 435 ARG A CA 1
ATOM 3439 C C . ARG A 1 435 ? 15.639 7.463 -5.051 1.00 44.19 435 ARG A C 1
ATOM 3441 O O . ARG A 1 435 ? 16.166 8.382 -4.429 1.00 44.19 435 ARG A O 1
ATOM 3448 N N . ARG A 1 436 ? 16.357 6.623 -5.808 1.00 41.78 436 ARG A N 1
ATOM 3449 C CA . ARG A 1 436 ? 17.794 6.801 -6.088 1.00 41.78 436 ARG A CA 1
ATOM 3450 C C . ARG A 1 436 ? 18.054 7.539 -7.399 1.00 41.78 436 ARG A C 1
ATOM 3452 O O . ARG A 1 436 ? 18.977 8.347 -7.439 1.00 41.78 436 ARG A O 1
ATOM 3459 N N . THR A 1 437 ? 17.246 7.328 -8.437 1.00 40.12 437 THR A N 1
ATOM 3460 C CA . THR A 1 437 ? 17.407 8.027 -9.726 1.00 40.12 437 THR A CA 1
ATOM 3461 C C . THR A 1 437 ? 16.958 9.489 -9.658 1.00 40.12 437 THR A C 1
ATOM 3463 O O . THR A 1 437 ? 17.649 10.364 -10.180 1.00 40.12 437 THR A O 1
ATOM 3466 N N . SER A 1 438 ? 15.877 9.796 -8.929 1.00 38.00 438 SER A N 1
ATOM 3467 C CA . SER A 1 438 ? 15.357 11.169 -8.801 1.00 38.00 438 SER A CA 1
ATOM 3468 C C . SER A 1 438 ? 16.284 12.143 -8.048 1.00 38.00 438 SER A C 1
ATOM 3470 O O . SER A 1 438 ? 16.041 13.348 -8.072 1.00 38.00 438 SER A O 1
ATOM 3472 N N . SER A 1 439 ? 17.339 11.663 -7.378 1.00 37.41 439 SER A N 1
ATOM 3473 C CA . SER A 1 439 ? 18.228 12.507 -6.563 1.00 37.41 439 SER A CA 1
ATOM 3474 C C . SER A 1 439 ? 19.402 13.127 -7.337 1.00 37.41 439 SER A C 1
ATOM 3476 O O . SER A 1 439 ? 20.141 13.918 -6.752 1.00 37.41 439 SER A O 1
ATOM 3478 N N . TYR A 1 440 ? 19.616 12.766 -8.611 1.00 38.97 440 TYR A N 1
ATOM 3479 C CA . TYR A 1 440 ? 20.879 13.051 -9.319 1.00 38.97 440 TYR A CA 1
ATOM 3480 C C . TYR A 1 440 ? 20.783 14.007 -10.522 1.00 38.97 440 TYR A C 1
ATOM 3482 O O . TYR A 1 440 ? 21.779 14.210 -11.207 1.00 38.97 440 TYR A O 1
ATOM 3490 N N . ASN A 1 441 ? 19.623 14.628 -10.771 1.00 39.47 441 ASN A N 1
ATOM 3491 C CA . ASN A 1 441 ? 19.418 15.545 -11.909 1.00 39.47 441 ASN A CA 1
ATOM 3492 C C . ASN A 1 441 ? 18.766 16.895 -11.531 1.00 39.47 441 ASN A C 1
ATOM 3494 O O . ASN A 1 441 ? 18.089 17.519 -12.340 1.00 39.47 441 ASN A O 1
ATOM 3498 N N . SER A 1 442 ? 19.001 17.379 -10.304 1.00 37.75 442 SER A N 1
ATOM 3499 C CA . SER A 1 442 ? 18.508 18.684 -9.817 1.00 37.75 442 SER A CA 1
ATOM 3500 C C . SER A 1 442 ? 19.634 19.684 -9.490 1.00 37.75 442 SER A C 1
ATOM 3502 O O . SER A 1 442 ? 19.521 20.452 -8.538 1.00 37.75 442 SER A O 1
ATOM 3504 N N . SER A 1 443 ? 20.719 19.689 -10.277 1.00 41.09 443 SER A N 1
ATOM 3505 C CA . SER A 1 443 ? 21.838 20.637 -10.119 1.00 41.09 443 SER A CA 1
ATOM 3506 C C . SER A 1 443 ? 22.555 20.951 -11.441 1.00 41.09 443 SER A C 1
ATOM 3508 O O . SER A 1 443 ? 23.705 20.565 -11.596 1.00 41.09 443 SER A O 1
ATOM 3510 N N . HIS A 1 444 ? 21.903 21.659 -12.379 1.00 39.75 444 HIS A N 1
ATOM 3511 C CA . HIS A 1 444 ? 22.552 22.624 -13.301 1.00 39.75 444 HIS A CA 1
ATOM 3512 C C . HIS A 1 444 ? 21.573 23.257 -14.318 1.00 39.75 444 HIS A C 1
ATOM 3514 O O . HIS A 1 444 ? 21.311 22.672 -15.365 1.00 39.75 444 HIS A O 1
ATOM 3520 N N . ARG A 1 445 ? 21.148 24.510 -14.071 1.00 36.00 445 ARG A N 1
ATOM 3521 C CA . ARG A 1 445 ? 21.442 25.708 -14.907 1.00 36.00 445 ARG A CA 1
ATOM 3522 C C . ARG A 1 445 ? 20.519 26.883 -14.553 1.00 36.00 445 ARG A C 1
ATOM 3524 O O . ARG A 1 445 ? 19.380 26.945 -14.991 1.00 36.00 445 ARG A O 1
ATOM 3531 N N . ASN A 1 446 ? 21.071 27.847 -13.816 1.00 35.59 446 ASN A N 1
ATOM 3532 C CA . ASN A 1 446 ? 20.577 29.224 -13.770 1.00 35.59 446 ASN A CA 1
ATOM 3533 C C . ASN A 1 446 ? 21.399 30.061 -14.758 1.00 35.59 446 ASN A C 1
ATOM 3535 O O . ASN A 1 446 ? 22.622 30.065 -14.632 1.00 35.59 446 ASN A O 1
ATOM 3539 N N . THR A 1 447 ? 20.745 30.819 -15.638 1.00 40.03 447 THR A N 1
ATOM 3540 C CA . THR A 1 447 ? 21.234 32.101 -16.190 1.00 40.03 447 THR A CA 1
ATOM 3541 C C . THR A 1 447 ? 20.057 32.864 -16.830 1.00 40.03 447 THR A C 1
ATOM 3543 O O . THR A 1 447 ? 19.059 32.234 -17.184 1.00 40.03 447 THR A O 1
ATOM 3546 N N . PRO A 1 448 ? 20.093 34.211 -16.902 1.00 45.97 448 PRO A N 1
ATOM 3547 C CA . PRO A 1 448 ? 18.877 35.019 -17.027 1.00 45.97 448 PRO A CA 1
ATOM 3548 C C . PRO A 1 448 ? 18.442 35.310 -18.470 1.00 45.97 448 PRO A C 1
ATOM 3550 O O . PRO A 1 448 ? 19.264 35.409 -19.380 1.00 45.97 448 PRO A O 1
ATOM 3553 N N . ALA A 1 449 ? 17.142 35.560 -18.646 1.00 35.47 449 ALA A N 1
ATOM 3554 C CA . ALA A 1 449 ? 16.615 36.225 -19.834 1.00 35.47 449 ALA A CA 1
ATOM 3555 C C . ALA A 1 449 ? 16.970 37.724 -19.808 1.00 35.47 449 ALA A C 1
ATOM 3557 O O . ALA A 1 449 ? 16.812 38.388 -18.782 1.00 35.47 449 ALA A O 1
ATOM 3558 N N . SER A 1 450 ? 17.444 38.253 -20.939 1.00 39.81 450 SER A N 1
ATOM 3559 C CA . SER A 1 450 ? 17.715 39.685 -21.110 1.00 39.81 450 SER A CA 1
ATOM 3560 C C . SER A 1 450 ? 16.424 40.451 -21.408 1.00 39.81 450 SER A C 1
ATOM 3562 O O . SER A 1 450 ? 15.536 39.928 -22.081 1.00 39.81 450 SER A O 1
ATOM 3564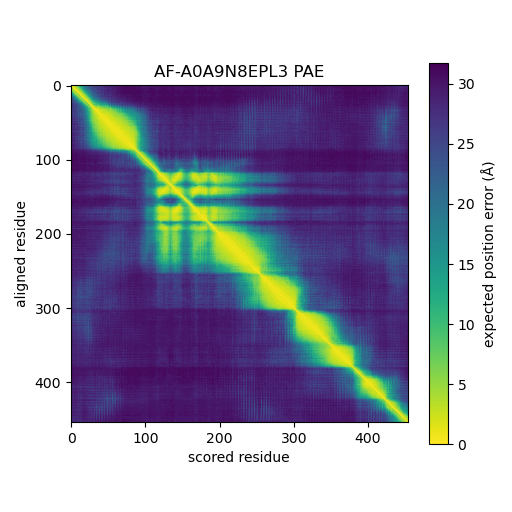 N N . VAL A 1 451 ? 16.324 41.695 -20.938 1.00 49.44 451 VAL A N 1
ATOM 3565 C CA . VAL A 1 451 ? 15.159 42.561 -21.174 1.00 49.44 451 VAL A CA 1
ATOM 3566 C C . VAL A 1 451 ? 15.334 43.317 -22.489 1.00 49.44 451 VAL A C 1
ATOM 3568 O O . VAL A 1 451 ? 16.295 44.068 -22.640 1.00 49.44 451 VAL A O 1
ATOM 3571 N N . TYR A 1 452 ? 14.376 43.173 -23.406 1.00 41.47 452 TYR A N 1
ATOM 3572 C CA . TYR A 1 452 ? 14.221 44.0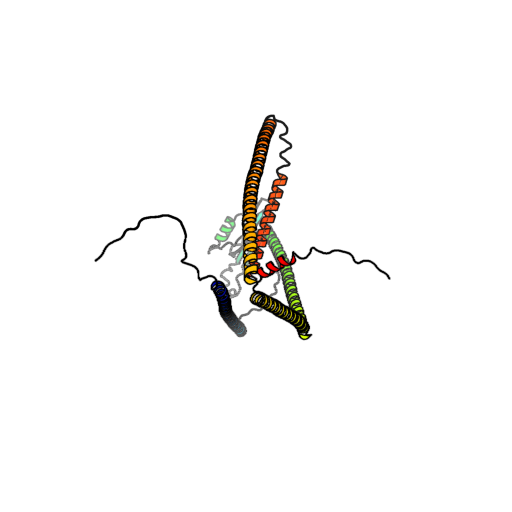48 -24.568 1.00 41.47 452 TYR A CA 1
ATOM 3573 C C . TYR A 1 452 ? 12.745 44.412 -24.781 1.00 41.47 452 TYR A C 1
ATOM 3575 O O . TYR A 1 452 ? 11.883 43.540 -24.777 1.00 41.47 452 TYR A O 1
ATOM 3583 N N . SER A 1 453 ? 12.521 45.717 -24.944 1.00 49.38 453 SER A N 1
ATOM 3584 C CA . SER A 1 453 ? 11.340 46.448 -25.431 1.00 49.38 453 SER A CA 1
ATOM 3585 C C . SER A 1 453 ? 9.976 45.746 -25.526 1.00 49.38 453 SER A C 1
ATOM 3587 O O . SER A 1 453 ? 9.744 44.936 -26.423 1.00 49.38 453 SER A O 1
ATOM 3589 N N . LEU A 1 454 ? 9.002 46.314 -24.809 1.00 43.88 454 LEU A N 1
ATOM 3590 C CA . LEU A 1 454 ? 8.105 47.299 -25.436 1.00 43.88 454 LEU A CA 1
ATOM 3591 C C . LEU A 1 454 ? 7.757 48.430 -24.456 1.00 43.88 454 LEU A C 1
ATOM 3593 O O . LEU A 1 454 ? 7.639 48.123 -23.250 1.00 43.88 454 LEU A O 1
#

Radius of gyration: 55.46 Å; Cα contacts (8 Å, |Δi|>4): 143; chains: 1; bounding box: 145×104×137 Å

Foldseek 3Di:
DDDDDDDDDDDDDDDDDDDDDPDDPVPVVVVVVVVVVVVVVVVVVVVVVVVVVVVVVVVVVVVVVVVVVVVVVVVVVVVVVVVVVVVDPPDDDDPDDDDDDDDDDDDPDPDDDPDPPFKAWPAFPAKAWDQDPPPRAIKIKTWTKIFGHDDPPPPDPCVPDDTPIDIDIDMDRDVVRVQVVQVPGDDDRHDDDDHDDDPVRVVVVVVVVVVVVVVVVVVVVVVVVVVVVVVVVVVVVVVVVVVVVVVVVVCVVVCVVVVVVVVVVVVVVVVVVVVVVVVVVVVVVVVVVVVVVVVVVVCCVVVVCVVVVVVVVVVVVVVVVVVVVVVVVVVVVVVVVVVVVVVVVVVVVVVVVVVVVVVVVVVVVVVVVVVVVVVVVVVVPPDPPPPPPPPPPVVVVVVVVVVVVVVVVVVVVVVVVVVCVVDPPPVVVVVVVVVVVVPPPPDDDDDDDDDDDD

Solvent-accessible surface area (backbone atoms only — not comparable to full-atom values): 27203 Å² total; per-residue (Å²): 139,87,85,80,90,84,86,82,90,86,79,88,80,91,78,85,88,85,90,77,84,94,81,67,86,66,58,64,62,52,50,54,51,50,53,51,51,52,51,52,50,51,52,51,53,49,52,49,52,53,50,52,50,52,50,52,51,52,52,52,55,47,53,51,50,53,50,49,50,51,52,52,52,53,52,49,51,52,47,51,52,57,49,53,58,62,77,57,86,77,84,86,78,89,90,80,73,90,78,84,82,78,83,84,80,86,73,92,73,91,72,91,77,101,69,78,87,50,55,46,78,76,44,53,78,40,32,35,68,44,74,36,93,87,78,74,46,64,32,39,39,31,38,33,33,33,38,54,60,77,70,90,84,58,83,82,76,57,86,80,59,79,79,62,66,50,76,48,79,47,78,31,76,43,71,68,54,51,51,58,59,60,66,67,54,98,68,80,86,73,73,78,58,71,70,50,71,43,71,68,56,47,50,52,54,52,51,51,51,52,50,51,53,53,49,52,52,52,50,49,51,53,46,52,53,51,50,55,50,51,50,53,51,51,56,47,51,52,50,50,52,50,51,52,51,50,53,52,52,44,43,58,72,70,40,58,64,55,58,52,51,52,52,50,54,49,51,53,51,52,50,55,50,49,55,51,50,52,51,53,49,49,54,49,52,54,48,51,54,46,54,49,53,51,49,50,54,49,48,45,68,73,63,71,41,56,68,59,51,55,48,52,49,50,54,53,51,53,49,55,49,51,51,49,54,50,52,49,52,50,47,53,53,51,51,52,48,53,49,50,53,50,52,50,50,50,54,52,55,50,51,55,51,50,51,52,51,50,53,51,52,49,50,51,50,51,48,57,49,51,52,47,53,50,50,52,43,57,71,70,69,56,84,79,82,72,69,77,76,68,67,58,68,63,52,53,56,54,52,51,52,50,53,55,50,52,61,46,53,54,53,49,53,55,46,53,52,55,48,44,70,75,42,64,69,64,63,67,53,53,64,58,48,53,68,59,62,74,70,76,81,86,83,88,86,89,82,83,85,82,92,75,87,132

Secondary structure (DSSP, 8-state):
-----------------------STTHHHHHHHHHHHHHHHHHHHHHHHHHHHHHHHHHHHHHHHHHHHHHHHHHHHHHHHHHHHHH-----------------------------TTEEEEEEEEEEEEE-TTT--EEEEEEEEEEE---TT-TTTGGGSPP-EEEEEEEESSHHHHHHHHTTSSSS-PPPPPEEPPHHHHHHHHHHHHHHHHHHHHHHHHHHHHHHHHHHHHHHHHHHHHHHHHHHHHHHHTTHHHHHHHHHHHHHHHHHHHHHHHHHHHHHHHHHHHHHHHHHHHHHHHTTTHHHHHHHHHHHHHHHHHHHHHHHHHHHHHHHHHHHHHHHHHHHHHHHHHHHHHHHHHHHHHHHHHHHHHHHHHHTT-S-SSSTTTSSHHHHHHHHHHHHHHHHHHHHHHHHHHHHHHS-TTHHHHHHHHHHHTTSS------PPPP---

Sequence (454 aa):
MAENTPSPTNNASSSADGGADQNTNTNNNSNVRTAVNNKMAAQTAQLNKMRDANGKYKNLLKMAKERIQQQEEELEQLKREVEAAKENPLGGVDTASSSGTPAITMDDGDLGGDAESSASIVCVLQRVKAQQARNGGEEIWALVEFEEVMPDNLVAEAATMPPNRYRKWKRFEAETELEDFIRRDTGEPLTLPPYSLAPEQSARIQEEAKKEVSQVMEEFRRFRVRSELSRKQQDAHIKELQSNHVQTAQRRIEGQDLDQQLEQARSERGELNKLKAEMAENEANWKEAYDVLLAENNALKSSGSEALLAAQWRQRYETCLEEKETAKAQLQTALHKQTQELEERGKADAGKYEMKYRDLKESFRLYRKKAKEIFESQQNGDVSAQLKTLTDRGSEESKLNYLKNLMNSEKENSRELVLSEAFGGAAAFEVRQERRTSSYNSSHRNTPASVYSL

Organism: NCBI:txid568900

pLDDT: mean 73.6, std 19.97, range [32.34, 98.44]